Protein AF-A0A2J6TJ27-F1 (afdb_monomer)

Mean predicted aligned error: 15.17 Å

Sequence (518 aa):
METFTVDVAPPGPTRYTNITTEDLHTSPQLYFAGSDIVWMLISSALVLMMVPAMCLFYSGASNRRSSLTLFRLPLITAALIGFQWYLWGYSLAFTPAVKPPSPGVSWYGGDPRGVALHDSLARPVGADGAKIPELLYQFYEGMFASFTAALVCGGTIRDVRVGRFLVFITFWSLLVYNPVARWSWHWAGWSNQRDVMDFAGGTAVHITSGTAVLAFYIFYELDTKGFSTCWAGFWRIFMRHMKPFVILGLYRKNPGPPRRIVQPGEDHDDNSEEHELENRSSTSHQGPKKQVALHALADPEAALPPTDDQPAPLVRGLEDDDPPHNVNNMILGTALLWIGWFGFNGGSALGGNMRAVSACVSTHVAACAGGTTSLFFFWAWNAFARAVDRYLGEPGEQENKIPSVSVTQFCDGAVIGLVAITPAAGYVPVWSAGIFGVVSAIAVNLLKRYTKGLLKDDPLFVFSIHAGGGMVVLQLSDWTDIQQYQIVLLLEDFDIKCLTHLQGFFTLFSPLWQFCFA

Organism: NCBI:txid1095630

Radius of gyration: 31.6 Å; Cα contacts (8 Å, |Δi|>4): 705; chains: 1; bounding box: 108×72×102 Å

Secondary structure (DSSP, 8-state):
-------PPPSS--TT----HHHHHH-GGGTS-HHHHHHHHHHHHHHHHHHHHHHHHHHHHS-TTTHHHHHHHHHHHHHHHHHHIIIIIHHHHHSPPSS--TTS-------GGGGGGTT-SS-EE-SSSS-EEHHHHHHHHHHHHHHHHHHHHTT-TTT--HHHHHHHHHHHIIIIIHHHHHHHHSTTSTTGGGT---SS-IIIIIIHHHHHHHHHHHHHHHHHH-HHHHHHHHHHHHHHHHHHHHHHHHHTT--PPPPP---S---------------------------------------PPPPTTS---S-----S-PPPS-HHHHHHHHHHHHHHHHHHHHHTTSSSSHHHHHHHHHHHHHHHHHHHHHHHHHHHHHHHHHHHHHHHT---TTTTS-----HHHHHHHHHHHHHHHTTTTTTS-GGGHHHHHHHHHHHHHHHHHHHHHHS-STTHHHHIIIIIHHHHHHHHHHHHHHHHHHTTT-SS--SSHHHHHHHHHHHTHHHHHHHTT-

Structure (mmCIF, N/CA/C/O backbone):
data_AF-A0A2J6TJ27-F1
#
_entry.id   AF-A0A2J6TJ27-F1
#
loop_
_atom_site.group_PDB
_atom_site.id
_atom_site.type_symbol
_atom_site.label_atom_id
_atom_site.label_alt_id
_atom_site.label_comp_id
_atom_site.label_asym_id
_atom_site.label_entity_id
_atom_site.label_seq_id
_atom_site.pdbx_PDB_ins_code
_atom_site.Cartn_x
_atom_site.Cartn_y
_atom_site.Cartn_z
_atom_site.occupancy
_atom_site.B_iso_or_equiv
_atom_site.auth_seq_id
_atom_site.auth_comp_id
_atom_site.auth_asym_id
_atom_site.auth_atom_id
_atom_site.pdbx_PDB_model_num
ATOM 1 N N . MET A 1 1 ? 52.116 13.077 -18.870 1.00 51.00 1 MET A N 1
ATOM 2 C CA . MET A 1 1 ? 50.678 13.396 -18.792 1.00 51.00 1 MET A CA 1
ATOM 3 C C . MET A 1 1 ? 49.970 12.055 -18.768 1.00 51.00 1 MET A C 1
ATOM 5 O O . MET A 1 1 ? 50.126 11.304 -19.724 1.00 51.00 1 MET A O 1
ATOM 9 N N . GLU A 1 2 ? 49.362 11.685 -17.642 1.00 36.25 2 GLU A N 1
ATOM 10 C CA . GLU A 1 2 ? 48.630 10.416 -17.540 1.00 36.25 2 GLU A CA 1
ATOM 11 C C . GLU A 1 2 ? 47.363 10.502 -18.388 1.00 36.25 2 GLU A C 1
ATOM 13 O O . GLU A 1 2 ? 46.666 11.517 -18.380 1.00 36.25 2 GLU A O 1
ATOM 18 N N . THR A 1 3 ? 47.116 9.462 -19.174 1.00 42.00 3 THR A N 1
ATOM 19 C CA . THR A 1 3 ? 45.936 9.336 -20.028 1.00 42.00 3 THR A CA 1
ATOM 20 C C . THR A 1 3 ? 45.068 8.226 -19.464 1.00 42.00 3 THR A C 1
ATOM 22 O O . THR A 1 3 ? 45.552 7.131 -19.194 1.00 42.00 3 THR A O 1
ATOM 25 N N . PHE A 1 4 ? 43.786 8.525 -19.276 1.00 53.75 4 PHE A N 1
ATOM 26 C CA . PHE A 1 4 ? 42.789 7.573 -18.804 1.00 53.75 4 PHE A CA 1
ATOM 27 C C . PHE A 1 4 ? 41.801 7.308 -19.935 1.00 53.75 4 PHE A C 1
ATOM 29 O O . PHE A 1 4 ? 41.253 8.246 -20.516 1.00 53.75 4 PHE A O 1
ATOM 36 N N . THR A 1 5 ? 41.571 6.035 -20.244 1.00 65.62 5 THR A N 1
ATOM 37 C CA . THR A 1 5 ? 40.439 5.610 -21.068 1.00 65.62 5 THR A CA 1
ATOM 38 C C . THR A 1 5 ? 39.239 5.488 -20.143 1.00 65.62 5 THR A C 1
ATOM 40 O O . THR A 1 5 ? 39.237 4.662 -19.234 1.00 65.62 5 THR A O 1
ATOM 43 N N . VAL A 1 6 ? 38.251 6.354 -20.335 1.00 51.19 6 VAL A N 1
ATOM 44 C CA . VAL A 1 6 ? 36.991 6.335 -19.589 1.00 51.19 6 VAL A CA 1
ATOM 45 C C . VAL A 1 6 ? 35.878 6.023 -20.572 1.00 51.19 6 VAL A C 1
ATOM 47 O O . VAL A 1 6 ? 35.743 6.716 -21.581 1.00 51.19 6 VAL A O 1
ATOM 50 N N . ASP A 1 7 ? 35.071 5.013 -20.261 1.00 51.66 7 ASP A N 1
ATOM 51 C CA . ASP A 1 7 ? 33.789 4.818 -20.924 1.00 51.66 7 ASP A CA 1
ATOM 52 C C . ASP A 1 7 ? 32.884 5.974 -20.494 1.00 51.66 7 ASP A C 1
ATOM 54 O O . ASP A 1 7 ? 32.456 6.070 -19.342 1.00 51.66 7 ASP A O 1
ATOM 58 N N . VAL A 1 8 ? 32.672 6.930 -21.396 1.00 46.84 8 VAL A N 1
ATOM 59 C CA . VAL A 1 8 ? 31.796 8.067 -21.120 1.00 46.84 8 VAL A CA 1
ATOM 60 C C . VAL A 1 8 ? 30.386 7.513 -20.950 1.00 46.84 8 VAL A C 1
ATOM 62 O O . VAL A 1 8 ? 29.898 6.807 -21.834 1.00 46.84 8 VAL A O 1
ATOM 65 N N . ALA A 1 9 ? 29.732 7.818 -19.825 1.00 48.31 9 ALA A N 1
ATOM 66 C CA . ALA A 1 9 ? 28.318 7.503 -19.665 1.00 48.31 9 ALA A CA 1
ATOM 67 C C . ALA A 1 9 ? 27.572 8.063 -20.890 1.00 48.31 9 ALA A C 1
ATOM 69 O O . ALA A 1 9 ? 27.801 9.226 -21.247 1.00 48.31 9 ALA A O 1
ATOM 70 N N . PRO A 1 10 ? 26.747 7.255 -21.575 1.00 53.44 10 PRO A N 1
ATOM 71 C CA . PRO A 1 10 ? 26.050 7.715 -22.763 1.00 53.44 10 PRO A CA 1
ATOM 72 C C . PRO A 1 10 ? 25.253 8.983 -22.427 1.00 53.44 10 PRO A C 1
ATOM 74 O O . PRO A 1 10 ? 24.741 9.103 -21.305 1.00 53.44 10 PRO A O 1
ATOM 77 N N . PRO A 1 11 ? 25.143 9.945 -23.365 1.00 52.66 11 PRO A N 1
ATOM 78 C CA . PRO A 1 11 ? 24.209 11.050 -23.198 1.00 52.66 11 PRO A CA 1
ATOM 79 C C . PRO A 1 11 ? 22.844 10.438 -22.874 1.00 52.66 11 PRO A C 1
ATOM 81 O O . PRO A 1 11 ? 22.501 9.406 -23.450 1.00 52.66 11 PRO A O 1
ATOM 84 N N . GLY A 1 12 ? 22.139 11.019 -21.896 1.00 54.81 12 GLY A N 1
ATOM 85 C CA . GLY A 1 12 ? 20.925 10.446 -21.303 1.00 54.81 12 GLY A CA 1
ATOM 86 C C . GLY A 1 12 ? 19.952 9.855 -22.335 1.00 54.81 12 GLY A C 1
ATOM 87 O O . GLY A 1 12 ? 19.991 10.250 -23.499 1.00 54.81 12 GLY A O 1
ATOM 88 N N . PRO A 1 13 ? 19.081 8.920 -21.914 1.00 53.47 13 PRO A N 1
ATOM 89 C CA . PRO A 1 13 ? 18.373 7.984 -22.789 1.00 53.47 13 PRO A CA 1
ATOM 90 C C . PRO A 1 13 ? 17.911 8.651 -24.087 1.00 53.47 13 PRO A C 1
ATOM 92 O O . PRO A 1 13 ? 17.102 9.584 -24.068 1.00 53.47 13 PRO A O 1
ATOM 95 N N . THR A 1 14 ? 18.468 8.202 -25.215 1.00 51.78 14 THR A N 1
ATOM 96 C CA . THR A 1 14 ? 18.096 8.713 -26.534 1.00 51.78 14 THR A CA 1
ATOM 97 C C . THR A 1 14 ? 16.604 8.477 -26.732 1.00 51.78 14 THR A C 1
ATOM 99 O O . THR A 1 14 ? 16.111 7.349 -26.671 1.00 51.78 14 THR A O 1
ATOM 102 N N . ARG A 1 15 ? 15.84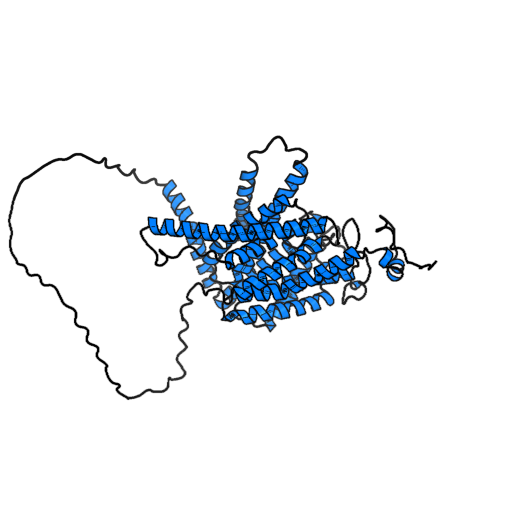2 9.563 -26.904 1.00 53.47 15 ARG A N 1
ATOM 103 C CA . ARG A 1 15 ? 14.408 9.461 -27.172 1.00 53.47 15 ARG A CA 1
ATOM 104 C C . ARG A 1 15 ? 14.209 8.723 -28.502 1.00 53.47 15 ARG A C 1
ATOM 106 O O . ARG A 1 15 ? 14.694 9.189 -29.526 1.00 53.47 15 ARG A O 1
ATOM 113 N N . TYR A 1 16 ? 13.432 7.638 -28.462 1.00 56.69 16 TYR A N 1
ATOM 114 C CA . TYR A 1 16 ? 12.905 6.908 -29.626 1.00 56.69 16 TYR A CA 1
ATOM 115 C C . TYR A 1 16 ? 13.929 6.125 -30.465 1.00 56.69 16 TYR A C 1
ATOM 117 O O . TYR A 1 16 ? 13.922 6.203 -31.692 1.00 56.69 16 TYR A O 1
ATOM 125 N N . THR A 1 17 ? 14.766 5.314 -29.818 1.00 65.06 17 THR A N 1
ATOM 126 C CA . THR A 1 17 ? 15.589 4.311 -30.515 1.00 65.06 17 THR A CA 1
ATOM 127 C C . THR A 1 17 ? 14.870 2.959 -30.516 1.00 65.06 17 THR A C 1
ATOM 129 O O . THR A 1 17 ? 14.497 2.455 -29.456 1.00 65.06 17 THR A O 1
ATOM 132 N N . ASN A 1 18 ? 14.673 2.358 -31.693 1.00 73.12 18 ASN A N 1
ATOM 133 C CA . ASN A 1 18 ? 14.230 0.965 -31.791 1.00 73.12 18 ASN A CA 1
ATOM 134 C C . ASN A 1 18 ? 15.403 0.056 -31.415 1.00 73.12 18 ASN A C 1
ATOM 136 O O . ASN A 1 18 ? 16.442 0.112 -32.067 1.00 73.12 18 ASN A O 1
ATOM 140 N N . ILE A 1 19 ? 15.230 -0.764 -30.380 1.00 75.25 19 ILE A N 1
ATOM 141 C CA . ILE A 1 19 ? 16.260 -1.672 -29.861 1.00 75.25 19 ILE A CA 1
ATOM 142 C C . ILE A 1 19 ? 15.768 -3.115 -29.920 1.00 75.25 19 ILE A C 1
ATOM 144 O O . ILE A 1 19 ? 14.576 -3.381 -29.740 1.00 75.25 19 ILE A O 1
ATOM 148 N N . THR A 1 20 ? 16.679 -4.049 -30.169 1.00 81.81 20 THR A N 1
ATOM 149 C CA . THR A 1 20 ? 16.396 -5.485 -30.119 1.00 81.81 20 THR A CA 1
ATOM 150 C C . THR A 1 20 ? 16.678 -6.054 -28.728 1.00 81.81 20 THR A C 1
ATOM 152 O O . THR A 1 20 ? 17.339 -5.440 -27.889 1.00 81.81 20 THR A O 1
ATOM 155 N N . THR A 1 21 ? 16.186 -7.265 -28.463 1.00 76.81 21 THR A N 1
ATOM 156 C CA . THR A 1 21 ? 16.517 -7.993 -27.230 1.00 76.81 21 THR A CA 1
ATOM 157 C C . THR A 1 21 ? 18.019 -8.282 -27.130 1.00 76.81 21 THR A C 1
ATOM 159 O O . THR A 1 21 ? 18.576 -8.233 -26.039 1.00 76.81 21 THR A O 1
ATOM 162 N N . GLU A 1 22 ? 18.698 -8.517 -28.254 1.00 79.06 22 GLU A N 1
ATOM 163 C CA . GLU A 1 22 ? 20.145 -8.758 -28.294 1.00 79.06 22 GLU A CA 1
ATOM 164 C C . GLU A 1 22 ? 20.954 -7.505 -27.918 1.00 79.06 22 GLU A C 1
ATOM 166 O O . GLU A 1 22 ? 21.914 -7.593 -27.148 1.00 79.06 22 GLU A O 1
ATOM 171 N N . ASP A 1 23 ? 20.506 -6.318 -28.339 1.00 79.31 23 ASP A N 1
ATOM 172 C CA . ASP A 1 23 ? 21.110 -5.041 -27.929 1.00 79.31 23 ASP A CA 1
ATOM 173 C C . ASP A 1 23 ? 21.026 -4.840 -26.405 1.00 79.31 23 ASP A C 1
ATOM 175 O O . ASP A 1 23 ? 21.983 -4.405 -25.761 1.00 79.31 23 ASP A O 1
ATOM 179 N N . LEU A 1 24 ? 19.888 -5.210 -25.807 1.00 80.25 24 LEU A N 1
ATOM 180 C CA . LEU A 1 24 ? 19.671 -5.144 -24.359 1.00 80.25 24 LEU A CA 1
ATOM 181 C C . LEU A 1 24 ? 20.549 -6.130 -23.580 1.00 80.25 24 LEU A C 1
ATOM 183 O O . LEU A 1 24 ? 20.942 -5.828 -22.456 1.00 80.25 24 LEU A O 1
ATOM 187 N N . HIS A 1 25 ? 20.865 -7.295 -24.150 1.00 77.12 25 HIS A N 1
ATOM 188 C CA . HIS A 1 25 ? 21.753 -8.273 -23.516 1.00 77.12 25 HIS A CA 1
ATOM 189 C C . HIS A 1 25 ? 23.229 -7.889 -23.612 1.00 77.12 25 HIS A C 1
ATOM 191 O O . HIS A 1 25 ? 23.996 -8.181 -22.696 1.00 77.12 25 HIS A O 1
ATOM 197 N N . THR A 1 26 ? 23.632 -7.246 -24.705 1.00 79.81 26 THR A N 1
ATOM 198 C CA . THR A 1 26 ? 25.033 -6.885 -24.947 1.00 79.81 26 THR A CA 1
ATOM 199 C C . THR A 1 26 ? 25.438 -5.598 -24.237 1.00 79.81 26 THR A C 1
ATOM 201 O O . THR A 1 26 ? 26.567 -5.503 -23.761 1.00 79.81 26 THR A O 1
ATOM 204 N N . SER A 1 27 ? 24.545 -4.605 -24.151 1.00 76.75 27 SER A N 1
ATOM 205 C CA . SER A 1 27 ? 24.855 -3.291 -23.565 1.00 76.75 27 SER A CA 1
ATOM 206 C C . SER A 1 27 ? 23.670 -2.660 -22.806 1.00 76.75 27 SER A C 1
ATOM 208 O O . SER A 1 27 ? 23.233 -1.559 -23.154 1.00 76.75 27 SER A O 1
ATOM 210 N N . PRO A 1 28 ? 23.141 -3.294 -21.740 1.00 75.06 28 PRO A N 1
ATOM 211 C CA . PRO A 1 28 ? 21.978 -2.784 -20.997 1.00 75.06 28 PRO A CA 1
ATOM 212 C C . PRO A 1 28 ? 22.188 -1.379 -20.406 1.00 75.06 28 PRO A C 1
ATOM 214 O O . PRO A 1 28 ? 21.259 -0.574 -20.348 1.00 75.06 28 PRO A O 1
ATOM 217 N N . GLN A 1 29 ? 23.419 -1.051 -20.011 1.00 75.50 29 GLN A N 1
ATOM 218 C CA . GLN A 1 29 ? 23.816 0.247 -19.460 1.00 75.50 29 GLN A CA 1
ATOM 219 C C . GLN A 1 29 ? 23.619 1.426 -20.424 1.00 75.50 29 GLN A C 1
ATOM 221 O O . GLN A 1 29 ? 23.629 2.574 -19.987 1.00 75.50 29 GLN A O 1
ATOM 226 N N . LEU A 1 30 ? 23.442 1.162 -21.725 1.00 75.44 30 LEU A N 1
ATOM 227 C CA . LEU A 1 30 ? 23.166 2.202 -22.716 1.00 75.44 30 LEU A CA 1
ATOM 228 C C . LEU A 1 30 ? 21.700 2.642 -22.736 1.00 75.44 30 LEU A C 1
ATOM 230 O O . LEU A 1 30 ? 21.396 3.735 -23.212 1.00 75.44 30 LEU A O 1
ATOM 234 N N . TYR A 1 31 ? 20.801 1.804 -22.218 1.00 77.81 31 TYR A N 1
ATOM 235 C CA . TYR A 1 31 ? 19.356 1.970 -22.380 1.00 77.81 31 TYR A CA 1
ATOM 236 C C . TYR A 1 31 ? 18.627 2.265 -21.069 1.00 77.81 31 TYR A C 1
ATOM 238 O O . TYR A 1 31 ? 17.524 2.812 -21.093 1.00 77.81 31 TYR A O 1
ATOM 246 N N . PHE A 1 32 ? 19.246 1.953 -19.929 1.00 84.06 32 PHE A N 1
ATOM 247 C CA . PHE A 1 32 ? 18.687 2.200 -18.604 1.00 84.06 32 PHE A CA 1
ATOM 248 C C . PHE A 1 32 ? 19.505 3.235 -17.841 1.00 84.06 32 PHE A C 1
ATOM 250 O O . PHE A 1 32 ? 20.725 3.125 -17.728 1.00 84.06 32 PHE A O 1
ATOM 257 N N . ALA A 1 33 ? 18.828 4.224 -17.259 1.00 83.44 33 ALA A N 1
ATOM 258 C CA . ALA A 1 33 ? 19.489 5.190 -16.398 1.00 83.44 33 ALA A CA 1
ATOM 259 C C . ALA A 1 33 ? 19.863 4.535 -15.059 1.00 83.44 33 ALA A C 1
ATOM 261 O O . ALA A 1 33 ? 19.008 4.012 -14.340 1.00 83.44 33 ALA A O 1
ATOM 262 N N . GLY A 1 34 ? 21.143 4.611 -14.684 1.00 85.00 34 GLY A N 1
ATOM 263 C CA . GLY A 1 34 ? 21.618 4.076 -13.404 1.00 85.00 34 GLY A CA 1
ATOM 264 C C . GLY A 1 34 ? 20.916 4.701 -12.192 1.00 85.00 34 GLY A C 1
ATOM 265 O O . GLY A 1 34 ? 20.665 4.010 -11.208 1.00 85.00 34 GLY A O 1
ATOM 266 N N . SER A 1 35 ? 20.529 5.979 -12.279 1.00 87.56 35 SER A N 1
ATOM 267 C CA . SER A 1 35 ? 19.746 6.671 -11.245 1.00 87.56 35 SER A CA 1
ATOM 268 C C . SER A 1 35 ? 18.381 6.029 -11.011 1.00 87.56 35 SER A C 1
ATOM 270 O O . SER A 1 35 ? 17.966 5.885 -9.863 1.00 87.56 35 SER A O 1
ATOM 272 N N . ASP A 1 36 ? 17.705 5.612 -12.083 1.00 90.19 36 ASP A N 1
ATOM 273 C CA . ASP A 1 36 ? 16.389 4.981 -12.002 1.00 90.19 36 ASP A CA 1
ATOM 274 C C . ASP A 1 36 ? 16.519 3.583 -11.403 1.00 90.19 36 ASP A C 1
ATOM 276 O O . ASP A 1 36 ? 15.756 3.224 -10.509 1.00 90.19 36 ASP A O 1
ATOM 280 N N . ILE A 1 37 ? 17.555 2.833 -11.800 1.00 91.88 37 ILE A N 1
ATOM 281 C CA . ILE A 1 37 ? 17.851 1.519 -11.219 1.00 91.88 37 ILE A CA 1
ATOM 282 C C . ILE A 1 37 ? 18.082 1.628 -9.708 1.00 91.88 37 ILE A C 1
ATOM 284 O O . ILE A 1 37 ? 17.452 0.913 -8.927 1.00 91.88 37 ILE A O 1
ATOM 288 N N . VAL A 1 38 ? 18.958 2.543 -9.284 1.00 94.56 38 VAL A N 1
ATOM 289 C CA . VAL A 1 38 ? 19.280 2.751 -7.865 1.00 94.56 38 VAL A CA 1
ATOM 290 C C . VAL A 1 38 ? 18.043 3.185 -7.080 1.00 94.56 38 VAL A C 1
ATOM 292 O O . VAL A 1 38 ? 17.770 2.622 -6.018 1.00 94.56 38 VAL A O 1
ATOM 295 N N . TRP A 1 39 ? 17.264 4.137 -7.602 1.00 95.31 39 TRP A N 1
ATOM 296 C CA . TRP A 1 39 ? 16.046 4.605 -6.942 1.00 95.31 39 TRP A CA 1
ATOM 297 C C . TRP A 1 39 ? 15.022 3.486 -6.750 1.00 95.31 39 TRP A C 1
ATOM 299 O O . TRP A 1 39 ? 14.462 3.346 -5.662 1.00 95.31 39 TRP A O 1
ATOM 309 N N . MET A 1 40 ? 14.804 2.654 -7.767 1.00 96.44 40 MET A N 1
ATOM 310 C CA . MET A 1 40 ? 13.843 1.554 -7.695 1.00 96.44 40 MET A CA 1
ATOM 311 C C . MET A 1 40 ? 14.310 0.418 -6.777 1.00 96.44 40 MET A C 1
ATOM 313 O O . MET A 1 40 ? 13.489 -0.158 -6.062 1.00 96.44 40 MET A O 1
ATOM 317 N N . LEU A 1 41 ? 15.614 0.117 -6.719 1.00 97.81 41 LEU A N 1
ATOM 318 C CA . LEU A 1 41 ? 16.162 -0.852 -5.759 1.00 97.81 41 LEU A CA 1
ATOM 319 C C . LEU A 1 41 ? 15.977 -0.376 -4.313 1.00 97.81 41 LEU A C 1
ATOM 321 O O . LEU A 1 41 ? 15.508 -1.138 -3.465 1.00 97.81 41 LEU A O 1
ATOM 325 N N . ILE A 1 42 ? 16.285 0.897 -4.042 1.00 98.19 42 ILE A N 1
ATOM 326 C CA . ILE A 1 42 ? 16.061 1.513 -2.728 1.00 98.19 42 ILE A CA 1
ATOM 327 C C . ILE A 1 42 ? 14.567 1.515 -2.396 1.00 98.19 42 ILE A C 1
ATOM 329 O O . ILE A 1 42 ? 14.181 1.106 -1.303 1.00 98.19 42 ILE A O 1
ATOM 333 N N . SER A 1 43 ? 13.720 1.909 -3.346 1.00 98.44 43 SER A N 1
ATOM 334 C CA . SER A 1 43 ? 12.267 1.929 -3.171 1.00 98.44 43 SER A CA 1
ATOM 335 C C . SER A 1 43 ? 11.714 0.538 -2.861 1.00 98.44 43 SER A C 1
ATOM 337 O O . SER A 1 43 ? 10.899 0.399 -1.956 1.00 98.44 43 SER A O 1
ATOM 339 N N . SER A 1 44 ? 12.217 -0.509 -3.521 1.00 98.44 44 SER A N 1
ATOM 340 C CA . SER A 1 44 ? 11.844 -1.902 -3.235 1.00 98.44 44 SER A CA 1
ATOM 341 C C . SER A 1 44 ? 12.200 -2.300 -1.798 1.00 98.44 44 SER A C 1
ATOM 343 O O . SER A 1 44 ? 11.373 -2.862 -1.082 1.00 98.44 44 SER A O 1
ATOM 345 N N . ALA A 1 45 ? 13.408 -1.961 -1.334 1.00 98.38 45 ALA A N 1
ATOM 346 C CA . ALA A 1 45 ? 13.835 -2.235 0.039 1.00 98.38 45 ALA A CA 1
ATOM 347 C C . ALA A 1 45 ? 12.998 -1.466 1.080 1.00 98.38 45 ALA A C 1
ATOM 349 O O . ALA A 1 45 ? 12.653 -2.012 2.130 1.00 98.38 45 ALA A O 1
ATOM 350 N N . LEU A 1 46 ? 12.637 -0.216 0.778 1.00 98.56 46 LEU A N 1
ATOM 351 C CA . LEU A 1 46 ? 11.758 0.608 1.608 1.00 98.56 46 LEU A CA 1
ATOM 352 C C . LEU A 1 46 ? 10.347 0.014 1.715 1.00 98.56 46 LEU A C 1
ATOM 354 O O . LEU A 1 46 ? 9.810 -0.054 2.818 1.00 98.56 46 LEU A O 1
ATOM 358 N N . VAL A 1 47 ? 9.770 -0.482 0.615 1.00 98.38 47 VAL A N 1
ATOM 359 C CA . VAL A 1 47 ? 8.457 -1.153 0.649 1.00 98.38 47 VAL A CA 1
ATOM 360 C C . VAL A 1 47 ? 8.534 -2.468 1.423 1.00 98.38 47 VAL A C 1
ATOM 362 O O . VAL A 1 47 ? 7.670 -2.741 2.254 1.00 98.38 47 VAL A O 1
ATOM 365 N N . LEU A 1 48 ? 9.596 -3.261 1.247 1.00 96.62 48 LEU A N 1
ATOM 366 C CA . LEU A 1 48 ? 9.791 -4.487 2.027 1.00 96.62 48 LEU A CA 1
ATOM 367 C C . LEU A 1 48 ? 9.852 -4.203 3.537 1.00 96.62 48 LEU A C 1
ATOM 369 O O . LEU A 1 48 ? 9.276 -4.948 4.330 1.00 96.62 48 LEU A O 1
ATOM 373 N N . MET A 1 49 ? 10.500 -3.105 3.940 1.00 97.25 49 MET A N 1
ATOM 374 C CA . MET A 1 49 ? 10.574 -2.655 5.336 1.00 97.25 49 MET A CA 1
ATOM 375 C C . MET A 1 49 ? 9.194 -2.350 5.938 1.00 97.25 49 MET A C 1
ATOM 377 O O . MET A 1 49 ? 9.012 -2.478 7.151 1.00 97.25 49 MET A O 1
ATOM 381 N N . MET A 1 50 ? 8.196 -2.009 5.119 1.00 97.56 50 MET A N 1
ATOM 382 C CA . MET A 1 50 ? 6.838 -1.753 5.603 1.00 97.56 50 MET A CA 1
ATOM 383 C C . MET A 1 50 ? 6.189 -3.006 6.210 1.00 97.56 50 MET A C 1
ATOM 385 O O . MET A 1 50 ? 5.341 -2.878 7.092 1.00 97.56 50 MET A O 1
ATOM 389 N N . VAL A 1 51 ? 6.618 -4.215 5.818 1.00 95.75 51 VAL A N 1
ATOM 390 C CA . VAL A 1 51 ? 6.106 -5.479 6.375 1.00 95.75 51 VAL A CA 1
ATOM 391 C C . VAL A 1 51 ? 6.458 -5.646 7.862 1.00 95.75 51 VAL A C 1
ATOM 393 O O . VAL A 1 51 ? 5.550 -5.801 8.674 1.00 95.75 51 VAL A O 1
ATOM 396 N N . PRO A 1 52 ? 7.724 -5.602 8.313 1.00 94.94 52 PRO A N 1
ATOM 397 C CA . PRO A 1 52 ? 8.006 -5.605 9.749 1.00 94.94 52 PRO A CA 1
ATOM 398 C C . PRO A 1 52 ? 7.497 -4.333 10.450 1.00 94.94 52 PRO A C 1
ATOM 400 O O . PRO A 1 52 ? 7.107 -4.397 11.617 1.00 94.94 52 PRO A O 1
ATOM 403 N N . ALA A 1 53 ? 7.428 -3.191 9.756 1.00 95.75 53 ALA A N 1
ATOM 404 C CA . ALA A 1 53 ? 6.890 -1.956 10.324 1.00 95.75 53 ALA A CA 1
ATOM 405 C C . ALA A 1 53 ? 5.404 -2.081 10.703 1.00 95.75 53 ALA A C 1
ATOM 407 O O . ALA A 1 53 ? 5.012 -1.695 11.805 1.00 95.75 53 ALA A O 1
ATOM 408 N N . MET A 1 54 ? 4.576 -2.686 9.845 1.00 92.19 54 MET A N 1
ATOM 409 C CA . MET A 1 54 ? 3.162 -2.918 10.152 1.00 92.19 54 MET A CA 1
ATOM 410 C C . MET A 1 54 ? 2.979 -3.941 11.281 1.00 92.19 54 MET A C 1
ATOM 412 O O . MET A 1 54 ? 2.047 -3.816 12.069 1.00 92.19 54 MET A O 1
ATOM 416 N N . CYS A 1 55 ? 3.886 -4.920 11.402 1.00 91.44 55 CYS A N 1
ATOM 417 C CA . CYS A 1 55 ? 3.888 -5.877 12.508 1.00 91.44 55 CYS A CA 1
ATOM 418 C C . CYS A 1 55 ? 4.069 -5.142 13.839 1.00 91.44 55 CYS A C 1
ATOM 420 O O . CYS A 1 55 ? 3.331 -5.383 14.793 1.00 91.44 55 CYS A O 1
ATOM 422 N N . LEU A 1 56 ? 5.017 -4.201 13.900 1.00 92.06 56 LEU A N 1
ATOM 423 C CA . LEU A 1 56 ? 5.231 -3.339 15.064 1.00 92.06 56 LEU A CA 1
ATOM 424 C C . LEU A 1 56 ? 4.024 -2.432 15.329 1.00 92.06 56 LEU A C 1
ATOM 426 O O . LEU A 1 56 ? 3.565 -2.348 16.468 1.00 92.06 56 LEU A O 1
ATOM 430 N N . PHE A 1 57 ? 3.471 -1.820 14.280 1.00 90.81 57 PHE A N 1
ATOM 431 C CA . PHE A 1 57 ? 2.313 -0.936 14.386 1.00 90.81 57 PHE A CA 1
ATOM 432 C C . PHE A 1 57 ? 1.088 -1.658 14.965 1.00 90.81 57 PHE A C 1
ATOM 434 O O . PHE A 1 57 ? 0.579 -1.270 16.017 1.00 90.81 57 PHE A O 1
ATOM 441 N N . TYR A 1 58 ? 0.658 -2.754 14.332 1.00 85.50 58 TYR A N 1
ATOM 442 C CA . TYR A 1 58 ? -0.538 -3.487 14.743 1.00 85.50 58 TYR A CA 1
ATOM 443 C C . TYR A 1 58 ? -0.354 -4.247 16.054 1.00 85.50 58 TYR A C 1
ATOM 445 O O . TYR A 1 58 ? -1.259 -4.228 16.883 1.00 85.50 58 TYR A O 1
ATOM 453 N N . SER A 1 59 ? 0.811 -4.857 16.303 1.00 85.25 59 SER A N 1
ATOM 454 C CA . SER A 1 59 ? 1.065 -5.520 17.593 1.00 85.25 59 SER A CA 1
ATOM 455 C C . SER A 1 59 ? 1.115 -4.541 18.770 1.00 85.25 59 SER A C 1
ATOM 457 O O . SER A 1 59 ? 0.785 -4.927 19.892 1.00 85.25 59 SER A O 1
ATOM 459 N N . GLY A 1 60 ? 1.523 -3.289 18.527 1.00 84.69 60 GLY A N 1
ATOM 460 C CA . GLY A 1 60 ? 1.519 -2.219 19.520 1.00 84.69 60 GLY A CA 1
ATOM 461 C C . GLY A 1 60 ? 0.127 -1.651 19.790 1.00 84.69 60 GLY A C 1
ATOM 462 O O . GLY A 1 60 ? -0.190 -1.378 20.947 1.00 84.69 60 GLY A O 1
ATOM 463 N N . ALA A 1 61 ? -0.690 -1.510 18.741 1.00 80.00 61 ALA A N 1
ATOM 464 C CA . ALA A 1 61 ? -2.059 -1.001 18.822 1.00 80.00 61 ALA A CA 1
ATOM 465 C C . ALA A 1 61 ? -3.059 -2.021 19.400 1.00 80.00 61 ALA A C 1
ATOM 467 O O . ALA A 1 61 ? -4.010 -1.620 20.058 1.00 80.00 61 ALA A O 1
ATOM 468 N N . SER A 1 62 ? -2.837 -3.319 19.170 1.00 75.62 62 SER A N 1
ATOM 469 C CA . SER A 1 62 ? -3.723 -4.406 19.615 1.00 75.62 62 SER A CA 1
ATOM 470 C C . SER A 1 62 ? -3.551 -4.799 21.086 1.00 75.62 62 SER A C 1
ATOM 472 O O . SER A 1 62 ? -2.556 -4.443 21.719 1.00 75.62 62 SER A O 1
ATOM 474 N N . ASN A 1 63 ? -4.449 -5.648 21.590 1.00 70.38 63 ASN A N 1
ATOM 475 C CA . ASN A 1 63 ? -4.361 -6.233 22.931 1.00 70.38 63 ASN A CA 1
ATOM 476 C C . ASN A 1 63 ? -3.206 -7.246 23.073 1.00 70.38 63 ASN A C 1
ATOM 478 O O . ASN A 1 63 ? -2.775 -7.917 22.130 1.00 70.38 63 ASN A O 1
ATOM 482 N N . ARG A 1 64 ? -2.755 -7.469 24.317 1.00 66.19 64 ARG A N 1
ATOM 483 C CA . ARG A 1 64 ? -1.624 -8.365 24.641 1.00 66.19 64 ARG A CA 1
ATOM 484 C C . ARG A 1 64 ? -1.760 -9.778 24.065 1.00 66.19 64 ARG A C 1
ATOM 486 O O . ARG A 1 64 ? -0.760 -10.355 23.639 1.00 66.19 64 ARG A O 1
ATOM 493 N N . ARG A 1 65 ? -2.978 -10.331 24.042 1.00 67.94 65 ARG A N 1
ATOM 494 C CA . ARG A 1 65 ? -3.248 -11.720 23.622 1.00 67.94 65 ARG A CA 1
ATOM 495 C C . ARG A 1 65 ? -2.989 -11.967 22.132 1.00 67.94 65 ARG A C 1
ATOM 497 O O . ARG A 1 65 ? -2.568 -13.061 21.776 1.00 67.94 65 ARG A O 1
ATOM 504 N N . SER A 1 66 ? -3.209 -10.972 21.275 1.00 69.62 66 SER A N 1
ATOM 505 C CA . SER A 1 66 ? -3.101 -11.104 19.814 1.00 69.62 66 SER A CA 1
ATOM 506 C C . SER A 1 66 ? -1.775 -10.588 19.244 1.00 69.62 66 SER A C 1
ATOM 508 O O . SER A 1 66 ? -1.417 -10.946 18.118 1.00 69.62 66 SER A O 1
ATOM 510 N N . SER A 1 67 ? -1.009 -9.828 20.033 1.00 71.06 67 SER A N 1
ATOM 511 C CA . SER A 1 67 ? 0.259 -9.199 19.636 1.00 71.06 67 SER A CA 1
ATOM 512 C C 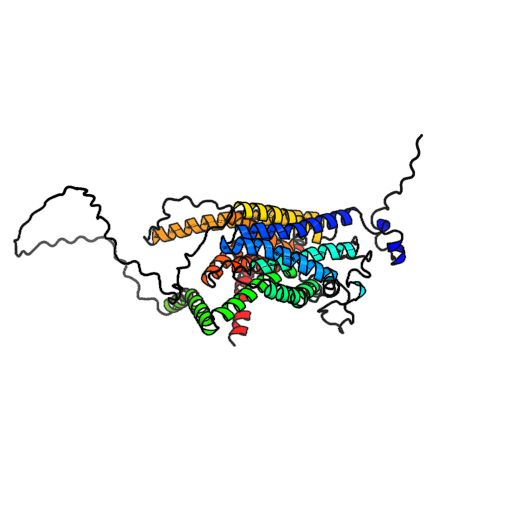. SER A 1 67 ? 1.260 -10.149 18.954 1.00 71.06 67 SER A C 1
ATOM 514 O O . SER A 1 67 ? 1.820 -9.807 17.914 1.00 71.06 67 SER A O 1
ATOM 516 N N . LEU A 1 68 ? 1.450 -11.371 19.473 1.00 77.06 68 LEU A N 1
ATOM 517 C CA . LEU A 1 68 ? 2.389 -12.345 18.898 1.00 77.06 68 LEU A CA 1
ATOM 518 C C . LEU A 1 68 ? 1.941 -12.843 17.517 1.00 77.06 68 LEU A C 1
ATOM 520 O O . LEU A 1 68 ? 2.764 -13.021 16.617 1.00 77.06 68 LEU A O 1
ATOM 524 N N . THR A 1 69 ? 0.638 -13.066 17.335 1.00 77.88 69 THR A N 1
ATOM 525 C CA . THR A 1 69 ? 0.076 -13.479 16.043 1.00 77.88 69 THR A CA 1
ATOM 526 C C . THR A 1 69 ? 0.181 -12.348 15.024 1.00 77.88 69 THR A C 1
ATOM 528 O O . THR A 1 69 ? 0.620 -12.600 13.903 1.00 77.88 69 THR A O 1
ATOM 531 N N . LEU A 1 70 ? -0.111 -11.111 15.437 1.00 79.56 70 LEU A N 1
ATOM 532 C CA . LEU A 1 70 ? 0.035 -9.901 14.620 1.00 79.56 70 LEU A CA 1
ATOM 533 C C . LEU A 1 70 ? 1.486 -9.568 14.260 1.00 79.56 70 LEU A C 1
ATOM 535 O O . LEU A 1 70 ? 1.721 -8.828 13.312 1.00 79.56 70 LEU A O 1
ATOM 539 N N . PHE A 1 71 ? 2.454 -10.130 14.982 1.00 82.44 71 PHE A N 1
ATOM 540 C CA . PHE A 1 71 ? 3.864 -9.991 14.647 1.00 82.44 71 PHE A CA 1
ATOM 541 C C . PHE A 1 71 ? 4.345 -11.071 13.664 1.00 82.44 71 PHE A C 1
ATOM 543 O O . PHE A 1 71 ? 5.020 -10.773 12.685 1.00 82.44 71 PHE A O 1
ATOM 550 N N . ARG A 1 72 ? 4.001 -12.346 13.900 1.00 85.19 72 ARG A N 1
ATOM 551 C CA . ARG A 1 72 ? 4.542 -13.473 13.112 1.00 85.19 72 ARG A CA 1
ATOM 552 C C . ARG A 1 72 ? 3.799 -13.741 11.802 1.00 85.19 72 ARG A C 1
ATOM 554 O O . ARG A 1 72 ? 4.424 -14.102 10.809 1.00 85.19 72 ARG A O 1
ATOM 561 N N . LEU A 1 73 ? 2.470 -13.620 11.796 1.00 88.88 73 LEU A N 1
ATOM 562 C CA . LEU A 1 73 ? 1.642 -14.037 10.661 1.00 88.88 73 LEU A CA 1
ATOM 563 C C . LEU A 1 73 ? 1.853 -13.165 9.412 1.00 88.88 73 LEU A C 1
ATOM 565 O O . LEU A 1 73 ? 1.966 -13.749 8.330 1.00 88.88 73 LEU A O 1
ATOM 569 N N . PRO A 1 74 ? 1.975 -11.825 9.517 1.00 91.75 74 PRO A N 1
ATOM 570 C CA . PRO A 1 74 ? 2.234 -10.995 8.345 1.00 91.75 74 PRO A CA 1
ATOM 571 C C . PRO A 1 74 ? 3.604 -11.279 7.714 1.00 91.75 74 PRO A C 1
ATOM 573 O O . PRO A 1 74 ? 3.700 -11.313 6.493 1.00 91.75 74 PRO A O 1
ATOM 576 N N . LEU A 1 75 ? 4.639 -11.578 8.513 1.00 92.81 75 LEU A N 1
ATOM 577 C CA . LEU A 1 75 ? 5.968 -11.954 8.004 1.00 92.81 75 LEU A CA 1
ATOM 578 C C . LEU A 1 75 ? 5.938 -13.272 7.217 1.00 92.81 75 LEU A C 1
ATOM 580 O O . LEU A 1 75 ? 6.466 -13.345 6.109 1.00 92.81 75 LEU A O 1
ATOM 584 N N . ILE A 1 76 ? 5.290 -14.305 7.768 1.00 93.56 76 ILE A N 1
ATOM 585 C CA . ILE A 1 76 ? 5.132 -15.604 7.090 1.00 93.56 76 ILE A CA 1
ATOM 586 C C . ILE A 1 76 ? 4.337 -15.428 5.792 1.00 93.56 76 ILE A C 1
ATOM 588 O O . ILE A 1 76 ? 4.687 -15.994 4.759 1.00 93.56 76 ILE A O 1
ATOM 592 N N . THR A 1 77 ? 3.278 -14.624 5.841 1.00 93.62 77 THR A N 1
ATOM 593 C CA . THR A 1 77 ? 2.404 -14.369 4.695 1.00 93.62 77 THR A CA 1
ATOM 594 C C . THR A 1 77 ? 3.115 -13.584 3.599 1.00 93.62 77 THR A C 1
ATOM 596 O O . THR A 1 77 ? 3.005 -13.951 2.433 1.00 93.62 77 THR A O 1
ATOM 599 N N . ALA A 1 78 ? 3.891 -12.560 3.955 1.00 95.62 78 ALA A N 1
ATOM 600 C CA . ALA A 1 78 ? 4.715 -11.821 3.006 1.00 95.62 78 ALA A CA 1
ATOM 601 C C . ALA A 1 78 ? 5.723 -12.742 2.307 1.00 95.62 78 ALA A C 1
ATOM 603 O O . ALA A 1 78 ? 5.852 -12.682 1.091 1.00 95.62 78 ALA A O 1
ATOM 604 N N . ALA A 1 79 ? 6.382 -13.646 3.041 1.00 96.19 79 ALA A N 1
ATOM 605 C CA . ALA A 1 79 ? 7.298 -14.619 2.444 1.00 96.19 79 ALA A CA 1
ATOM 606 C C . ALA A 1 79 ? 6.577 -15.604 1.503 1.00 96.19 79 ALA A C 1
ATOM 608 O O . ALA A 1 79 ? 7.055 -15.871 0.400 1.00 96.19 79 ALA A O 1
ATOM 609 N N . LEU A 1 80 ? 5.410 -16.115 1.912 1.00 97.06 80 LEU A N 1
ATOM 610 C CA . LEU A 1 80 ? 4.591 -17.017 1.098 1.00 97.06 80 LEU A CA 1
ATOM 611 C C . LEU A 1 80 ? 4.136 -16.349 -0.205 1.00 97.06 80 LEU A C 1
ATOM 613 O O . LEU A 1 80 ? 4.260 -16.942 -1.277 1.00 97.06 80 LEU A O 1
ATOM 617 N N . ILE A 1 81 ? 3.632 -15.116 -0.123 1.00 97.62 81 ILE A N 1
ATOM 618 C CA . ILE A 1 81 ? 3.174 -14.374 -1.298 1.00 97.62 81 ILE A CA 1
ATOM 619 C C . ILE A 1 81 ? 4.343 -13.885 -2.149 1.00 97.62 81 ILE A C 1
ATOM 621 O O . ILE A 1 81 ? 4.241 -13.945 -3.368 1.00 97.62 81 ILE A O 1
ATOM 625 N N . GLY A 1 82 ? 5.486 -13.533 -1.562 1.00 96.56 82 GLY A N 1
ATOM 626 C CA . GLY A 1 82 ? 6.712 -13.263 -2.315 1.00 96.56 82 GLY A CA 1
ATOM 627 C C . GLY A 1 82 ? 7.167 -14.472 -3.143 1.00 96.56 82 GLY A C 1
ATOM 628 O O . GLY A 1 82 ? 7.521 -14.332 -4.313 1.00 96.56 82 GLY A O 1
ATOM 629 N N . PHE A 1 83 ? 7.076 -15.684 -2.588 1.00 96.56 83 PHE A N 1
ATOM 630 C CA . PHE A 1 83 ? 7.361 -16.910 -3.340 1.00 96.56 83 PHE A CA 1
ATOM 631 C C . PHE A 1 83 ? 6.310 -17.193 -4.425 1.00 96.56 83 PHE A C 1
ATOM 633 O O . PHE A 1 83 ? 6.652 -17.521 -5.560 1.00 96.56 83 PHE A O 1
ATOM 640 N N . GLN A 1 84 ? 5.024 -17.014 -4.117 1.00 96.75 84 GLN A N 1
ATOM 641 C CA . GLN A 1 84 ? 3.939 -17.142 -5.094 1.00 96.75 84 GLN A CA 1
ATOM 642 C C . GLN A 1 84 ? 4.063 -16.115 -6.237 1.00 96.75 84 GLN A C 1
ATOM 644 O O . GLN A 1 84 ? 3.765 -16.435 -7.393 1.00 96.75 84 GLN A O 1
ATOM 649 N N . TRP A 1 85 ? 4.531 -14.902 -5.933 1.00 96.75 85 TRP A N 1
ATOM 650 C CA . TRP A 1 85 ? 4.820 -13.842 -6.895 1.00 96.75 85 TRP A CA 1
ATOM 651 C C . TRP A 1 85 ? 5.910 -14.251 -7.877 1.00 96.75 85 TRP A C 1
ATOM 653 O O . TRP A 1 85 ? 5.706 -14.142 -9.087 1.00 96.75 85 TRP A O 1
ATOM 663 N N . TYR A 1 86 ? 7.019 -14.776 -7.344 1.00 94.81 86 TYR A N 1
ATOM 664 C CA . TYR A 1 86 ? 8.115 -15.355 -8.117 1.00 94.81 86 TYR A CA 1
ATOM 665 C C . TYR A 1 86 ? 7.622 -16.459 -9.059 1.00 94.81 86 TYR A C 1
ATOM 667 O O . TYR A 1 86 ? 7.944 -16.432 -10.243 1.00 94.81 86 TYR A O 1
ATOM 675 N N . LEU A 1 87 ? 6.816 -17.402 -8.556 1.00 95.00 87 LEU A N 1
ATOM 676 C CA . LEU A 1 87 ? 6.330 -18.517 -9.365 1.00 95.00 87 LEU A CA 1
ATOM 677 C C . LEU A 1 87 ? 5.438 -18.037 -10.512 1.00 95.00 87 LEU A C 1
ATOM 679 O O . LEU A 1 87 ? 5.733 -18.327 -11.664 1.00 95.00 87 LEU A O 1
ATOM 683 N N . TRP A 1 88 ? 4.359 -17.308 -10.221 1.00 93.56 88 TRP A N 1
ATOM 684 C CA . TRP A 1 88 ? 3.376 -16.935 -11.250 1.00 93.56 88 TRP A CA 1
ATOM 685 C C . TRP A 1 88 ? 2.626 -15.625 -10.997 1.00 93.56 88 TRP A C 1
ATOM 687 O O . TRP A 1 88 ? 1.926 -15.166 -11.897 1.00 93.56 88 TRP A O 1
ATOM 697 N N . GLY A 1 89 ? 2.727 -15.004 -9.816 1.00 94.69 89 GLY A N 1
ATOM 698 C CA . GLY A 1 89 ? 1.965 -13.782 -9.515 1.00 94.69 89 GLY A CA 1
ATOM 699 C C . GLY A 1 89 ? 2.258 -12.641 -10.490 1.00 94.69 89 GLY A C 1
ATOM 700 O O . GLY A 1 89 ? 1.321 -12.059 -11.034 1.00 94.69 89 GLY A O 1
ATOM 701 N N . TYR A 1 90 ? 3.535 -12.416 -10.818 1.00 94.94 90 TYR A N 1
ATOM 702 C CA . TYR A 1 90 ? 3.916 -11.412 -11.816 1.00 94.94 90 TYR A CA 1
ATOM 703 C C . TYR A 1 90 ? 3.328 -11.706 -13.200 1.00 94.94 90 TYR A C 1
ATOM 705 O O . TYR A 1 90 ? 2.758 -10.818 -13.834 1.00 94.94 90 TYR A O 1
ATOM 713 N N . SER A 1 91 ? 3.412 -12.966 -13.650 1.00 93.12 91 SER A N 1
ATOM 714 C CA . SER A 1 91 ? 2.834 -13.390 -14.930 1.00 93.12 91 SER A CA 1
ATOM 715 C C . SER A 1 91 ? 1.334 -13.088 -14.983 1.00 93.12 91 SER A C 1
ATOM 717 O O . SER A 1 91 ? 0.855 -12.462 -15.928 1.00 93.12 91 SER A O 1
ATOM 719 N N . LEU A 1 92 ? 0.596 -13.428 -13.928 1.00 92.25 92 LEU A N 1
ATOM 720 C CA . LEU A 1 92 ? -0.847 -13.198 -13.860 1.00 92.25 92 LEU A CA 1
ATOM 721 C C . LEU A 1 92 ? -1.232 -11.714 -13.801 1.00 92.25 92 LEU A C 1
ATOM 723 O O . LEU A 1 92 ? -2.279 -11.351 -14.338 1.00 92.25 92 LEU A O 1
ATOM 727 N N . ALA A 1 93 ? -0.420 -10.865 -13.172 1.00 92.56 93 ALA A N 1
ATOM 728 C CA . ALA A 1 93 ? -0.717 -9.442 -13.029 1.00 92.56 93 ALA A CA 1
ATOM 729 C C . ALA A 1 93 ? -0.278 -8.624 -14.258 1.00 92.56 93 ALA A C 1
ATOM 731 O O . ALA A 1 93 ? -1.092 -7.940 -14.885 1.00 92.56 93 ALA A O 1
ATOM 732 N N . PHE A 1 94 ? 0.995 -8.725 -14.647 1.00 91.62 94 PHE A N 1
ATOM 733 C CA . PHE A 1 94 ? 1.659 -7.705 -15.465 1.00 91.62 94 PHE A CA 1
ATOM 734 C C . PHE A 1 94 ? 2.123 -8.160 -16.846 1.00 91.62 94 PHE A C 1
ATOM 736 O O . PHE A 1 94 ? 2.510 -7.319 -17.653 1.00 91.62 94 PHE A O 1
ATOM 743 N N . THR A 1 95 ? 2.048 -9.451 -17.167 1.00 89.12 95 THR A N 1
ATOM 744 C CA . THR A 1 95 ? 2.392 -9.899 -18.524 1.00 89.12 95 THR A CA 1
ATOM 745 C C . THR A 1 95 ? 1.220 -9.747 -19.502 1.00 89.12 95 THR A C 1
ATOM 747 O O . THR A 1 95 ? 0.056 -9.625 -19.084 1.00 89.12 95 THR A O 1
ATOM 750 N N . PRO A 1 96 ? 1.479 -9.758 -20.824 1.00 84.00 96 PRO A N 1
ATOM 751 C CA . PRO A 1 96 ? 0.421 -9.855 -21.821 1.00 84.00 96 PRO A CA 1
ATOM 752 C C . PRO A 1 96 ? -0.476 -11.082 -21.598 1.00 84.00 96 PRO A C 1
ATOM 754 O O . PRO A 1 96 ? -0.035 -12.129 -21.127 1.00 84.00 96 PRO A O 1
ATOM 757 N N . ALA A 1 97 ? -1.756 -10.963 -21.954 1.00 76.88 97 ALA A N 1
ATOM 758 C CA . ALA A 1 97 ? -2.667 -12.104 -21.931 1.00 76.88 97 ALA A CA 1
ATOM 759 C C . ALA A 1 97 ? -2.362 -13.051 -23.104 1.00 76.88 97 ALA A C 1
ATOM 761 O O . ALA A 1 97 ? -2.177 -12.598 -24.231 1.00 76.88 97 ALA A O 1
ATOM 762 N N . VAL A 1 98 ? -2.381 -14.367 -22.857 1.00 63.19 98 VAL A N 1
ATOM 763 C CA . VAL A 1 98 ? -2.089 -15.412 -23.868 1.00 63.19 98 VAL A CA 1
ATOM 764 C C . VAL A 1 98 ? -3.060 -15.369 -25.056 1.00 63.19 98 VAL A C 1
ATOM 766 O O . VAL A 1 98 ? -2.703 -15.717 -26.178 1.00 63.19 98 VAL A O 1
ATOM 769 N N . LYS A 1 99 ? -4.293 -14.908 -24.824 1.00 62.34 99 LYS A N 1
ATOM 770 C CA . LYS A 1 99 ? -5.242 -14.516 -25.868 1.00 62.34 99 LYS A CA 1
ATOM 771 C C . LYS A 1 99 ? -5.789 -13.144 -25.484 1.00 62.34 99 LYS A C 1
ATOM 773 O O . LYS A 1 99 ? -6.467 -13.071 -24.457 1.00 62.34 99 LYS A O 1
ATOM 778 N N . PRO A 1 100 ? -5.517 -12.066 -26.241 1.00 55.00 100 PRO A N 1
ATOM 779 C CA . PRO A 1 100 ? -6.249 -10.832 -26.022 1.00 55.00 100 PRO A CA 1
ATOM 780 C C . PRO A 1 100 ? -7.729 -11.165 -26.237 1.00 55.00 100 PRO A C 1
ATOM 782 O O . PRO A 1 100 ? -8.067 -11.752 -27.272 1.00 55.00 100 PRO A O 1
ATOM 785 N N . PRO A 1 101 ? -8.624 -10.874 -25.279 1.00 51.94 101 PRO A N 1
ATOM 786 C CA . PRO A 1 101 ? -10.036 -10.901 -25.598 1.00 51.94 101 PRO A CA 1
ATOM 787 C C . PRO A 1 101 ? -10.230 -9.974 -26.804 1.00 51.94 101 PRO A C 1
ATOM 789 O O . PRO A 1 101 ? -9.658 -8.882 -26.853 1.00 51.94 101 PRO A O 1
ATOM 792 N N . SER A 1 102 ? -11.030 -10.408 -27.779 1.00 52.22 102 SER A N 1
ATOM 793 C CA . SER A 1 102 ? -11.801 -9.505 -28.650 1.00 52.22 102 SER A CA 1
ATOM 794 C C . SER A 1 102 ? -12.160 -8.222 -27.888 1.00 52.22 102 SER A C 1
ATOM 796 O O . SER A 1 102 ? -12.498 -8.376 -26.715 1.00 52.22 102 SER A O 1
ATOM 798 N N . PRO A 1 103 ? -12.122 -7.021 -28.501 1.00 51.22 103 PRO A N 1
ATOM 799 C CA . PRO A 1 103 ? -11.998 -5.725 -27.811 1.00 51.22 103 PRO A CA 1
ATOM 800 C C . PRO A 1 103 ? -12.721 -5.728 -26.458 1.00 51.22 103 PRO A C 1
ATOM 802 O O . PRO A 1 103 ? -13.946 -5.649 -26.396 1.00 51.22 103 PRO A O 1
ATOM 805 N N . GLY A 1 104 ? -11.962 -5.974 -25.386 1.00 55.47 104 GLY A N 1
ATOM 806 C CA . GLY A 1 104 ? -12.546 -6.467 -24.145 1.00 55.47 104 GLY A CA 1
ATOM 807 C C . GLY A 1 104 ? -11.523 -6.684 -23.035 1.00 55.47 104 GLY A C 1
ATOM 808 O O . GLY A 1 104 ? -10.356 -6.992 -23.267 1.00 55.47 104 GLY A O 1
ATOM 809 N N . VAL A 1 105 ? -12.007 -6.477 -21.812 1.00 59.06 105 VAL A N 1
ATOM 810 C CA . VAL A 1 105 ? -11.265 -6.405 -20.548 1.00 59.06 105 VAL A CA 1
ATOM 811 C C . VAL A 1 105 ? -10.291 -7.568 -20.357 1.00 59.06 105 VAL A C 1
ATOM 813 O O . VAL A 1 105 ? -10.695 -8.730 -20.321 1.00 59.06 105 VAL A O 1
ATOM 816 N N . SER A 1 106 ? -9.012 -7.256 -20.139 1.00 74.19 106 SER A N 1
ATOM 817 C CA . SER A 1 106 ? -8.011 -8.257 -19.781 1.00 74.19 106 SER A CA 1
ATOM 818 C C . SER A 1 106 ? -7.990 -8.485 -18.268 1.00 74.19 106 SER A C 1
ATOM 820 O O . SER A 1 106 ? -7.338 -7.756 -17.524 1.00 74.19 106 SER A O 1
ATOM 822 N N . TRP A 1 107 ? -8.712 -9.513 -17.820 1.00 76.94 107 TRP A N 1
ATOM 823 C CA . TRP A 1 107 ? -8.833 -9.873 -16.401 1.00 76.94 107 TRP A CA 1
ATOM 824 C C . TRP A 1 107 ? -7.533 -10.408 -15.791 1.00 76.94 107 TRP A C 1
ATOM 826 O O . TRP A 1 107 ? -7.257 -10.133 -14.628 1.00 76.94 107 TRP A O 1
ATOM 836 N N . TYR A 1 108 ? -6.743 -11.128 -16.590 1.00 85.12 108 TYR A N 1
ATOM 837 C CA . TYR A 1 108 ? -5.461 -11.722 -16.215 1.00 85.12 108 TYR A CA 1
ATOM 838 C C . TYR A 1 108 ? -4.449 -11.587 -17.357 1.00 85.12 108 TYR A C 1
ATOM 840 O O . TYR A 1 108 ? -4.826 -11.528 -18.533 1.00 85.12 108 TYR A O 1
ATOM 848 N N . GLY A 1 109 ? -3.168 -11.554 -16.993 1.00 86.75 109 GLY A N 1
ATOM 849 C CA . GLY A 1 109 ? -2.055 -11.888 -17.875 1.00 86.75 109 GLY A CA 1
ATOM 850 C C . GLY A 1 109 ? -1.937 -13.404 -18.048 1.00 86.75 109 GLY A C 1
ATOM 851 O O . GLY A 1 109 ? -2.929 -14.131 -17.974 1.00 86.75 109 GLY A O 1
ATOM 852 N N . GLY A 1 110 ? -0.724 -13.895 -18.270 1.00 85.56 110 GLY A N 1
ATOM 853 C CA . GLY A 1 110 ? -0.464 -15.335 -18.313 1.00 85.56 110 GLY A CA 1
ATOM 854 C C . GLY A 1 110 ? 0.640 -15.749 -19.270 1.00 85.56 110 GLY A C 1
ATOM 855 O O . GLY A 1 110 ? 0.700 -16.919 -19.641 1.00 85.56 110 GLY A O 1
ATOM 856 N N . ASP A 1 111 ? 1.488 -14.817 -19.701 1.00 87.12 111 ASP A N 1
ATOM 857 C CA . ASP A 1 111 ? 2.658 -15.148 -20.496 1.00 87.12 111 ASP A CA 1
ATOM 858 C C . ASP A 1 111 ? 3.611 -16.041 -19.676 1.00 87.12 111 ASP A C 1
ATOM 860 O O . ASP A 1 111 ? 4.087 -15.613 -18.611 1.00 87.12 111 ASP A O 1
ATOM 864 N N . PRO A 1 112 ? 3.922 -17.264 -20.149 1.00 87.25 112 PRO A N 1
ATOM 865 C CA . PRO A 1 112 ? 4.837 -18.168 -19.460 1.00 87.25 112 PRO A CA 1
ATOM 866 C C . PRO A 1 112 ? 6.237 -17.583 -19.249 1.00 87.25 112 PRO A C 1
ATOM 868 O O . PRO A 1 112 ? 6.939 -18.013 -18.341 1.00 87.25 112 PRO A O 1
ATOM 871 N N . ARG A 1 113 ? 6.649 -16.578 -20.032 1.00 85.69 113 ARG A N 1
ATOM 872 C CA . ARG A 1 113 ? 7.962 -15.924 -19.890 1.00 85.69 113 ARG A CA 1
ATOM 873 C C . ARG A 1 113 ? 8.144 -15.215 -18.547 1.00 85.69 113 ARG A C 1
ATOM 875 O O . ARG A 1 113 ? 9.266 -15.119 -18.060 1.00 85.69 113 ARG A O 1
ATOM 882 N N . GLY A 1 114 ? 7.051 -14.757 -17.932 1.00 85.56 114 GLY A N 1
ATOM 883 C CA . GLY A 1 114 ? 7.071 -14.128 -16.607 1.00 85.56 114 GLY A CA 1
ATOM 884 C C . GLY A 1 114 ? 7.018 -15.112 -15.431 1.00 85.56 114 GLY A C 1
ATOM 885 O O . GLY A 1 114 ? 7.096 -14.680 -14.281 1.00 85.56 114 GLY A O 1
ATOM 886 N N . VAL A 1 115 ? 6.848 -16.415 -15.689 1.00 91.81 115 VAL A N 1
ATOM 887 C CA . VAL A 1 115 ? 6.803 -17.468 -14.660 1.00 91.81 115 VAL A CA 1
ATOM 888 C C . VAL A 1 115 ? 8.223 -17.764 -14.190 1.00 91.81 115 VAL A C 1
ATOM 890 O O . VAL A 1 115 ? 9.119 -17.950 -15.011 1.00 91.81 115 VAL A O 1
ATOM 893 N N . ALA A 1 116 ? 8.436 -17.817 -12.873 1.00 91.81 116 ALA A N 1
ATOM 894 C CA . ALA A 1 116 ? 9.716 -18.167 -12.249 1.00 91.81 116 ALA A CA 1
ATOM 895 C C . ALA A 1 116 ? 10.928 -17.353 -12.749 1.00 91.81 116 ALA A C 1
ATOM 897 O O . ALA A 1 116 ? 12.059 -17.836 -12.693 1.00 91.81 116 ALA A O 1
ATOM 898 N N . LEU A 1 117 ? 10.698 -16.121 -13.223 1.00 82.25 117 LEU A N 1
ATOM 899 C CA . LEU A 1 117 ? 11.717 -15.249 -13.829 1.00 82.25 117 LEU A CA 1
ATOM 900 C C . LEU A 1 117 ? 12.388 -15.841 -15.081 1.00 82.25 117 LEU A C 1
ATOM 902 O O . LEU A 1 117 ? 13.516 -15.471 -15.401 1.00 82.25 117 LEU A O 1
ATOM 906 N N . HIS A 1 118 ? 11.723 -16.774 -15.771 1.00 85.56 118 HIS A N 1
ATOM 907 C CA . HIS A 1 118 ? 12.326 -17.561 -16.848 1.00 85.56 118 HIS A CA 1
ATOM 908 C C . HIS A 1 118 ? 12.896 -16.693 -17.977 1.00 85.56 118 HIS A C 1
ATOM 910 O O . HIS A 1 118 ? 13.964 -16.978 -18.510 1.00 85.56 118 HIS A O 1
ATOM 916 N N . ASP A 1 119 ? 12.183 -15.634 -18.345 1.00 85.12 119 ASP A N 1
ATOM 917 C CA . ASP A 1 119 ? 12.618 -14.684 -19.356 1.00 85.12 119 ASP A CA 1
ATOM 918 C C . ASP A 1 119 ? 12.080 -13.307 -18.972 1.00 85.12 119 ASP A C 1
ATOM 920 O O . ASP A 1 119 ? 11.150 -12.833 -19.600 1.00 85.12 119 ASP A O 1
ATOM 924 N N . SER A 1 120 ? 12.567 -12.695 -17.887 1.00 82.62 120 SER A N 1
ATOM 925 C CA . SER A 1 120 ? 12.131 -11.356 -17.439 1.00 82.62 120 SER A CA 1
ATOM 926 C C . SER A 1 120 ? 13.293 -10.441 -17.044 1.00 82.62 120 SER A C 1
ATOM 928 O O . SER A 1 120 ? 13.193 -9.673 -16.097 1.00 82.62 120 SER A O 1
ATOM 930 N N . LEU A 1 121 ? 14.423 -10.519 -17.757 1.00 85.56 121 LEU A N 1
ATOM 931 C CA . LEU A 1 121 ? 15.652 -9.807 -17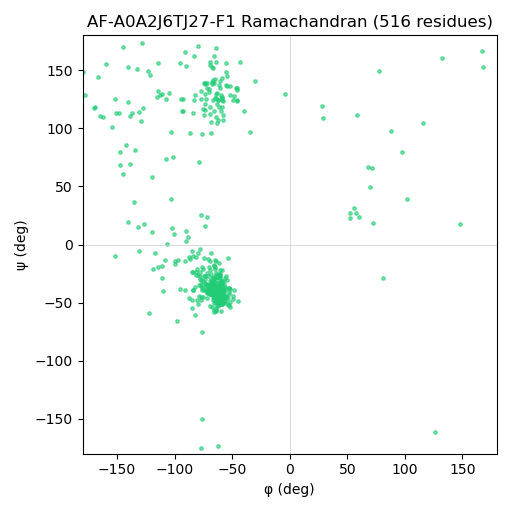.386 1.00 85.56 121 LEU A CA 1
ATOM 932 C C . LEU A 1 121 ? 15.600 -8.302 -17.719 1.00 85.56 121 LEU A C 1
ATOM 934 O O . LEU A 1 121 ? 15.477 -7.455 -16.836 1.00 85.56 121 LEU A O 1
ATOM 938 N N . ALA A 1 122 ? 15.734 -7.972 -19.004 1.00 85.00 122 ALA A N 1
ATOM 939 C CA . ALA A 1 122 ? 16.048 -6.621 -19.466 1.00 85.00 122 ALA A CA 1
ATOM 940 C C . ALA A 1 122 ? 14.975 -6.026 -20.383 1.00 85.00 122 ALA A C 1
ATOM 942 O O . ALA A 1 122 ? 15.222 -4.994 -20.999 1.00 85.00 122 ALA A O 1
ATOM 943 N N . ARG A 1 123 ? 13.788 -6.639 -20.513 1.00 86.00 123 ARG A N 1
ATOM 944 C CA . ARG A 1 123 ? 12.734 -6.009 -21.319 1.00 86.00 123 ARG A CA 1
ATOM 945 C C . ARG A 1 123 ? 12.359 -4.656 -20.702 1.00 86.00 123 ARG A C 1
ATOM 947 O O . ARG A 1 123 ? 12.262 -4.558 -19.481 1.00 86.00 123 ARG A O 1
ATOM 954 N N . PRO A 1 124 ? 12.172 -3.606 -21.509 1.00 85.56 124 PRO A N 1
ATOM 955 C CA . PRO A 1 124 ? 11.846 -2.290 -20.986 1.00 85.56 124 PRO A CA 1
ATOM 956 C C . PRO A 1 124 ? 10.392 -2.239 -20.501 1.00 85.56 124 PRO A C 1
ATOM 958 O O . PRO A 1 124 ? 9.472 -2.574 -21.246 1.00 85.56 124 PRO A O 1
ATOM 961 N N . VAL A 1 125 ? 10.185 -1.766 -19.271 1.00 86.38 125 VAL A N 1
ATOM 962 C CA . VAL A 1 125 ? 8.863 -1.543 -18.663 1.00 86.38 125 VAL A CA 1
ATOM 963 C C . VAL A 1 125 ? 8.723 -0.082 -18.221 1.00 86.38 125 VAL A C 1
ATOM 965 O O . VAL A 1 125 ? 9.709 0.575 -17.886 1.00 86.38 125 VAL A O 1
ATOM 968 N N . GLY A 1 126 ? 7.493 0.439 -18.254 1.00 75.31 126 GLY A N 1
ATOM 969 C CA . GLY A 1 126 ? 7.133 1.793 -17.820 1.00 75.31 126 GLY A CA 1
ATOM 970 C C . GLY A 1 126 ? 6.260 2.535 -18.836 1.00 75.31 126 GLY A C 1
ATOM 971 O O . GLY A 1 126 ? 6.231 2.178 -20.018 1.00 75.31 126 GLY A O 1
ATOM 972 N N . ALA A 1 127 ? 5.561 3.579 -18.386 1.00 63.06 127 ALA A N 1
ATOM 973 C CA . ALA A 1 127 ? 4.802 4.503 -19.240 1.00 63.06 127 ALA A CA 1
ATOM 974 C C . ALA A 1 127 ? 5.737 5.514 -19.947 1.00 63.06 127 ALA A C 1
ATOM 976 O O . ALA A 1 127 ? 6.958 5.353 -19.907 1.00 63.06 127 ALA A O 1
ATOM 977 N N . ASP A 1 128 ? 5.197 6.488 -20.679 1.00 55.38 128 ASP A N 1
ATOM 978 C CA . ASP A 1 128 ? 5.963 7.466 -21.471 1.00 55.38 128 ASP A CA 1
ATOM 979 C C . ASP A 1 128 ? 7.154 8.073 -20.704 1.00 55.38 128 ASP A C 1
ATOM 981 O O . ASP A 1 128 ? 6.994 8.627 -19.618 1.00 55.38 128 ASP A O 1
ATOM 985 N N . GLY A 1 129 ? 8.366 7.962 -21.266 1.00 62.62 129 GLY A N 1
ATOM 986 C CA . GLY A 1 129 ? 9.610 8.398 -20.619 1.00 62.62 129 GLY A CA 1
ATOM 987 C C . GLY A 1 129 ? 10.692 7.316 -20.545 1.00 62.62 129 GLY A C 1
ATOM 988 O O . GLY A 1 129 ? 10.669 6.346 -21.308 1.00 62.62 129 GLY A O 1
ATOM 989 N N . ALA A 1 130 ? 11.667 7.523 -19.650 1.00 68.12 130 ALA A N 1
ATOM 990 C CA . ALA A 1 130 ? 12.742 6.568 -19.386 1.00 68.12 130 ALA A CA 1
ATOM 991 C C . ALA A 1 130 ? 12.158 5.241 -18.880 1.00 68.12 130 ALA A C 1
ATOM 993 O O . ALA A 1 130 ? 11.240 5.226 -18.060 1.00 68.12 130 ALA A O 1
ATOM 994 N N . LYS A 1 131 ? 12.660 4.129 -19.419 1.00 84.62 131 LYS A N 1
ATOM 995 C CA . LYS A 1 131 ? 12.200 2.780 -19.078 1.00 84.62 131 LYS A CA 1
ATOM 996 C C . LYS A 1 131 ? 13.100 2.182 -18.006 1.00 84.62 131 LYS A C 1
ATOM 998 O O . LYS A 1 131 ? 14.268 2.551 -17.904 1.00 84.62 131 LYS A O 1
ATOM 1003 N N . ILE A 1 132 ? 12.570 1.219 -17.261 1.00 90.25 132 ILE A N 1
ATOM 1004 C CA . ILE A 1 132 ? 13.333 0.402 -16.311 1.00 90.25 132 ILE A CA 1
ATOM 1005 C C . ILE A 1 132 ? 13.359 -1.067 -16.761 1.00 90.25 132 ILE A C 1
ATOM 1007 O O . ILE A 1 132 ? 12.463 -1.485 -17.502 1.00 90.25 132 ILE A O 1
ATOM 1011 N N . PRO A 1 133 ? 14.359 -1.863 -16.337 1.00 91.06 133 PRO A N 1
ATOM 1012 C CA . PRO A 1 133 ? 14.382 -3.297 -16.614 1.00 91.06 133 PRO A CA 1
ATOM 1013 C C . PRO A 1 133 ? 13.175 -4.022 -16.005 1.00 91.06 133 PRO A C 1
ATOM 1015 O O . PRO A 1 133 ? 12.792 -3.759 -14.864 1.00 91.06 133 PRO A O 1
ATOM 1018 N N . GLU A 1 134 ? 12.613 -4.985 -16.729 1.00 91.00 134 GLU A N 1
ATOM 1019 C CA . GLU A 1 134 ? 11.471 -5.784 -16.274 1.00 91.00 134 GLU A CA 1
ATOM 1020 C C . GLU A 1 134 ? 11.744 -6.516 -14.962 1.00 91.00 134 GLU A C 1
ATOM 1022 O O . GLU A 1 134 ? 10.878 -6.511 -14.091 1.00 91.00 134 GLU A O 1
ATOM 1027 N N . LEU A 1 135 ? 12.948 -7.069 -14.768 1.00 92.94 135 LEU A N 1
ATOM 1028 C CA . LEU A 1 135 ? 13.295 -7.765 -13.526 1.00 92.94 135 LEU A CA 1
ATOM 1029 C C . LEU A 1 135 ? 13.182 -6.836 -12.315 1.00 92.94 135 LEU A C 1
ATOM 1031 O O . LEU A 1 135 ? 12.729 -7.235 -11.244 1.00 92.94 135 LEU A O 1
ATOM 1035 N N . LEU A 1 136 ? 13.587 -5.580 -12.499 1.00 94.56 136 LEU A N 1
ATOM 1036 C CA . LEU A 1 136 ? 13.527 -4.554 -11.470 1.00 94.56 136 LEU A CA 1
ATOM 1037 C C . LEU A 1 136 ? 12.082 -4.136 -11.186 1.00 94.56 136 LEU A C 1
ATOM 1039 O O . LEU A 1 136 ? 11.705 -4.008 -10.023 1.00 94.56 136 LEU A O 1
ATOM 1043 N N . TYR A 1 137 ? 11.268 -3.977 -12.230 1.00 94.81 137 TYR A N 1
ATOM 1044 C CA . TYR A 1 137 ? 9.837 -3.718 -12.083 1.00 94.81 137 TYR A CA 1
ATOM 1045 C C . TYR A 1 137 ? 9.129 -4.871 -11.354 1.00 94.81 137 TYR A C 1
ATOM 1047 O O . TYR A 1 137 ? 8.403 -4.652 -10.388 1.00 94.81 137 TYR A O 1
ATOM 1055 N N . GLN A 1 138 ? 9.413 -6.113 -11.748 1.00 94.31 138 GLN A N 1
ATOM 1056 C CA . GLN A 1 138 ? 8.887 -7.318 -11.113 1.00 94.31 138 GLN A CA 1
ATOM 1057 C C . GLN A 1 138 ? 9.292 -7.427 -9.639 1.00 94.31 138 GLN A C 1
ATOM 1059 O O . GLN A 1 138 ? 8.474 -7.836 -8.810 1.00 94.31 138 GLN A O 1
ATOM 1064 N N . PHE A 1 139 ? 10.536 -7.072 -9.309 1.00 96.06 139 PHE A N 1
ATOM 1065 C CA . PHE A 1 139 ? 11.023 -7.046 -7.934 1.00 96.06 139 PHE A CA 1
ATOM 1066 C C . PHE A 1 139 ? 10.285 -5.998 -7.094 1.00 96.06 139 PHE A C 1
ATOM 1068 O O . PHE A 1 139 ? 9.820 -6.324 -6.003 1.00 96.06 139 PHE A O 1
ATOM 1075 N N . TYR A 1 140 ? 10.118 -4.782 -7.621 1.00 97.62 140 TYR A N 1
ATOM 1076 C CA . TYR A 1 140 ? 9.414 -3.690 -6.948 1.00 97.62 140 TYR A CA 1
ATOM 1077 C C . TYR A 1 140 ? 7.940 -4.023 -6.678 1.00 97.62 140 TYR A C 1
ATOM 1079 O O . TYR A 1 140 ? 7.501 -3.991 -5.529 1.00 97.62 140 TYR A O 1
ATOM 1087 N N . GLU A 1 141 ? 7.197 -4.440 -7.704 1.00 96.75 141 GLU A N 1
ATOM 1088 C CA . GLU A 1 141 ? 5.775 -4.797 -7.592 1.00 96.75 141 GLU A CA 1
ATOM 1089 C C . GLU A 1 141 ? 5.540 -6.014 -6.677 1.00 96.75 141 GLU A C 1
ATOM 1091 O O . GLU A 1 141 ? 4.542 -6.100 -5.958 1.00 96.75 141 GLU A O 1
ATOM 1096 N N . GLY A 1 142 ? 6.505 -6.937 -6.608 1.00 96.94 142 GLY A N 1
ATOM 1097 C CA . GLY A 1 142 ? 6.462 -8.059 -5.666 1.00 96.94 142 GLY A CA 1
ATOM 1098 C C . GLY A 1 142 ? 6.435 -7.626 -4.197 1.0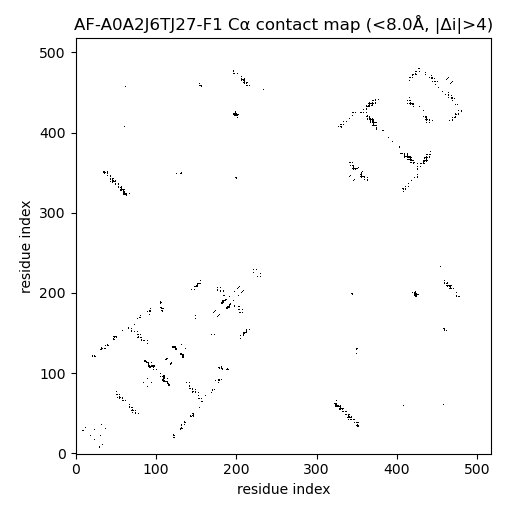0 96.94 142 GLY A C 1
ATOM 1099 O O . GLY A 1 142 ? 5.874 -8.331 -3.349 1.00 96.94 142 GLY A O 1
ATOM 1100 N N . MET A 1 143 ? 6.979 -6.446 -3.884 1.00 97.94 143 MET A N 1
ATOM 1101 C CA . MET A 1 143 ? 6.914 -5.876 -2.537 1.00 97.94 143 MET A CA 1
ATOM 1102 C C . MET A 1 143 ? 5.505 -5.377 -2.209 1.00 97.94 143 MET A C 1
ATOM 1104 O O . MET A 1 143 ? 5.052 -5.570 -1.081 1.00 97.94 143 MET A O 1
ATOM 1108 N N . PHE A 1 144 ? 4.769 -4.836 -3.188 1.00 97.94 144 PHE A N 1
ATOM 1109 C CA . PHE A 1 144 ? 3.361 -4.452 -3.026 1.00 97.94 144 PHE A CA 1
ATOM 1110 C C . PHE A 1 144 ? 2.496 -5.684 -2.788 1.00 97.94 144 PHE A C 1
ATOM 1112 O O . PHE A 1 144 ? 1.669 -5.676 -1.875 1.00 97.94 144 PHE A O 1
ATOM 1119 N N . ALA A 1 145 ? 2.724 -6.766 -3.536 1.00 97.56 145 ALA A N 1
ATOM 1120 C CA . ALA A 1 145 ? 2.019 -8.033 -3.344 1.00 97.56 145 ALA A CA 1
ATOM 1121 C C . ALA A 1 145 ? 2.224 -8.579 -1.925 1.00 97.56 145 ALA A C 1
ATOM 1123 O O . ALA A 1 145 ? 1.266 -8.878 -1.204 1.00 97.56 145 ALA A O 1
ATOM 1124 N N . SER A 1 146 ? 3.485 -8.630 -1.494 1.00 97.06 146 SER A N 1
ATOM 1125 C CA . SER A 1 146 ? 3.878 -9.115 -0.169 1.00 97.06 146 SER A CA 1
ATOM 1126 C C . SER A 1 146 ? 3.296 -8.250 0.955 1.00 97.06 146 SER A C 1
ATOM 1128 O O . SER A 1 146 ? 2.733 -8.779 1.915 1.00 97.06 146 SER A O 1
ATOM 1130 N N . PHE A 1 147 ? 3.376 -6.922 0.821 1.00 96.81 147 PHE A N 1
ATOM 1131 C CA . PHE A 1 147 ? 2.829 -5.973 1.790 1.00 96.81 147 PHE A CA 1
ATOM 1132 C C . PHE A 1 147 ? 1.299 -6.035 1.867 1.00 96.81 147 PHE A C 1
ATOM 1134 O O . PHE A 1 147 ? 0.737 -6.073 2.961 1.00 96.81 147 PHE A O 1
ATOM 1141 N N . THR A 1 148 ? 0.611 -6.116 0.727 1.00 96.06 148 THR A N 1
ATOM 1142 C CA . THR A 1 148 ? -0.857 -6.198 0.688 1.00 96.06 148 THR A CA 1
ATOM 1143 C C . THR A 1 148 ? -1.357 -7.462 1.378 1.00 96.06 148 THR A C 1
ATOM 1145 O O . THR A 1 148 ? -2.287 -7.410 2.182 1.00 96.06 148 THR A O 1
ATOM 1148 N N . ALA A 1 149 ? -0.717 -8.604 1.125 1.00 94.44 149 ALA A N 1
ATOM 1149 C CA . ALA A 1 149 ? -1.077 -9.856 1.777 1.00 94.44 149 ALA A CA 1
ATOM 1150 C C . ALA A 1 149 ? -0.811 -9.828 3.291 1.00 94.44 149 ALA A C 1
ATOM 1152 O O . ALA A 1 149 ? -1.637 -10.285 4.087 1.00 94.44 149 ALA A O 1
ATOM 1153 N N . ALA A 1 150 ? 0.313 -9.236 3.704 1.00 93.31 150 ALA A N 1
ATOM 1154 C CA . ALA A 1 150 ? 0.611 -8.979 5.108 1.00 93.31 150 ALA A CA 1
ATOM 1155 C C . ALA A 1 150 ? -0.447 -8.067 5.761 1.00 93.31 150 ALA A C 1
ATOM 1157 O O . ALA A 1 150 ? -0.805 -8.269 6.921 1.00 93.31 150 ALA A O 1
ATOM 1158 N N . LEU A 1 151 ? -1.017 -7.119 5.010 1.00 91.62 151 LEU A N 1
ATOM 1159 C CA . LEU A 1 151 ? -2.052 -6.207 5.496 1.00 91.62 151 LEU A CA 1
ATOM 1160 C C . LEU A 1 151 ? -3.378 -6.905 5.786 1.00 91.62 151 LEU A C 1
ATOM 1162 O O . LEU A 1 151 ? -3.998 -6.635 6.814 1.00 91.62 151 LEU A O 1
ATOM 1166 N N . VAL A 1 152 ? -3.764 -7.874 4.953 1.00 89.31 152 VAL A N 1
ATOM 1167 C CA . VAL A 1 152 ? -4.951 -8.711 5.194 1.00 89.31 152 VAL A CA 1
ATOM 1168 C C . VAL A 1 152 ? -4.841 -9.475 6.524 1.00 89.31 152 VAL A C 1
ATOM 1170 O O . VAL A 1 152 ? -5.845 -9.662 7.212 1.00 89.31 152 VAL A O 1
ATOM 1173 N N . CYS A 1 153 ? -3.627 -9.846 6.953 1.00 83.62 153 CYS A N 1
ATOM 1174 C CA . CYS A 1 153 ? -3.396 -10.505 8.248 1.00 83.62 153 CYS A CA 1
ATOM 1175 C C . CYS A 1 153 ? -3.747 -9.610 9.445 1.00 83.62 153 CYS A C 1
ATOM 1177 O O . CYS A 1 153 ? -4.110 -10.113 10.508 1.00 83.62 153 CYS A O 1
ATOM 1179 N N . GLY A 1 154 ? -3.647 -8.285 9.291 1.00 68.88 154 GLY A N 1
ATOM 1180 C CA . GLY A 1 154 ? -3.992 -7.329 10.346 1.00 68.88 154 GLY A CA 1
ATOM 1181 C C . GLY A 1 154 ? -5.460 -7.423 10.776 1.00 68.88 154 GLY A C 1
ATOM 1182 O O . GLY A 1 154 ? -5.792 -7.051 11.894 1.00 68.88 154 GLY A O 1
ATOM 1183 N N . GLY A 1 155 ? -6.334 -7.970 9.925 1.00 63.12 155 GLY A N 1
ATOM 1184 C CA . GLY A 1 155 ? -7.744 -8.213 10.228 1.00 63.12 155 GLY A CA 1
ATOM 1185 C C . GLY A 1 155 ? -8.043 -9.516 10.966 1.00 63.12 155 GLY A C 1
ATOM 1186 O O . GLY A 1 155 ? -9.167 -9.732 11.411 1.00 63.12 155 GLY A O 1
ATOM 1187 N N . THR A 1 156 ? -7.069 -10.413 11.107 1.00 61.75 156 THR A N 1
ATOM 1188 C CA . THR A 1 156 ? -7.325 -11.786 11.563 1.00 61.75 156 THR A CA 1
ATOM 1189 C C . THR A 1 156 ? -6.936 -12.006 13.024 1.00 61.75 156 THR A C 1
ATOM 1191 O O . THR A 1 156 ? -6.381 -13.038 13.397 1.00 61.75 156 THR A O 1
ATOM 1194 N N . ILE A 1 157 ? -7.205 -11.002 13.860 1.00 58.09 157 ILE A N 1
ATOM 1195 C CA . ILE A 1 157 ? -6.675 -10.835 15.226 1.00 58.09 157 ILE A CA 1
ATOM 1196 C C . ILE A 1 157 ? -7.139 -11.930 16.204 1.00 58.09 157 ILE A C 1
ATOM 1198 O O . ILE A 1 157 ? -6.550 -12.080 17.275 1.00 58.09 157 ILE A O 1
ATOM 1202 N N . ARG A 1 158 ? -8.144 -12.741 15.851 1.00 59.50 158 ARG A N 1
ATOM 1203 C CA . ARG A 1 158 ? -8.720 -13.749 16.750 1.00 59.50 158 ARG A CA 1
ATOM 1204 C C . ARG A 1 158 ? -8.745 -15.138 16.113 1.00 59.50 158 ARG A C 1
ATOM 1206 O O . ARG A 1 158 ? -9.362 -15.349 15.077 1.00 59.50 158 ARG A O 1
ATOM 1213 N N . ASP A 1 159 ? -8.009 -16.052 16.743 1.00 60.19 159 ASP A N 1
ATOM 1214 C CA . ASP A 1 159 ? -8.143 -17.515 16.690 1.00 60.19 159 ASP A CA 1
ATOM 1215 C C . ASP A 1 159 ? -8.186 -18.215 15.322 1.00 60.19 159 ASP A C 1
ATOM 1217 O O . ASP A 1 159 ? -8.604 -19.374 15.217 1.00 60.19 159 ASP A O 1
ATOM 1221 N N . VAL A 1 160 ? -7.661 -17.596 14.261 1.00 69.06 160 VAL A N 1
ATOM 1222 C CA . VAL A 1 160 ? -7.447 -18.342 13.019 1.00 69.06 160 VAL A CA 1
ATOM 1223 C C . VAL A 1 160 ? -6.322 -19.351 13.153 1.00 69.06 160 VAL A C 1
ATOM 1225 O O . VAL A 1 160 ? -5.186 -19.046 13.522 1.00 69.06 160 VAL A O 1
ATOM 1228 N N . ARG A 1 161 ? -6.618 -20.573 12.714 1.00 78.44 161 ARG A N 1
ATOM 1229 C CA . ARG A 1 161 ? -5.596 -21.589 12.473 1.00 78.44 161 ARG A CA 1
ATOM 1230 C C . ARG A 1 161 ? -4.709 -21.122 11.322 1.00 78.44 161 ARG A C 1
ATOM 1232 O O . ARG A 1 161 ? -5.176 -21.060 10.186 1.00 78.44 161 ARG A O 1
ATOM 1239 N N . VAL A 1 162 ? -3.432 -20.867 11.614 1.00 82.56 162 VAL A N 1
ATOM 1240 C CA . VAL A 1 162 ? -2.427 -20.355 10.661 1.00 82.56 162 VAL A CA 1
ATOM 1241 C C . VAL A 1 162 ? -2.483 -21.091 9.321 1.00 82.56 162 VAL A C 1
ATOM 1243 O O . VAL A 1 162 ? -2.599 -20.449 8.287 1.00 82.56 162 VAL A O 1
ATOM 1246 N N . GLY A 1 163 ? -2.513 -22.428 9.323 1.00 83.25 163 GLY A N 1
ATOM 1247 C CA . GLY A 1 163 ? -2.572 -23.211 8.082 1.00 83.25 163 GLY A CA 1
ATOM 1248 C C . GLY A 1 163 ? -3.787 -22.900 7.196 1.00 83.25 163 GLY A C 1
ATOM 1249 O O . GLY A 1 163 ? -3.639 -22.780 5.985 1.00 83.25 163 GLY A O 1
ATOM 1250 N N . ARG A 1 164 ? -4.978 -22.696 7.780 1.00 84.31 164 ARG A N 1
ATOM 1251 C CA . ARG A 1 164 ? -6.189 -22.335 7.016 1.00 84.31 164 ARG A CA 1
ATOM 1252 C C . ARG A 1 164 ? -6.066 -20.939 6.414 1.00 84.31 164 ARG A C 1
ATOM 1254 O O . ARG A 1 164 ? -6.454 -20.730 5.269 1.00 84.31 164 ARG A O 1
ATOM 1261 N N . PHE A 1 165 ? -5.494 -20.009 7.174 1.00 85.44 165 PHE A N 1
ATOM 1262 C CA . PHE A 1 165 ? -5.256 -18.655 6.697 1.00 85.44 165 PHE A CA 1
ATOM 1263 C C . PHE A 1 165 ? -4.229 -18.619 5.556 1.00 85.44 165 PHE A C 1
ATOM 1265 O O . PHE A 1 165 ? -4.457 -17.937 4.565 1.00 85.44 165 PHE A O 1
ATOM 1272 N N . LEU A 1 166 ? -3.143 -19.398 5.639 1.00 89.62 166 LEU A N 1
ATOM 1273 C CA . LEU A 1 166 ? -2.138 -19.470 4.570 1.00 89.62 166 LEU A CA 1
ATOM 1274 C C . LEU A 1 166 ? -2.716 -20.029 3.261 1.00 89.62 166 LEU A C 1
ATOM 1276 O O . LEU A 1 166 ? -2.365 -19.563 2.180 1.00 89.62 166 LEU A O 1
ATOM 1280 N N . VAL A 1 167 ? -3.646 -20.983 3.340 1.00 88.69 167 VAL A N 1
ATOM 1281 C CA . VAL A 1 167 ? -4.386 -21.452 2.159 1.00 88.69 167 VAL A CA 1
ATOM 1282 C C . VAL A 1 167 ? -5.265 -20.332 1.606 1.00 88.69 167 VAL A C 1
ATOM 1284 O O . VAL A 1 167 ? -5.183 -20.021 0.419 1.00 88.69 167 VAL A O 1
ATOM 1287 N N . PHE A 1 168 ? -6.059 -19.688 2.466 1.00 89.81 168 PHE A N 1
ATOM 1288 C CA . PHE A 1 168 ? -6.912 -18.565 2.076 1.00 89.81 168 PHE A CA 1
ATOM 1289 C C . PHE A 1 168 ? -6.118 -17.460 1.374 1.00 89.81 168 PHE A C 1
ATOM 1291 O O . PHE A 1 168 ? -6.474 -17.081 0.263 1.00 89.81 168 PHE A O 1
ATOM 1298 N N . ILE A 1 169 ? -5.028 -16.977 1.976 1.00 92.06 169 ILE A N 1
ATOM 1299 C CA . ILE A 1 169 ? -4.285 -15.837 1.436 1.00 92.06 169 ILE A CA 1
ATOM 1300 C C . ILE A 1 169 ? -3.584 -16.179 0.117 1.00 92.06 169 ILE A C 1
ATOM 1302 O O . ILE A 1 169 ? -3.463 -15.321 -0.753 1.00 92.06 169 ILE A O 1
ATOM 1306 N N . THR A 1 170 ? -3.202 -17.446 -0.077 1.00 92.75 170 THR A N 1
ATOM 1307 C CA . THR A 1 170 ? -2.655 -17.941 -1.350 1.00 92.75 170 THR A CA 1
ATOM 1308 C C . THR A 1 170 ? -3.680 -17.805 -2.477 1.00 92.75 170 THR A C 1
ATOM 1310 O O . THR A 1 170 ? -3.379 -17.240 -3.529 1.00 92.75 170 THR A O 1
ATOM 1313 N N . PHE A 1 171 ? -4.911 -18.274 -2.251 1.00 93.38 171 PHE A N 1
ATOM 1314 C CA . PHE A 1 171 ? -5.997 -18.141 -3.226 1.00 93.38 171 PHE A CA 1
ATOM 1315 C C . PHE A 1 171 ? -6.468 -16.698 -3.377 1.00 93.38 171 PHE A C 1
ATOM 1317 O O . PHE A 1 171 ? -6.774 -16.266 -4.482 1.00 93.38 171 PHE A O 1
ATOM 1324 N N . TRP A 1 172 ? -6.493 -15.936 -2.290 1.00 93.88 172 TRP A N 1
ATOM 1325 C CA . TRP A 1 172 ? -6.844 -14.525 -2.319 1.00 93.88 172 TRP A CA 1
ATOM 1326 C C . TRP A 1 172 ? -5.850 -13.716 -3.161 1.00 93.88 172 TRP A C 1
ATOM 1328 O O . TRP A 1 172 ? -6.267 -12.922 -3.998 1.00 93.88 172 TRP A O 1
ATOM 1338 N N . SER A 1 173 ? -4.544 -13.971 -3.029 1.00 94.94 173 SER A N 1
ATOM 1339 C CA . SER A 1 173 ? -3.529 -13.332 -3.876 1.00 94.94 173 SER A CA 1
ATOM 1340 C C . SER A 1 173 ? -3.779 -13.625 -5.363 1.00 94.94 173 SER A C 1
ATOM 1342 O O . SER A 1 173 ? -3.777 -12.731 -6.208 1.00 94.94 173 SER A O 1
ATOM 1344 N N . LEU A 1 174 ? -4.087 -14.885 -5.680 1.00 91.56 174 LEU A N 1
ATOM 1345 C CA . LEU A 1 174 ? -4.374 -15.349 -7.038 1.00 91.56 174 LEU A CA 1
ATOM 1346 C C . LEU A 1 174 ? -5.650 -14.757 -7.646 1.00 91.56 174 LEU A C 1
ATOM 1348 O O . LEU A 1 174 ? -5.660 -14.377 -8.816 1.00 91.56 174 LEU A O 1
ATOM 1352 N N . LEU A 1 175 ? -6.734 -14.739 -6.875 1.00 91.06 175 LEU A N 1
ATOM 1353 C CA . LEU A 1 175 ? -8.084 -14.469 -7.369 1.00 91.06 175 LEU A CA 1
ATOM 1354 C C . LEU A 1 175 ? -8.545 -13.033 -7.130 1.00 91.06 175 LEU A C 1
ATOM 1356 O O . LEU A 1 175 ? -9.512 -12.602 -7.747 1.00 91.06 175 LEU A O 1
ATOM 1360 N N . VAL A 1 176 ? -7.871 -12.302 -6.243 1.00 93.19 176 VAL A N 1
ATOM 1361 C CA . VAL A 1 176 ? -8.254 -10.942 -5.854 1.00 93.19 176 VAL A CA 1
ATOM 1362 C C . VAL A 1 176 ? -7.114 -9.970 -6.117 1.00 93.19 176 VAL A C 1
ATOM 1364 O O . VAL A 1 176 ? -7.284 -9.059 -6.920 1.00 93.19 176 VAL A O 1
ATOM 1367 N N . TYR A 1 177 ? -5.941 -10.175 -5.512 1.00 95.75 177 TYR A N 1
ATOM 1368 C CA . TYR A 1 177 ? -4.843 -9.215 -5.651 1.00 95.75 177 TYR A CA 1
ATOM 1369 C C . TYR A 1 177 ? -4.334 -9.102 -7.096 1.00 95.75 177 TYR A C 1
ATOM 1371 O O . TYR A 1 177 ? -4.365 -8.010 -7.655 1.00 95.75 177 TYR A O 1
ATOM 1379 N N . ASN A 1 178 ? -3.920 -10.210 -7.728 1.00 94.56 178 ASN A N 1
ATOM 1380 C CA . ASN A 1 178 ? -3.341 -10.159 -9.081 1.00 94.56 178 ASN A CA 1
ATOM 1381 C C . ASN A 1 178 ? -4.306 -9.556 -10.126 1.00 94.56 178 ASN A C 1
ATOM 1383 O O . ASN A 1 178 ? -3.857 -8.724 -10.918 1.00 94.56 178 ASN A O 1
ATOM 1387 N N . PRO A 1 179 ? -5.613 -9.900 -10.142 1.00 92.31 179 PRO A N 1
ATOM 1388 C CA . PRO A 1 179 ? -6.580 -9.237 -11.016 1.00 92.31 179 PRO A CA 1
ATOM 1389 C C . PRO A 1 179 ? -6.706 -7.749 -10.747 1.00 92.31 179 PRO A C 1
ATOM 1391 O O . PRO A 1 179 ? -6.615 -6.967 -11.684 1.00 92.31 179 PRO A O 1
ATOM 1394 N N . VAL A 1 180 ? -6.886 -7.338 -9.488 1.00 92.06 180 VAL A N 1
ATOM 1395 C CA . VAL A 1 180 ? -7.079 -5.918 -9.172 1.00 92.06 180 VAL A CA 1
ATOM 1396 C C . VAL A 1 180 ? -5.826 -5.113 -9.522 1.00 92.06 180 VAL A C 1
ATOM 1398 O O . VAL A 1 180 ? -5.942 -4.071 -10.162 1.00 92.06 180 VAL A O 1
ATOM 1401 N N . ALA A 1 181 ? -4.634 -5.628 -9.205 1.00 93.88 181 ALA A N 1
ATOM 1402 C CA . ALA A 1 181 ? -3.362 -5.033 -9.611 1.00 93.88 181 ALA A CA 1
ATOM 1403 C C . ALA A 1 181 ? -3.286 -4.855 -11.136 1.00 93.88 181 ALA A C 1
ATOM 1405 O O . ALA A 1 181 ? -2.938 -3.780 -11.624 1.00 93.88 181 ALA A O 1
ATOM 1406 N N . ARG A 1 182 ? -3.698 -5.870 -11.909 1.00 91.38 182 ARG A N 1
ATOM 1407 C CA . ARG A 1 182 ? -3.781 -5.760 -13.369 1.00 91.38 182 ARG A CA 1
ATOM 1408 C C . ARG A 1 182 ? -4.765 -4.684 -13.806 1.00 91.38 182 ARG A C 1
ATOM 1410 O O . ARG A 1 182 ? -4.441 -3.897 -14.689 1.00 91.38 182 ARG A O 1
ATOM 1417 N N . TRP A 1 183 ? -5.971 -4.676 -13.248 1.00 89.06 183 TRP A N 1
ATOM 1418 C CA . TRP A 1 183 ? -7.020 -3.747 -13.658 1.00 89.06 183 TRP A CA 1
ATOM 1419 C C . TRP A 1 183 ? -6.600 -2.296 -13.441 1.00 89.06 183 TRP A C 1
ATOM 1421 O O . TRP A 1 183 ? -6.885 -1.474 -14.314 1.00 89.06 183 TRP A O 1
ATOM 1431 N N . SER A 1 184 ? -5.922 -2.023 -12.322 1.00 88.69 184 SER A N 1
ATOM 1432 C CA . SER A 1 184 ? -5.437 -0.698 -11.934 1.00 88.69 184 SER A CA 1
ATOM 1433 C C . SER A 1 184 ? -4.185 -0.264 -12.693 1.00 88.69 184 SER A C 1
ATOM 1435 O O . SER A 1 184 ? -4.140 0.857 -13.184 1.00 88.69 184 SER A O 1
ATOM 1437 N N . TRP A 1 185 ? -3.166 -1.120 -12.797 1.00 89.88 185 TRP A N 1
ATOM 1438 C CA . TRP A 1 185 ? -1.823 -0.669 -13.186 1.00 89.88 185 TRP A CA 1
ATOM 1439 C C . TRP A 1 185 ? -1.364 -1.139 -14.558 1.00 89.88 185 TRP A C 1
ATOM 1441 O O . TRP A 1 185 ? -0.594 -0.448 -15.224 1.00 89.88 185 TRP A O 1
ATOM 1451 N N . HIS A 1 186 ? -1.839 -2.287 -15.035 1.00 88.25 186 HIS A N 1
ATOM 1452 C CA . HIS A 1 186 ? -1.475 -2.733 -16.374 1.00 88.25 186 HIS A CA 1
ATOM 1453 C C . HIS A 1 186 ? -2.208 -1.879 -17.419 1.00 88.25 186 HIS A C 1
ATOM 1455 O O . HIS A 1 186 ? -3.397 -1.605 -17.279 1.00 88.25 186 HIS A O 1
ATOM 1461 N N . TRP A 1 187 ? -1.533 -1.493 -18.504 1.00 83.38 187 TRP A N 1
ATOM 1462 C CA . TRP A 1 187 ? -2.107 -0.641 -19.564 1.00 83.38 187 TRP A CA 1
ATOM 1463 C C . TRP A 1 187 ? -3.336 -1.266 -20.254 1.00 83.38 187 TRP A C 1
ATOM 1465 O O . TRP A 1 187 ? -4.205 -0.567 -20.764 1.00 83.38 187 TRP A O 1
ATOM 1475 N N . ALA A 1 188 ? -3.424 -2.601 -20.269 1.00 83.44 188 ALA A N 1
ATOM 1476 C CA . ALA A 1 188 ? -4.591 -3.346 -20.763 1.00 83.44 188 ALA A CA 1
ATOM 1477 C C . ALA A 1 188 ? -5.652 -3.639 -19.678 1.00 83.44 188 ALA A C 1
ATOM 1479 O O . ALA A 1 188 ? -6.611 -4.374 -19.928 1.00 83.44 188 ALA A O 1
ATOM 1480 N N . GLY A 1 189 ? -5.447 -3.146 -18.456 1.00 85.50 189 GLY A N 1
ATOM 1481 C CA . GLY A 1 189 ? -6.397 -3.244 -17.356 1.00 85.50 189 GLY A CA 1
ATOM 1482 C C . GLY A 1 189 ? -7.594 -2.329 -17.590 1.00 85.50 189 GLY A C 1
ATOM 1483 O O . GLY A 1 189 ? -7.445 -1.202 -18.049 1.00 85.50 189 GLY A O 1
ATOM 1484 N N . TRP A 1 190 ? -8.802 -2.799 -17.282 1.00 84.25 190 TRP A N 1
ATOM 1485 C CA . TRP A 1 190 ? -10.022 -2.055 -17.614 1.00 84.25 190 TRP A CA 1
ATOM 1486 C C . TRP A 1 190 ? -10.181 -0.737 -16.856 1.00 84.25 190 TRP A C 1
ATOM 1488 O O . TRP A 1 190 ? -10.889 0.141 -17.350 1.00 84.25 190 TRP A O 1
ATOM 1498 N N . SER A 1 191 ? -9.612 -0.645 -15.650 1.00 85.19 191 SER A N 1
ATOM 1499 C CA . SER A 1 191 ? -9.687 0.546 -14.803 1.00 85.19 191 SER A CA 1
ATOM 1500 C C . SER A 1 191 ? -8.714 1.594 -15.330 1.00 85.19 191 SER A C 1
ATOM 1502 O O . SER A 1 191 ? -9.107 2.735 -15.542 1.00 85.19 191 SER A O 1
ATOM 1504 N N . ASN A 1 192 ? -7.492 1.168 -15.664 1.00 81.81 192 ASN A N 1
ATOM 1505 C CA . ASN A 1 192 ? -6.487 2.003 -16.318 1.00 81.81 192 ASN A CA 1
ATOM 1506 C C . ASN A 1 192 ? -6.970 2.524 -17.686 1.00 81.81 192 ASN A C 1
ATOM 1508 O O . ASN A 1 192 ? -6.891 3.709 -17.966 1.00 81.81 192 ASN A O 1
ATOM 1512 N N . GLN A 1 193 ? -7.595 1.669 -18.505 1.00 83.44 193 GLN A N 1
ATOM 1513 C CA . GLN A 1 193 ? -8.198 2.066 -19.790 1.00 83.44 193 GLN A CA 1
ATOM 1514 C C . GLN A 1 193 ? -9.376 3.047 -19.667 1.00 83.44 193 GLN A C 1
ATOM 1516 O O . GLN A 1 193 ? -9.821 3.589 -20.675 1.00 83.44 193 GLN A O 1
ATOM 1521 N N . ARG A 1 194 ? -9.931 3.214 -18.462 1.00 82.69 194 ARG A N 1
ATOM 1522 C CA . ARG A 1 194 ? -10.970 4.203 -18.146 1.00 82.69 194 ARG A CA 1
ATOM 1523 C C . ARG A 1 194 ? -10.401 5.420 -17.413 1.00 82.69 194 ARG A C 1
ATOM 1525 O O . ARG A 1 194 ? -11.175 6.157 -16.811 1.00 82.69 194 ARG A O 1
ATOM 1532 N N . ASP A 1 195 ? -9.079 5.581 -17.423 1.00 82.81 195 ASP A N 1
ATOM 1533 C CA . ASP A 1 195 ? -8.356 6.682 -16.787 1.00 82.81 195 ASP A CA 1
ATOM 1534 C C . ASP A 1 195 ? -8.620 6.805 -15.274 1.00 82.81 195 ASP A C 1
ATOM 1536 O O . ASP A 1 195 ? -8.500 7.878 -14.687 1.00 82.81 195 ASP A O 1
ATOM 1540 N N . VAL A 1 196 ? -8.964 5.694 -14.605 1.00 82.62 196 VAL A N 1
ATOM 1541 C CA . VAL A 1 196 ? -9.097 5.683 -13.143 1.00 82.62 196 VAL A CA 1
ATOM 1542 C C . VAL A 1 196 ? -7.712 5.844 -12.528 1.00 82.62 196 VAL A C 1
ATOM 1544 O O . VAL A 1 196 ? -6.836 4.992 -12.696 1.00 82.62 196 VAL A O 1
ATOM 1547 N N . MET A 1 197 ? -7.526 6.928 -11.783 1.00 82.81 197 MET A N 1
ATOM 1548 C CA . MET A 1 197 ? -6.240 7.268 -11.189 1.00 82.81 197 MET A CA 1
ATOM 1549 C C . MET A 1 197 ? -5.922 6.394 -9.975 1.00 82.81 197 MET A C 1
ATOM 1551 O O . MET A 1 197 ? -6.568 6.476 -8.931 1.00 82.81 197 MET A O 1
ATOM 1555 N N . ASP A 1 198 ? -4.858 5.602 -10.085 1.00 88.44 198 ASP A N 1
ATOM 1556 C CA . ASP A 1 198 ? -4.295 4.864 -8.958 1.00 88.44 198 ASP A CA 1
ATOM 1557 C C . ASP A 1 198 ? -2.763 4.844 -9.029 1.00 88.44 198 ASP A C 1
ATOM 1559 O O . ASP A 1 198 ? -2.157 3.939 -9.599 1.00 88.44 198 ASP A O 1
ATOM 1563 N N . PHE A 1 199 ? -2.130 5.890 -8.490 1.00 91.50 199 PHE A N 1
ATOM 1564 C CA . PHE A 1 199 ? -0.693 6.115 -8.649 1.00 91.50 199 PHE A CA 1
ATOM 1565 C C . PHE A 1 199 ? 0.160 5.024 -8.000 1.00 91.50 199 PHE A C 1
ATOM 1567 O O . PHE A 1 199 ? 1.070 4.516 -8.640 1.00 91.50 199 PHE A O 1
ATOM 1574 N N . ALA A 1 200 ? -0.136 4.681 -6.744 1.00 92.94 200 ALA A N 1
ATOM 1575 C CA . ALA A 1 200 ? 0.666 3.757 -5.946 1.00 92.94 200 ALA A CA 1
ATOM 1576 C C . ALA A 1 200 ? -0.174 2.674 -5.241 1.00 92.94 200 ALA A C 1
ATOM 1578 O O . ALA A 1 200 ? 0.307 2.012 -4.336 1.00 92.94 200 ALA A O 1
ATOM 1579 N N . GLY A 1 201 ? -1.439 2.450 -5.609 1.00 88.94 201 GLY A N 1
ATOM 1580 C CA . GLY A 1 201 ? -2.216 1.312 -5.095 1.00 88.94 201 GLY A CA 1
ATOM 1581 C C . GLY A 1 201 ? -3.214 1.644 -3.997 1.00 88.94 201 GLY A C 1
ATOM 1582 O O . GLY A 1 201 ? -3.428 0.838 -3.090 1.00 88.94 201 GLY A O 1
ATOM 1583 N N . GLY A 1 202 ? -3.896 2.783 -4.098 1.00 87.38 202 GLY A N 1
ATOM 1584 C CA . GLY A 1 202 ? -5.102 3.036 -3.314 1.00 87.38 202 GLY A CA 1
ATOM 1585 C C . GLY A 1 202 ? -6.123 1.907 -3.480 1.00 87.38 202 GLY A C 1
ATOM 1586 O O . GLY A 1 202 ? -6.662 1.417 -2.487 1.00 87.38 202 GLY A O 1
ATOM 1587 N N . THR A 1 203 ? -6.313 1.416 -4.708 1.00 88.31 203 THR A N 1
ATOM 1588 C CA . THR A 1 203 ? -7.242 0.319 -5.003 1.00 88.31 203 THR A CA 1
ATOM 1589 C C . THR A 1 203 ? -6.605 -1.034 -4.717 1.00 88.31 203 THR A C 1
ATOM 1591 O O . THR A 1 203 ? -7.090 -1.775 -3.856 1.00 88.31 203 THR A O 1
ATOM 1594 N N . ALA A 1 204 ? -5.508 -1.352 -5.411 1.00 89.81 204 ALA A N 1
ATOM 1595 C CA . ALA A 1 204 ? -4.891 -2.680 -5.385 1.00 89.81 204 ALA A CA 1
ATOM 1596 C C . ALA A 1 204 ? -4.358 -3.077 -4.001 1.00 89.81 204 ALA A C 1
ATOM 1598 O O . ALA A 1 204 ? -4.446 -4.247 -3.626 1.00 89.81 204 ALA A O 1
ATOM 1599 N N . VAL A 1 205 ? -3.871 -2.111 -3.215 1.00 94.25 205 VAL A N 1
ATOM 1600 C CA . VAL A 1 205 ? -3.354 -2.363 -1.866 1.00 94.25 205 VAL A CA 1
ATOM 1601 C C . VAL A 1 205 ? -4.412 -2.057 -0.816 1.00 94.25 205 VAL A C 1
ATOM 1603 O O . VAL A 1 205 ? -4.864 -2.965 -0.119 1.00 94.25 205 VAL A O 1
ATOM 1606 N N . HIS A 1 206 ? -4.828 -0.800 -0.666 1.00 92.81 206 HIS A N 1
ATOM 1607 C CA . HIS A 1 206 ? -5.558 -0.377 0.536 1.00 92.81 206 HIS A CA 1
ATOM 1608 C C . HIS A 1 206 ? -7.042 -0.747 0.531 1.00 92.81 206 HIS A C 1
ATOM 1610 O O . HIS A 1 206 ? -7.513 -1.373 1.483 1.00 92.81 206 HIS A O 1
ATOM 1616 N N . ILE A 1 207 ? -7.780 -0.425 -0.533 1.00 88.56 207 ILE A N 1
ATOM 1617 C CA . ILE A 1 207 ? -9.204 -0.779 -0.631 1.00 88.56 207 ILE A CA 1
ATOM 1618 C C . ILE A 1 207 ? -9.362 -2.298 -0.651 1.00 88.56 207 ILE A C 1
ATOM 1620 O O . ILE A 1 207 ? -10.170 -2.847 0.100 1.00 88.56 207 ILE A O 1
ATOM 1624 N N . THR A 1 208 ? -8.557 -2.988 -1.457 1.00 90.44 208 THR A N 1
ATOM 1625 C CA . THR A 1 208 ? -8.652 -4.442 -1.630 1.00 90.44 208 THR A CA 1
ATOM 1626 C C . THR A 1 208 ? -8.322 -5.200 -0.344 1.00 90.44 208 THR A C 1
ATOM 1628 O O . THR A 1 208 ? -9.090 -6.067 0.071 1.00 90.44 208 THR A O 1
ATOM 1631 N N . SER A 1 209 ? -7.239 -4.849 0.358 1.00 90.44 209 SER A N 1
ATOM 1632 C CA . SER A 1 209 ? -6.926 -5.484 1.648 1.00 90.44 209 SER A CA 1
ATOM 1633 C C . SER A 1 209 ? -7.910 -5.096 2.754 1.00 90.44 209 SER A C 1
ATOM 1635 O O . SER A 1 209 ? -8.359 -5.963 3.502 1.00 90.44 209 SER A O 1
ATOM 1637 N N . GLY A 1 210 ? -8.303 -3.821 2.850 1.00 86.62 210 GLY A N 1
ATOM 1638 C CA . GLY A 1 210 ? -9.228 -3.354 3.879 1.00 86.62 210 GLY A CA 1
ATOM 1639 C C . GLY A 1 210 ? -10.611 -3.997 3.748 1.00 86.62 210 GLY A C 1
ATOM 1640 O O . GLY A 1 210 ? -11.189 -4.435 4.743 1.00 86.62 210 GLY A O 1
ATOM 1641 N N . THR A 1 211 ? -11.130 -4.125 2.525 1.00 85.69 211 THR A N 1
ATOM 1642 C CA . THR A 1 211 ? -12.397 -4.829 2.264 1.00 85.69 211 THR A CA 1
ATOM 1643 C C . THR A 1 211 ? -12.277 -6.337 2.479 1.00 85.69 211 THR A C 1
ATOM 1645 O O . THR A 1 211 ? -13.207 -6.937 3.016 1.00 85.69 211 THR A O 1
ATOM 1648 N N . ALA A 1 212 ? -11.130 -6.950 2.164 1.00 87.75 212 ALA A N 1
ATOM 1649 C CA . ALA A 1 212 ? -10.870 -8.351 2.492 1.00 87.75 212 ALA A CA 1
ATOM 1650 C C . ALA A 1 212 ? -10.892 -8.601 4.008 1.00 87.75 212 ALA A C 1
ATOM 1652 O O . ALA A 1 212 ? -11.467 -9.593 4.450 1.00 87.75 212 ALA A O 1
ATOM 1653 N N . VAL A 1 213 ? -10.339 -7.681 4.807 1.00 84.38 213 VAL A N 1
ATOM 1654 C CA . VAL A 1 213 ? -10.422 -7.731 6.275 1.00 84.38 213 VAL A CA 1
ATOM 1655 C C . VAL A 1 213 ? -11.871 -7.661 6.756 1.00 84.38 213 VAL A C 1
ATOM 1657 O O . VAL A 1 213 ? -12.271 -8.463 7.600 1.00 84.38 213 VAL A O 1
ATOM 1660 N N . LEU A 1 214 ? -12.676 -6.747 6.206 1.00 80.62 214 LEU A N 1
ATOM 1661 C CA . LEU A 1 214 ? -14.096 -6.651 6.554 1.00 80.62 214 LEU A CA 1
ATOM 1662 C C . LEU A 1 214 ? -14.852 -7.938 6.200 1.00 80.62 214 LEU A C 1
ATOM 1664 O O . LEU A 1 214 ? -15.594 -8.460 7.030 1.00 80.62 214 LEU A O 1
ATOM 1668 N N . ALA A 1 215 ? -14.650 -8.464 4.990 1.00 81.31 215 ALA A N 1
ATOM 1669 C CA . ALA A 1 215 ? -15.281 -9.702 4.549 1.00 81.31 215 ALA A CA 1
ATOM 1670 C C . ALA A 1 215 ? -14.890 -10.867 5.465 1.00 81.31 215 ALA A C 1
ATOM 1672 O O . ALA A 1 215 ? -15.757 -11.578 5.968 1.00 81.31 215 ALA A O 1
ATOM 1673 N N . PHE A 1 216 ? -13.594 -11.014 5.741 1.00 77.75 216 PHE A N 1
ATOM 1674 C CA . PHE A 1 216 ? -13.074 -12.033 6.641 1.00 77.75 216 PHE A CA 1
ATOM 1675 C C . PHE A 1 216 ? -13.728 -11.956 8.028 1.00 77.75 216 PHE A C 1
ATOM 1677 O O . PHE A 1 216 ? -14.172 -12.975 8.555 1.00 77.75 216 PHE A O 1
ATOM 1684 N N . TYR A 1 217 ? -13.849 -10.751 8.590 1.00 76.44 217 TYR A N 1
ATOM 1685 C CA . TYR A 1 217 ? -14.500 -10.531 9.879 1.00 76.44 217 TYR A CA 1
ATOM 1686 C C . TYR A 1 217 ? -15.984 -10.932 9.865 1.00 76.44 217 TYR A C 1
ATOM 1688 O O . TYR A 1 217 ? -16.432 -11.652 10.755 1.00 76.44 217 TYR A O 1
ATOM 1696 N N . ILE A 1 218 ? -16.737 -10.532 8.834 1.00 75.44 218 ILE A N 1
ATOM 1697 C CA . ILE A 1 218 ? -18.159 -10.885 8.694 1.00 75.44 218 ILE A CA 1
ATOM 1698 C C . ILE A 1 218 ? -18.341 -12.405 8.608 1.00 75.44 218 ILE A C 1
ATOM 1700 O O . ILE A 1 218 ? -19.187 -12.960 9.308 1.00 75.44 218 ILE A O 1
ATOM 1704 N N . PHE A 1 219 ? -17.550 -13.093 7.781 1.00 75.56 219 PHE A N 1
ATOM 1705 C CA . PHE A 1 219 ? -17.651 -14.548 7.645 1.00 75.56 219 PHE A CA 1
ATOM 1706 C C . PHE A 1 219 ? -17.264 -15.281 8.931 1.00 75.56 219 PHE A C 1
ATOM 1708 O O . PHE A 1 219 ? -17.928 -16.247 9.299 1.00 75.56 219 PHE A O 1
ATOM 1715 N N . TYR A 1 220 ? -16.240 -14.804 9.640 1.00 74.56 220 TYR A N 1
ATOM 1716 C CA . TYR A 1 220 ? -15.856 -15.352 10.939 1.00 74.56 220 TYR A CA 1
ATOM 1717 C C . TYR A 1 220 ? -16.981 -15.216 11.980 1.00 74.56 220 TYR A C 1
ATOM 1719 O O . TYR A 1 220 ? -17.293 -16.161 12.706 1.00 74.56 220 TYR A O 1
ATOM 1727 N N . GLU A 1 221 ? -17.632 -14.056 12.038 1.00 72.44 221 GLU A N 1
ATOM 1728 C CA . GLU A 1 221 ? -18.769 -13.804 12.929 1.00 72.44 221 GLU A CA 1
ATOM 1729 C C . GLU A 1 221 ? -19.981 -14.686 12.593 1.00 72.44 221 GLU A C 1
ATOM 1731 O O . GLU A 1 221 ? -20.606 -15.251 13.492 1.00 72.44 221 GLU A O 1
ATOM 1736 N N . LEU A 1 222 ? -20.281 -14.863 11.302 1.00 71.50 222 LEU A N 1
ATOM 1737 C CA . LEU A 1 222 ? -21.357 -15.745 10.846 1.00 71.50 222 LEU A CA 1
ATOM 1738 C C . LEU A 1 222 ? -21.112 -17.212 11.226 1.00 71.50 222 LEU A C 1
ATOM 1740 O O . LEU A 1 222 ? -22.052 -17.877 11.660 1.00 71.50 222 LEU A O 1
ATOM 1744 N N . ASP A 1 223 ? -19.875 -17.697 11.090 1.00 70.38 223 ASP A N 1
ATOM 1745 C CA . ASP A 1 223 ? -19.489 -19.073 11.436 1.00 70.38 223 ASP A CA 1
ATOM 1746 C C . ASP A 1 223 ? -19.549 -19.321 12.952 1.00 70.38 223 ASP A C 1
ATOM 1748 O O . ASP A 1 223 ? -20.007 -20.365 13.410 1.00 70.38 223 ASP A O 1
ATOM 1752 N N . THR A 1 224 ? -19.144 -18.332 13.753 1.00 71.81 224 THR A N 1
ATOM 1753 C CA . THR A 1 224 ? -19.062 -18.474 15.216 1.00 71.81 224 THR A CA 1
ATOM 1754 C C . THR A 1 224 ? -20.386 -18.237 15.944 1.00 71.81 224 THR A C 1
ATOM 1756 O O . THR A 1 224 ? -20.673 -18.935 16.916 1.00 71.81 224 THR A O 1
ATOM 1759 N N . LYS A 1 225 ? -21.199 -17.260 15.516 1.00 72.44 225 LYS A N 1
ATOM 1760 C CA . LYS A 1 225 ? -22.433 -16.844 16.223 1.00 72.44 225 LYS A CA 1
ATOM 1761 C C . LYS A 1 225 ? -23.725 -17.253 15.512 1.00 72.44 225 LYS A C 1
ATOM 1763 O O . LYS A 1 225 ? -24.799 -17.185 16.119 1.00 72.44 225 LYS A O 1
ATOM 1768 N N . GLY A 1 226 ? -23.637 -17.672 14.250 1.00 73.31 226 GLY A N 1
ATOM 1769 C CA . GLY A 1 226 ? -24.778 -18.018 13.407 1.00 73.31 226 GLY A CA 1
ATOM 1770 C C . GLY A 1 226 ? -25.521 -16.799 12.845 1.00 73.31 226 GLY A C 1
ATOM 1771 O O . GLY A 1 226 ? -25.632 -15.745 13.477 1.00 73.31 226 GLY A O 1
ATOM 1772 N N . PHE A 1 227 ? -26.095 -16.963 11.647 1.00 73.00 227 PHE A N 1
ATOM 1773 C CA . PHE A 1 227 ? -26.729 -15.882 10.880 1.00 73.00 227 PHE A CA 1
ATOM 1774 C C . PHE A 1 227 ? -27.804 -15.111 11.659 1.00 73.00 227 PHE A C 1
ATOM 1776 O O . PHE A 1 227 ? -27.792 -13.883 11.668 1.00 73.00 227 PHE A O 1
ATOM 1783 N N . SER A 1 228 ? -28.712 -15.808 12.352 1.00 71.94 228 SER A N 1
ATOM 1784 C CA . SER A 1 228 ? -29.821 -15.166 13.077 1.00 71.94 228 SER A CA 1
ATOM 1785 C C . SER A 1 228 ? -29.333 -14.224 14.183 1.00 71.94 228 SER A C 1
ATOM 1787 O O . SER A 1 228 ? -29.930 -13.169 14.406 1.00 71.94 228 SER A O 1
ATOM 1789 N N . THR A 1 229 ? -28.248 -14.586 14.871 1.00 73.56 229 THR A N 1
ATOM 1790 C CA . THR A 1 229 ? -27.660 -13.781 15.949 1.00 73.56 229 THR A CA 1
ATOM 1791 C C . THR A 1 229 ? -26.984 -12.540 15.380 1.00 73.56 229 THR A C 1
ATOM 1793 O O . THR A 1 229 ? -27.227 -11.430 15.860 1.00 73.56 229 THR A O 1
ATOM 1796 N N . CYS A 1 230 ? -26.190 -12.712 14.317 1.00 66.75 230 CYS A N 1
ATOM 1797 C CA . CYS A 1 230 ? -25.537 -11.612 13.610 1.00 66.75 230 CYS A CA 1
ATOM 1798 C C . CYS A 1 230 ? -26.565 -10.638 13.020 1.00 66.75 230 CYS A C 1
ATOM 1800 O O . CYS A 1 230 ? -26.452 -9.431 13.226 1.00 66.75 230 CYS A O 1
ATOM 1802 N N . TRP A 1 231 ? -27.613 -11.151 12.366 1.00 70.31 231 TRP A N 1
ATOM 1803 C CA . TRP A 1 231 ? -28.696 -10.350 11.792 1.00 70.31 231 TRP A CA 1
ATOM 1804 C C . TRP A 1 231 ? -29.458 -9.558 12.858 1.00 70.31 231 TRP A C 1
ATOM 1806 O O . TRP A 1 231 ? -29.677 -8.359 12.704 1.00 70.31 231 TRP A O 1
ATOM 1816 N N . ALA A 1 232 ? -29.805 -10.184 13.986 1.00 70.69 232 ALA A N 1
ATOM 1817 C CA . ALA A 1 232 ? -30.471 -9.498 15.092 1.00 70.69 232 ALA A CA 1
ATOM 1818 C C . ALA A 1 232 ? -29.580 -8.434 15.760 1.00 70.69 232 ALA A C 1
ATOM 1820 O O . ALA A 1 232 ? -30.096 -7.437 16.273 1.00 70.69 232 ALA A O 1
ATOM 1821 N N . GLY A 1 233 ? -28.259 -8.646 15.785 1.00 69.12 233 GLY A N 1
ATOM 1822 C CA . GLY A 1 233 ? -27.271 -7.666 16.240 1.00 69.12 233 GLY A CA 1
ATOM 1823 C C . GLY A 1 233 ? -27.188 -6.469 15.296 1.00 69.12 233 GLY A C 1
ATOM 1824 O O . GLY A 1 233 ? -27.417 -5.337 15.724 1.00 69.12 233 GLY A O 1
ATOM 1825 N N . PHE A 1 234 ? -26.971 -6.731 14.005 1.00 69.88 234 PHE A N 1
ATOM 1826 C CA . PHE A 1 234 ? -26.984 -5.720 12.949 1.00 69.88 234 PHE A CA 1
ATOM 1827 C C . PHE A 1 234 ? -28.273 -4.892 12.983 1.00 69.88 234 PHE A C 1
ATOM 1829 O O . PHE A 1 234 ? -28.214 -3.669 13.084 1.00 69.88 234 PHE A O 1
ATOM 1836 N N . TRP A 1 235 ? -29.438 -5.548 12.995 1.00 67.19 235 TRP A N 1
ATOM 1837 C CA . TRP A 1 235 ? -30.741 -4.885 13.000 1.00 67.19 235 TRP A CA 1
ATOM 1838 C C . TRP A 1 235 ? -30.951 -4.014 14.241 1.00 67.19 235 TRP A C 1
ATOM 1840 O O . TRP A 1 235 ? -31.425 -2.884 14.136 1.00 67.19 235 TRP A O 1
ATOM 1850 N N . ARG A 1 236 ? -30.548 -4.489 15.429 1.00 69.81 236 ARG A N 1
ATOM 1851 C CA . ARG A 1 236 ? -30.603 -3.687 16.664 1.00 69.81 236 ARG A CA 1
ATOM 1852 C C . ARG A 1 236 ? -29.796 -2.400 16.544 1.00 69.81 236 ARG A C 1
ATOM 1854 O O . ARG A 1 236 ? -30.262 -1.346 16.978 1.00 69.81 236 ARG A O 1
ATOM 1861 N N . ILE A 1 237 ? -28.601 -2.483 15.971 1.00 64.25 237 ILE A N 1
ATOM 1862 C CA . ILE A 1 237 ? -27.694 -1.340 15.861 1.00 64.25 237 ILE A CA 1
ATOM 1863 C C . ILE A 1 237 ? -28.167 -0.384 14.769 1.00 64.25 237 ILE A C 1
ATOM 1865 O O . ILE A 1 237 ? -28.267 0.820 15.008 1.00 64.25 237 ILE A O 1
ATOM 1869 N N . PHE A 1 238 ? -28.545 -0.919 13.612 1.00 70.00 238 PHE A N 1
ATOM 1870 C CA . PHE A 1 238 ? -29.170 -0.174 12.529 1.00 70.00 238 PHE A CA 1
ATOM 1871 C C . PHE A 1 238 ? -30.380 0.631 13.038 1.00 70.00 238 PHE A C 1
ATOM 1873 O O . PHE A 1 238 ? -30.436 1.853 12.882 1.00 70.00 238 PHE A O 1
ATOM 1880 N N . MET A 1 239 ? -31.287 -0.013 13.780 1.00 69.50 239 MET A N 1
ATOM 1881 C CA . MET A 1 239 ? -32.436 0.660 14.387 1.00 69.50 239 MET A CA 1
ATOM 1882 C C . MET A 1 239 ? -32.020 1.699 15.438 1.00 69.50 239 MET A C 1
ATOM 1884 O O . MET A 1 239 ? -32.650 2.751 15.532 1.00 69.50 239 MET A O 1
ATOM 1888 N N . ARG A 1 240 ? -30.944 1.469 16.206 1.00 66.12 240 ARG A N 1
ATOM 1889 C CA . ARG A 1 240 ? -30.407 2.456 17.162 1.00 66.12 240 ARG A CA 1
ATOM 1890 C C . ARG A 1 240 ? -29.963 3.747 16.470 1.00 66.12 240 ARG A C 1
ATOM 1892 O O . ARG A 1 240 ? -30.215 4.821 17.008 1.00 66.12 240 ARG A O 1
ATOM 1899 N N . HIS A 1 241 ? -29.361 3.650 15.287 1.00 57.88 241 HIS A N 1
ATOM 1900 C CA . HIS A 1 241 ? -28.929 4.809 14.500 1.00 57.88 241 HIS A CA 1
ATOM 1901 C C . HIS A 1 241 ? -30.062 5.487 13.723 1.00 57.88 241 HIS A C 1
ATOM 1903 O O . HIS A 1 241 ? -29.994 6.690 13.491 1.00 57.88 241 HIS A O 1
ATOM 1909 N N . MET A 1 242 ? -31.124 4.757 13.377 1.00 61.88 242 MET A N 1
ATOM 1910 C CA . MET A 1 242 ? -32.311 5.327 12.728 1.00 61.88 242 MET A CA 1
ATOM 1911 C C . MET A 1 242 ? -33.249 6.056 13.705 1.00 61.88 242 MET A C 1
ATOM 1913 O O . MET A 1 242 ? -33.984 6.954 13.291 1.00 61.88 242 MET A O 1
ATOM 1917 N N . LYS A 1 243 ? -33.217 5.724 15.006 1.00 53.88 243 LYS A N 1
ATOM 1918 C CA . LYS A 1 243 ? -34.083 6.326 16.044 1.00 53.88 243 LYS A CA 1
ATOM 1919 C C . LYS A 1 243 ? -34.130 7.866 16.035 1.00 53.88 243 LYS A C 1
ATOM 1921 O O . LYS A 1 243 ? -35.243 8.386 16.068 1.00 53.88 243 LYS A O 1
ATOM 1926 N N . PRO A 1 244 ? -33.013 8.617 15.950 1.00 53.75 244 PRO A N 1
ATOM 1927 C CA . PRO A 1 244 ? -33.049 10.082 15.919 1.00 53.75 244 PRO A CA 1
ATOM 1928 C C . PRO A 1 244 ? -33.809 10.637 14.707 1.00 53.75 244 PRO A C 1
ATOM 1930 O O . PRO A 1 244 ? -34.574 11.587 14.846 1.00 53.75 244 PRO A O 1
ATOM 1933 N N . PHE A 1 245 ? -33.665 10.011 13.535 1.00 50.50 245 PHE A N 1
ATOM 1934 C CA . PHE A 1 245 ? -34.330 10.428 12.296 1.00 50.50 245 PHE A CA 1
ATOM 1935 C C . PHE A 1 245 ? -35.828 10.099 12.298 1.00 50.50 245 PHE A C 1
ATOM 1937 O O . PHE A 1 245 ? -36.641 10.895 11.827 1.00 50.50 245 PHE A O 1
ATOM 1944 N N . VAL A 1 246 ? -36.209 8.962 12.890 1.00 54.44 246 VAL A N 1
ATOM 1945 C CA . VAL A 1 246 ? -37.615 8.576 13.086 1.00 54.44 246 VAL A CA 1
ATOM 1946 C C . VAL A 1 246 ? -38.298 9.497 14.103 1.00 54.44 246 VAL A C 1
ATOM 1948 O O . VAL A 1 246 ? -39.413 9.954 13.860 1.00 54.44 246 VAL A O 1
ATOM 1951 N N . ILE A 1 247 ? -37.621 9.836 15.206 1.00 54.34 247 ILE A N 1
ATOM 1952 C CA . ILE A 1 247 ? -38.136 10.768 16.220 1.00 54.34 247 ILE A CA 1
ATOM 1953 C C . ILE A 1 247 ? -38.292 12.179 15.634 1.00 54.34 247 ILE A C 1
ATOM 1955 O O . ILE A 1 247 ? -39.348 12.780 15.818 1.00 54.34 247 ILE A O 1
ATOM 1959 N N . LEU A 1 248 ? -37.320 12.686 14.862 1.00 46.31 248 LEU A N 1
ATOM 1960 C CA . LEU A 1 248 ? -37.448 13.979 14.168 1.00 46.31 248 LEU A CA 1
ATOM 1961 C C . LEU A 1 248 ? -38.608 13.986 13.158 1.00 46.31 248 LEU A C 1
ATOM 1963 O O . LEU A 1 248 ? -39.338 14.972 13.057 1.00 46.31 248 LEU A O 1
ATOM 1967 N N . GLY A 1 249 ? -38.802 12.887 12.423 1.00 45.59 249 GLY A N 1
ATOM 1968 C CA . GLY A 1 249 ? -39.904 12.732 11.470 1.00 45.59 249 GLY A CA 1
ATOM 1969 C C . GLY A 1 249 ? -41.286 12.695 12.135 1.00 45.59 249 GLY A C 1
ATOM 1970 O O . GLY A 1 249 ? -42.245 13.238 11.585 1.00 45.59 249 GLY A O 1
ATOM 1971 N N . LEU A 1 250 ? -41.387 12.110 13.333 1.00 50.94 250 LEU A N 1
ATOM 1972 C CA . LEU A 1 250 ? -42.609 12.103 14.143 1.00 50.94 250 LEU A CA 1
ATOM 1973 C C . LEU A 1 250 ? -42.872 13.467 14.799 1.00 50.94 250 LEU A C 1
ATOM 1975 O O . LEU A 1 250 ? -44.010 13.933 14.784 1.00 50.94 250 LEU A O 1
ATOM 1979 N N . TYR A 1 251 ? -41.830 14.152 15.283 1.00 45.31 251 TYR A N 1
ATOM 1980 C CA . TYR A 1 251 ? -41.937 15.500 15.857 1.00 45.31 251 TYR A CA 1
ATOM 1981 C C . TYR A 1 251 ? -42.393 16.532 14.814 1.00 45.31 251 TYR A C 1
ATOM 1983 O O . TYR A 1 251 ? -43.196 17.413 15.105 1.00 45.31 251 TYR A O 1
ATOM 1991 N N . ARG A 1 252 ? -41.953 16.379 13.556 1.00 51.44 252 ARG A N 1
ATOM 1992 C CA . ARG A 1 252 ? -42.374 17.232 12.433 1.00 51.44 252 ARG A CA 1
ATOM 1993 C C . ARG A 1 252 ? -43.837 17.018 12.019 1.00 51.44 252 ARG A C 1
ATOM 1995 O O . ARG A 1 252 ? -44.420 17.907 11.409 1.00 51.44 252 ARG A O 1
ATOM 2002 N N . LYS A 1 253 ? -44.430 15.860 12.341 1.00 52.03 253 LYS A N 1
ATOM 2003 C CA . LYS A 1 253 ? -45.843 15.543 12.065 1.00 52.03 253 LYS A CA 1
ATOM 2004 C C . LYS A 1 253 ? -46.797 15.909 13.203 1.00 52.03 253 LYS A C 1
ATOM 2006 O O . LYS A 1 253 ? -47.998 15.935 12.964 1.00 52.03 253 LYS A O 1
ATOM 2011 N N . ASN A 1 254 ? -46.294 16.189 14.405 1.00 47.72 254 ASN A N 1
ATOM 2012 C CA . ASN A 1 254 ? -47.128 16.560 15.545 1.00 47.72 254 ASN A CA 1
ATOM 2013 C C . ASN A 1 254 ? -46.381 17.557 16.450 1.00 47.72 254 ASN A C 1
ATOM 2015 O O . ASN A 1 254 ? -45.810 17.157 17.468 1.00 47.72 254 ASN A O 1
ATOM 2019 N N . PRO A 1 255 ? -46.331 18.854 16.087 1.00 46.28 255 PRO A N 1
ATOM 2020 C CA . PRO A 1 255 ? -45.839 19.865 17.007 1.00 46.28 255 PRO A CA 1
ATOM 2021 C C . PRO A 1 255 ? -46.808 19.906 18.192 1.00 46.28 255 PRO A C 1
ATOM 2023 O O . PRO A 1 255 ? -47.967 20.292 18.047 1.00 46.28 255 PRO A O 1
ATOM 2026 N N . GLY A 1 256 ? -46.363 19.436 19.359 1.00 58.09 256 GLY A N 1
ATOM 2027 C CA . GLY A 1 256 ? -47.145 19.551 20.590 1.00 58.09 256 GLY A CA 1
ATOM 2028 C C . GLY A 1 256 ? -47.531 21.014 20.860 1.00 58.09 256 GLY A C 1
ATOM 2029 O O . GLY A 1 256 ? -46.858 21.925 20.367 1.00 58.09 256 GLY A O 1
ATOM 2030 N N . PRO A 1 257 ? -48.609 21.269 21.622 1.00 48.78 257 PRO A N 1
ATOM 2031 C CA . PRO A 1 257 ? -49.079 22.627 21.864 1.00 48.78 257 PRO A CA 1
ATOM 2032 C C . PRO A 1 257 ? -47.978 23.476 22.525 1.00 48.78 257 PRO A C 1
ATOM 2034 O O . PRO A 1 257 ? -47.211 22.956 23.345 1.00 48.78 257 PRO A O 1
ATOM 2037 N N . PRO A 1 258 ? -47.871 24.771 22.178 1.00 45.22 258 PRO A N 1
ATOM 2038 C CA . PRO A 1 258 ? -46.795 25.625 22.665 1.00 45.22 258 PRO A CA 1
ATOM 2039 C C . PRO A 1 258 ? -46.816 25.700 24.195 1.00 45.22 258 PRO A C 1
ATOM 2041 O O . PRO A 1 258 ? -47.850 25.982 24.805 1.00 45.22 258 PRO A O 1
ATOM 2044 N N . ARG A 1 259 ? -45.662 25.447 24.828 1.00 48.44 259 ARG A N 1
ATOM 2045 C CA . ARG A 1 259 ? -45.500 25.635 26.276 1.00 48.44 259 ARG A CA 1
ATOM 2046 C C . ARG A 1 259 ? -45.718 27.109 26.612 1.00 48.44 259 ARG A C 1
ATOM 2048 O O . ARG A 1 259 ? -45.039 27.980 26.072 1.00 48.44 259 ARG A O 1
ATOM 2055 N N . ARG A 1 260 ? -46.661 27.369 27.520 1.00 38.53 260 ARG A N 1
ATOM 2056 C CA . ARG A 1 260 ? -46.952 28.698 28.063 1.00 38.53 260 ARG A CA 1
ATOM 2057 C C . ARG A 1 260 ? -45.701 29.213 28.780 1.00 38.53 260 ARG A C 1
ATOM 2059 O O . ARG A 1 260 ? -45.233 28.587 29.727 1.00 38.53 260 ARG A O 1
ATOM 2066 N N . ILE A 1 261 ? -45.151 30.322 28.298 1.00 41.50 261 ILE A N 1
ATOM 2067 C CA . ILE A 1 261 ? -44.069 31.042 28.970 1.00 41.50 261 ILE A CA 1
ATOM 2068 C C . ILE A 1 261 ? -44.686 31.656 30.228 1.00 41.50 261 ILE A C 1
ATOM 2070 O O . ILE A 1 261 ? -45.559 32.516 30.126 1.00 41.50 261 ILE A O 1
ATOM 2074 N N . VAL A 1 262 ? -44.286 31.173 31.403 1.00 41.75 262 VAL A N 1
ATOM 2075 C CA . VAL A 1 262 ? -44.620 31.822 32.675 1.00 41.75 262 VAL A CA 1
ATOM 2076 C C . VAL A 1 262 ? -43.753 33.074 32.760 1.00 41.75 262 VAL A C 1
ATOM 2078 O O . VAL A 1 262 ? -42.526 32.971 32.754 1.00 41.75 262 VAL A O 1
ATOM 2081 N N . GLN A 1 263 ? -44.380 34.251 32.760 1.00 34.84 263 GLN A N 1
ATOM 2082 C CA . GLN A 1 263 ? -43.675 35.498 33.042 1.00 34.84 263 GLN A CA 1
ATOM 2083 C C . GLN A 1 263 ? -43.386 35.586 34.548 1.00 34.84 263 GLN A C 1
ATOM 2085 O O . GLN A 1 263 ? -44.239 35.190 35.344 1.00 34.84 263 GLN A O 1
ATOM 2090 N N . PRO A 1 264 ? -42.196 36.056 34.954 1.00 38.94 264 PRO A N 1
ATOM 2091 C CA . PRO A 1 264 ? -41.859 36.190 36.359 1.00 38.94 264 PRO A CA 1
ATOM 2092 C C . PRO A 1 264 ? -42.416 37.502 36.921 1.00 38.94 264 PRO A C 1
ATOM 2094 O O . PRO A 1 264 ? -42.068 38.576 36.434 1.00 38.94 264 PRO A O 1
ATOM 2097 N N . GLY A 1 265 ? -43.211 37.388 37.984 1.00 37.97 265 GLY A N 1
ATOM 2098 C CA . GLY A 1 265 ? -43.560 38.491 38.877 1.00 37.97 265 GLY A CA 1
ATOM 2099 C C . GLY A 1 265 ? -45.040 38.845 38.863 1.00 37.97 265 GLY A C 1
ATOM 2100 O O . GLY A 1 265 ? -45.498 39.499 37.939 1.00 37.97 265 GLY A O 1
ATOM 2101 N N . GLU A 1 266 ? -45.743 38.442 39.918 1.00 32.47 266 GLU A N 1
ATOM 2102 C CA . GLU A 1 266 ? -46.784 39.246 40.564 1.00 32.47 266 GLU A CA 1
ATOM 2103 C C . GLU A 1 266 ? -47.026 38.650 41.958 1.00 32.47 266 GLU A C 1
ATOM 2105 O O . GLU A 1 266 ? -47.485 37.517 42.106 1.00 32.47 266 GLU A O 1
ATOM 2110 N N . ASP A 1 267 ? -46.591 39.406 42.967 1.00 38.34 267 ASP A N 1
ATOM 2111 C CA . ASP A 1 267 ? -46.848 39.170 44.381 1.00 38.34 267 ASP A CA 1
ATOM 2112 C C . ASP A 1 267 ? -48.351 39.276 44.647 1.00 38.34 267 ASP A C 1
ATOM 2114 O O . ASP A 1 267 ? -48.974 40.275 44.289 1.00 38.34 267 ASP A O 1
ATOM 2118 N N . HIS A 1 268 ? -48.919 38.290 45.337 1.00 35.19 268 HIS A N 1
ATOM 2119 C CA . HIS A 1 268 ? -50.155 38.493 46.079 1.00 35.19 268 HIS A CA 1
ATOM 2120 C C . HIS A 1 268 ? -50.079 37.779 47.427 1.00 35.19 268 HIS A C 1
ATOM 2122 O O . HIS A 1 268 ? -50.067 36.551 47.508 1.00 35.19 268 HIS A O 1
ATOM 2128 N N . ASP A 1 269 ? -50.004 38.614 48.464 1.00 35.00 269 ASP A N 1
ATOM 2129 C CA . ASP A 1 269 ? -50.395 38.325 49.836 1.00 35.00 269 ASP A CA 1
ATOM 2130 C C . ASP A 1 269 ? -51.764 37.636 49.874 1.00 35.00 269 ASP A C 1
ATOM 2132 O O . ASP A 1 269 ? -52.723 38.151 49.297 1.00 35.00 269 ASP A O 1
ATOM 2136 N N . ASP A 1 270 ? -51.876 36.551 50.640 1.00 30.80 270 ASP A N 1
ATOM 2137 C CA . ASP A 1 270 ? -53.060 36.375 51.478 1.00 30.80 270 ASP A CA 1
ATOM 2138 C C . ASP A 1 270 ? -52.726 35.555 52.733 1.00 30.80 270 ASP A C 1
ATOM 2140 O O . ASP A 1 270 ? -52.374 34.374 52.685 1.00 30.80 270 ASP A O 1
ATOM 2144 N N . ASN A 1 271 ? -52.810 36.238 53.873 1.00 30.06 271 ASN A N 1
ATOM 2145 C CA . ASN A 1 271 ? -52.908 35.650 55.200 1.00 30.06 271 ASN A CA 1
ATOM 2146 C C . ASN A 1 271 ? -54.376 35.291 55.437 1.00 30.06 271 ASN A C 1
ATOM 2148 O O . ASN A 1 271 ? -55.207 36.192 55.373 1.00 30.06 271 ASN A O 1
ATOM 2152 N N . SER A 1 272 ? -54.688 34.058 55.839 1.00 28.20 272 SER A N 1
ATOM 2153 C CA . SER A 1 272 ? -55.529 33.759 57.018 1.00 28.20 272 SER A CA 1
ATOM 2154 C C . SER A 1 272 ? -55.971 32.290 57.081 1.00 28.20 272 SER A C 1
ATOM 2156 O O . SER A 1 272 ? -56.127 31.620 56.067 1.00 28.20 272 SER A O 1
ATOM 2158 N N . GLU A 1 273 ? -56.194 31.862 58.327 1.00 32.84 273 GLU A N 1
ATOM 2159 C CA . GLU A 1 273 ? -56.880 30.648 58.805 1.00 32.84 273 GLU A CA 1
ATOM 2160 C C . GLU A 1 273 ? -56.016 29.428 59.190 1.00 32.84 273 GLU A C 1
ATOM 2162 O O . GLU A 1 273 ? -55.836 28.443 58.479 1.00 32.84 273 GLU A O 1
ATOM 2167 N N . GLU A 1 274 ? -55.479 29.561 60.409 1.00 30.92 274 GLU A N 1
ATOM 2168 C CA . GLU A 1 274 ? -55.533 28.612 61.535 1.00 30.92 274 GLU A CA 1
ATOM 2169 C C . GLU A 1 274 ? -56.371 27.326 61.352 1.00 30.92 274 GLU A C 1
ATOM 2171 O O . GLU A 1 274 ? -57.572 27.379 61.113 1.00 30.92 274 GLU A O 1
ATOM 2176 N N . HIS A 1 275 ? -55.771 26.165 61.644 1.00 30.56 275 HIS A N 1
ATOM 2177 C CA . HIS A 1 275 ? -56.119 25.384 62.844 1.00 30.56 275 HIS A CA 1
ATOM 2178 C C . HIS A 1 275 ? -55.126 24.226 63.067 1.00 30.56 275 HIS A C 1
ATOM 2180 O O . HIS A 1 275 ? -54.979 23.322 62.249 1.00 30.56 275 HIS A O 1
ATOM 2186 N N . GLU A 1 276 ? -54.435 24.318 64.203 1.00 29.75 276 GLU A N 1
ATOM 2187 C CA . GLU A 1 276 ? -54.130 23.258 65.173 1.00 29.75 276 GLU A CA 1
ATOM 2188 C C . GLU A 1 276 ? -54.038 21.795 64.693 1.00 29.75 276 GLU A C 1
ATOM 2190 O O . GLU A 1 276 ? -55.034 21.149 64.380 1.00 29.75 276 GLU A O 1
ATOM 2195 N N . LEU A 1 277 ? -52.854 21.200 64.869 1.00 32.59 277 LEU A N 1
ATOM 2196 C CA . LEU A 1 277 ? -52.663 20.193 65.920 1.00 32.59 277 LEU A CA 1
ATOM 2197 C C . LEU A 1 277 ? -51.168 19.957 66.162 1.00 32.59 277 LEU A C 1
ATOM 2199 O O . LEU A 1 277 ? -50.430 19.420 65.337 1.00 32.59 277 LEU A O 1
ATOM 2203 N N . GLU A 1 278 ? -50.752 20.410 67.339 1.00 29.64 278 GLU A N 1
ATOM 2204 C CA . GLU A 1 278 ? -49.463 20.175 67.967 1.00 29.64 278 GLU A CA 1
ATOM 2205 C C . GLU A 1 278 ? -49.214 18.695 68.308 1.00 29.64 278 GLU A C 1
ATOM 2207 O O . GLU A 1 278 ? -50.124 17.876 68.427 1.00 29.64 278 GLU A O 1
ATOM 2212 N N . ASN A 1 279 ? -47.947 18.455 68.659 1.00 27.20 279 ASN A N 1
ATOM 2213 C CA . ASN A 1 279 ? -47.432 17.413 69.546 1.00 27.20 279 ASN A CA 1
ATOM 2214 C C . ASN A 1 279 ? -47.089 16.044 68.936 1.00 27.20 279 ASN A C 1
ATOM 2216 O O . ASN A 1 279 ? -47.873 15.100 68.968 1.00 27.20 279 ASN A O 1
ATOM 2220 N N . ARG A 1 280 ? -45.788 15.859 68.653 1.00 28.50 280 ARG A N 1
ATOM 2221 C CA . ARG A 1 280 ? -44.879 15.257 69.657 1.00 28.50 280 ARG A CA 1
ATOM 2222 C C . ARG A 1 280 ? -43.387 15.366 69.283 1.00 28.50 280 ARG A C 1
ATOM 2224 O O . ARG A 1 280 ? -42.949 14.820 68.279 1.00 28.50 280 ARG A O 1
ATOM 2231 N N . SER A 1 281 ? -42.653 16.074 70.153 1.00 28.77 281 SER A N 1
ATOM 2232 C CA . SER A 1 281 ? -41.289 15.819 70.678 1.00 28.77 281 SER A CA 1
ATOM 2233 C C . SER A 1 281 ? -40.297 15.045 69.791 1.00 28.77 281 SER A C 1
ATOM 2235 O O . SER A 1 281 ? -40.463 13.852 69.560 1.00 28.77 281 SER A O 1
ATOM 2237 N N . SER A 1 282 ? -39.259 15.680 69.242 1.00 26.09 282 SER A N 1
ATOM 2238 C CA . SER A 1 282 ? -37.978 16.017 69.901 1.00 26.09 282 SER A CA 1
ATOM 2239 C C . SER A 1 282 ? -37.199 14.810 70.456 1.00 26.09 282 SER A C 1
ATOM 2241 O O . SER A 1 282 ? -37.577 14.188 71.442 1.00 26.09 282 SER A O 1
ATOM 2243 N N . THR A 1 283 ? -36.048 14.503 69.849 1.00 28.42 283 THR A N 1
ATOM 2244 C CA . THR A 1 283 ? -34.727 14.685 70.486 1.00 28.42 283 THR A CA 1
ATOM 2245 C C . THR A 1 283 ? -33.589 14.301 69.535 1.00 28.42 283 THR A C 1
ATOM 2247 O O . THR A 1 283 ? -33.552 13.240 68.922 1.00 28.42 283 THR A O 1
ATOM 2250 N N . SER A 1 284 ? -32.651 15.234 69.426 1.00 26.34 284 SER A N 1
ATOM 2251 C CA . SER A 1 284 ? -31.314 15.120 68.854 1.00 26.34 284 SER A CA 1
ATOM 2252 C C . SER A 1 284 ? -30.406 14.202 69.678 1.00 26.34 284 SER A C 1
ATOM 2254 O O . SER A 1 284 ? -30.493 14.247 70.902 1.00 26.34 284 SER A O 1
ATOM 2256 N N . HIS A 1 285 ? -29.421 13.544 69.052 1.00 29.70 285 HIS A N 1
ATOM 2257 C CA . HIS A 1 285 ? -28.019 13.715 69.466 1.00 29.70 285 HIS A CA 1
ATOM 2258 C C . HIS A 1 285 ? -26.991 13.160 68.465 1.00 29.70 285 HIS A C 1
ATOM 2260 O O . HIS A 1 285 ? -27.194 12.157 67.789 1.00 29.70 285 HIS A O 1
ATOM 2266 N N . GLN A 1 286 ? -25.886 13.904 68.396 1.00 27.97 286 GLN A N 1
ATOM 2267 C CA . GLN A 1 286 ? -24.655 13.717 67.629 1.00 27.97 286 GLN A CA 1
ATOM 2268 C C . GLN A 1 286 ? -23.850 12.473 68.069 1.00 27.97 286 GLN A C 1
ATOM 2270 O O . GLN A 1 286 ? -24.038 11.968 69.171 1.00 27.97 286 GLN A O 1
ATOM 2275 N N . GLY A 1 287 ? -22.932 12.015 67.199 1.00 23.62 287 GLY A N 1
ATOM 2276 C CA . GLY A 1 287 ? -22.046 10.845 67.388 1.00 23.62 287 GLY A CA 1
ATOM 2277 C C . GLY A 1 287 ? -21.056 10.922 68.571 1.00 23.62 287 GLY A C 1
ATOM 2278 O O . GLY A 1 287 ? -21.093 11.879 69.340 1.00 23.62 287 GLY A O 1
ATOM 2279 N N . PRO A 1 288 ? -20.128 9.945 68.718 1.00 33.38 288 PRO A N 1
ATOM 2280 C CA . PRO A 1 288 ? -18.978 9.869 67.808 1.00 33.38 288 PRO A CA 1
ATOM 2281 C C . PRO A 1 288 ? -18.472 8.449 67.449 1.00 33.38 288 PRO A C 1
ATOM 2283 O O . PRO A 1 288 ? -18.840 7.434 68.032 1.00 33.38 288 PRO A O 1
ATOM 2286 N N . LYS A 1 289 ? -17.564 8.428 66.464 1.00 29.08 289 LYS A N 1
ATOM 2287 C CA . LYS A 1 289 ? -16.789 7.295 65.928 1.00 29.08 289 LYS A CA 1
ATOM 2288 C C . LYS A 1 289 ? -16.158 6.401 67.012 1.00 29.08 289 LYS A C 1
ATOM 2290 O O . LYS A 1 289 ? -15.429 6.906 67.863 1.00 29.08 289 LYS A O 1
ATOM 2295 N N . LYS A 1 290 ? -16.271 5.075 66.854 1.00 28.58 290 LYS A N 1
ATOM 2296 C CA . LYS A 1 290 ? -15.263 4.106 67.320 1.00 28.58 290 LYS A CA 1
ATOM 2297 C C . LYS A 1 290 ? -15.065 2.981 66.305 1.00 28.58 290 LYS A C 1
ATOM 2299 O O . LYS A 1 290 ? -15.989 2.283 65.912 1.00 28.58 290 LYS A O 1
ATOM 2304 N N . GLN A 1 291 ? -13.811 2.872 65.900 1.00 28.02 291 GLN A N 1
ATOM 2305 C CA . GLN A 1 291 ? -13.183 1.859 65.072 1.00 28.02 291 GLN A CA 1
ATOM 2306 C C . GLN A 1 291 ? -12.953 0.617 65.946 1.00 28.02 291 GLN A C 1
ATOM 2308 O O . GLN A 1 291 ? -12.334 0.739 67.002 1.00 28.02 291 GLN A O 1
ATOM 2313 N N . VAL A 1 292 ? -13.443 -0.556 65.542 1.00 29.94 292 VAL A N 1
ATOM 2314 C CA . VAL A 1 292 ? -13.046 -1.837 66.146 1.00 29.94 292 VAL A CA 1
ATOM 2315 C C . VAL A 1 292 ? -12.830 -2.846 65.027 1.00 29.94 292 VAL A C 1
ATOM 2317 O O . VAL A 1 292 ? -13.753 -3.212 64.307 1.00 29.94 292 VAL A O 1
ATOM 2320 N N . ALA A 1 293 ? -11.570 -3.245 64.881 1.00 29.05 293 ALA A N 1
ATOM 2321 C CA . ALA A 1 293 ? -11.148 -4.398 64.113 1.00 29.05 293 ALA A CA 1
ATOM 2322 C C . ALA A 1 293 ? -11.560 -5.672 64.860 1.00 29.05 293 ALA A C 1
ATOM 2324 O O . ALA A 1 293 ? -11.305 -5.778 66.060 1.00 29.05 293 ALA A O 1
ATOM 2325 N N . LEU A 1 294 ? -12.134 -6.648 64.156 1.00 28.11 294 LEU A N 1
ATOM 2326 C CA . LEU A 1 294 ? -12.214 -8.020 64.646 1.00 28.11 294 LEU A CA 1
ATOM 2327 C C . LEU A 1 294 ? -11.682 -8.967 63.568 1.00 28.11 294 LEU A C 1
ATOM 2329 O O . LEU A 1 294 ? -12.314 -9.202 62.542 1.00 28.11 294 LEU A O 1
ATOM 2333 N N . HIS A 1 295 ? -10.482 -9.481 63.833 1.00 29.06 295 HIS A N 1
ATOM 2334 C CA . HIS A 1 295 ? -9.987 -10.737 63.290 1.00 29.06 295 HIS A CA 1
ATOM 2335 C C . HIS A 1 295 ? -10.947 -11.858 63.713 1.00 29.06 295 HIS A C 1
ATOM 2337 O O . HIS A 1 295 ? -11.162 -12.048 64.909 1.00 29.06 295 HIS A O 1
ATOM 2343 N N . ALA A 1 296 ? -11.476 -12.614 62.752 1.00 31.36 296 ALA A N 1
ATOM 2344 C CA . ALA A 1 296 ? -12.081 -13.916 63.006 1.00 31.36 296 ALA A CA 1
ATOM 2345 C C . ALA A 1 296 ? -11.143 -15.000 62.466 1.00 31.36 296 ALA A C 1
ATOM 2347 O O . ALA A 1 296 ? -10.684 -14.947 61.324 1.00 31.36 296 ALA A O 1
ATOM 2348 N N . LEU A 1 297 ? -10.806 -15.907 63.376 1.00 30.69 297 LEU A N 1
ATOM 2349 C CA . LEU A 1 297 ? -9.916 -17.048 63.241 1.00 30.69 297 LEU A CA 1
ATOM 2350 C C . LEU A 1 297 ? -10.521 -18.127 62.336 1.00 30.69 297 LEU A C 1
ATOM 2352 O O . LEU A 1 297 ? -11.735 -18.233 62.193 1.00 30.69 297 LEU A O 1
ATOM 2356 N N . ALA A 1 298 ? -9.623 -18.902 61.737 1.00 30.41 298 ALA A N 1
ATOM 2357 C CA . ALA A 1 298 ? -9.893 -20.029 60.863 1.00 30.41 298 ALA A CA 1
ATOM 2358 C C . ALA A 1 298 ? -10.586 -21.195 61.590 1.00 30.41 298 ALA A C 1
ATOM 2360 O O . ALA A 1 298 ? -10.148 -21.573 62.674 1.00 30.41 298 ALA A O 1
ATOM 2361 N N . ASP A 1 299 ? -11.560 -21.812 60.918 1.00 28.48 299 ASP A N 1
ATOM 2362 C CA . ASP A 1 299 ? -11.960 -23.207 61.135 1.00 28.48 299 ASP A CA 1
ATOM 2363 C C . ASP A 1 299 ? -11.429 -24.062 59.966 1.00 28.48 299 ASP A C 1
ATOM 2365 O O . ASP A 1 299 ? -11.611 -23.676 58.804 1.00 28.48 299 ASP A O 1
ATOM 2369 N N . PRO A 1 300 ? -10.753 -25.200 60.222 1.00 39.41 300 PRO A N 1
ATOM 2370 C CA . PRO A 1 300 ? -10.252 -26.088 59.187 1.00 39.41 300 PRO A CA 1
ATOM 2371 C C . PRO A 1 300 ? -11.160 -27.316 59.060 1.00 39.41 300 PRO A C 1
ATOM 2373 O O . PRO A 1 300 ? -10.970 -28.293 59.777 1.00 39.41 300 PRO A O 1
ATOM 2376 N N . GLU A 1 301 ? -12.108 -27.325 58.121 1.00 31.03 301 GLU A N 1
ATOM 2377 C CA . GLU A 1 301 ? -12.749 -28.588 57.737 1.00 31.03 301 GLU A CA 1
ATOM 2378 C C . GLU A 1 301 ? -13.257 -28.597 56.283 1.00 31.03 301 GLU A C 1
ATOM 2380 O O . GLU A 1 301 ? -14.030 -27.747 55.853 1.00 31.03 301 GLU A O 1
ATOM 2385 N N . ALA A 1 302 ? -12.786 -29.611 55.545 1.00 32.56 302 ALA A N 1
ATOM 2386 C CA . ALA A 1 302 ? -13.312 -30.151 54.288 1.00 32.56 302 ALA A CA 1
ATOM 2387 C C . ALA A 1 302 ? -13.246 -29.291 53.003 1.00 32.56 302 ALA A C 1
ATOM 2389 O O . ALA A 1 302 ? -14.257 -29.002 52.365 1.00 32.56 302 ALA A O 1
ATOM 2390 N N . ALA A 1 303 ? -12.031 -29.021 52.511 1.00 33.47 303 ALA A N 1
ATOM 2391 C CA . ALA A 1 303 ? -11.818 -28.772 51.081 1.00 33.47 303 ALA A CA 1
ATOM 2392 C C . ALA A 1 303 ? -11.857 -30.107 50.309 1.00 33.47 303 ALA A C 1
ATOM 2394 O O . ALA A 1 303 ? -10.859 -30.825 50.230 1.00 33.47 303 ALA A O 1
ATOM 2395 N N . LEU A 1 304 ? -13.020 -30.457 49.757 1.00 36.59 304 LEU A N 1
ATOM 2396 C CA . LEU A 1 304 ? -13.124 -31.484 48.716 1.00 36.59 304 LEU A CA 1
ATOM 2397 C C . LEU A 1 304 ? -12.432 -30.982 47.431 1.00 36.59 304 LEU A C 1
ATOM 2399 O O . LEU A 1 304 ? -12.552 -29.796 47.110 1.00 36.59 304 LEU A O 1
ATOM 2403 N N . PRO A 1 305 ? -11.720 -31.842 46.678 1.00 37.75 305 PRO A N 1
ATOM 2404 C CA . PRO A 1 305 ? -11.172 -31.453 45.385 1.00 37.75 305 PRO A CA 1
ATOM 2405 C C . PRO A 1 305 ? -12.322 -31.144 44.409 1.00 37.75 305 PRO A C 1
ATOM 2407 O O . PRO A 1 305 ? -13.353 -31.822 44.452 1.00 37.75 305 PRO A O 1
ATOM 2410 N N . PRO A 1 306 ? -12.180 -30.135 43.533 1.00 38.03 306 PRO A N 1
ATOM 2411 C CA . PRO A 1 306 ? -13.223 -29.802 42.576 1.00 38.03 306 PRO A CA 1
ATOM 2412 C C . PRO A 1 306 ? -13.423 -30.976 41.612 1.00 38.03 306 PRO A C 1
ATOM 2414 O O . PRO A 1 306 ? -12.476 -31.461 40.997 1.00 38.03 306 PRO A O 1
ATOM 2417 N N . THR A 1 307 ? -14.663 -31.446 41.506 1.00 36.19 307 THR A N 1
ATOM 2418 C CA . THR A 1 307 ? -15.095 -32.421 40.500 1.00 36.19 307 THR A CA 1
ATOM 2419 C C . THR A 1 307 ? -14.964 -31.810 39.106 1.00 36.19 307 THR A C 1
ATOM 2421 O O . THR A 1 307 ? -15.472 -30.713 38.867 1.00 36.19 307 THR A O 1
ATOM 2424 N N . ASP A 1 308 ? -14.321 -32.542 38.200 1.00 44.00 308 ASP A N 1
ATOM 2425 C CA . ASP A 1 308 ? -13.851 -32.136 36.864 1.00 44.00 308 ASP A CA 1
ATOM 2426 C C . ASP A 1 308 ? -14.968 -31.918 35.807 1.00 44.00 308 ASP A C 1
ATOM 2428 O O . ASP A 1 308 ? -14.716 -31.994 34.612 1.00 44.00 308 ASP A O 1
ATOM 2432 N N . ASP A 1 309 ? -16.211 -31.638 36.224 1.00 40.66 309 ASP A N 1
ATOM 2433 C CA . ASP A 1 309 ? -17.404 -31.620 35.348 1.00 40.66 309 ASP A CA 1
ATOM 2434 C C . ASP A 1 309 ? -18.226 -30.313 35.401 1.00 40.66 309 ASP A C 1
ATOM 2436 O O . ASP A 1 309 ? -19.379 -30.255 34.970 1.00 40.66 309 ASP A O 1
ATOM 2440 N N . GLN A 1 310 ? -17.654 -29.215 35.901 1.00 30.66 310 GLN A N 1
ATOM 2441 C CA . GLN A 1 310 ? -18.280 -27.891 35.784 1.00 30.66 310 GLN A CA 1
ATOM 2442 C C . GLN A 1 310 ? -17.728 -27.184 34.535 1.00 30.66 310 GLN A C 1
ATOM 2444 O O . GLN A 1 310 ? -16.535 -26.865 34.513 1.00 30.66 310 GLN A O 1
ATOM 2449 N N . PRO A 1 311 ? -18.538 -26.897 33.492 1.00 33.09 311 PRO A N 1
ATOM 2450 C CA . PRO A 1 311 ? -18.072 -26.065 32.393 1.00 33.09 311 PRO A CA 1
ATOM 2451 C C . PRO A 1 311 ? -17.644 -24.715 32.970 1.00 33.09 311 PRO A C 1
ATOM 2453 O O . PRO A 1 311 ? -18.421 -24.048 33.655 1.00 33.09 311 PRO A O 1
ATOM 2456 N N . ALA A 1 312 ? -16.387 -24.337 32.724 1.00 32.75 312 ALA A N 1
ATOM 2457 C CA . ALA A 1 312 ? -15.849 -23.050 33.140 1.00 32.75 312 ALA A CA 1
ATOM 2458 C C . ALA A 1 312 ? -16.850 -21.935 32.778 1.00 32.75 312 ALA A C 1
ATOM 2460 O O . ALA A 1 312 ? -17.378 -21.947 31.661 1.00 32.75 312 ALA A O 1
ATOM 2461 N N . PRO A 1 313 ? -17.142 -20.982 33.682 1.00 28.44 313 PRO A N 1
ATOM 2462 C CA . PRO A 1 313 ? -18.145 -19.960 33.421 1.00 28.44 313 PRO A CA 1
ATOM 2463 C C . PRO A 1 313 ? -17.769 -19.181 32.153 1.00 28.44 313 PRO A C 1
ATOM 2465 O O . PRO A 1 313 ? -16.791 -18.435 32.121 1.00 28.44 313 PRO A O 1
ATOM 2468 N N . LEU A 1 314 ? -18.565 -19.371 31.097 1.00 39.53 314 LEU A N 1
ATOM 2469 C CA . LEU A 1 314 ? -18.361 -18.857 29.735 1.00 39.53 314 LEU A CA 1
ATOM 2470 C C . LEU A 1 314 ? -18.628 -17.350 29.582 1.00 39.53 314 LEU A C 1
ATOM 2472 O O . LEU A 1 314 ? -18.764 -16.848 28.471 1.00 39.53 314 LEU A O 1
ATOM 2476 N N . VAL A 1 315 ? -18.696 -16.603 30.683 1.00 37.03 315 VAL A N 1
ATOM 2477 C CA . VAL A 1 315 ? -18.922 -15.155 30.661 1.00 37.03 315 VAL A CA 1
ATOM 2478 C C . VAL A 1 315 ? -18.024 -14.495 31.703 1.00 37.03 315 VAL A C 1
ATOM 2480 O O . VAL A 1 315 ? -18.475 -13.973 32.718 1.00 37.03 315 VAL A O 1
ATOM 2483 N N . ARG A 1 316 ? -16.711 -14.506 31.449 1.00 31.88 316 ARG A N 1
ATOM 2484 C CA . ARG A 1 316 ? -15.863 -13.425 31.959 1.00 31.88 316 ARG A CA 1
ATOM 2485 C C . ARG A 1 316 ? -16.173 -12.217 31.084 1.00 31.88 316 ARG A C 1
ATOM 2487 O O . ARG A 1 316 ? -15.899 -12.262 29.887 1.00 31.88 316 ARG A O 1
ATOM 2494 N N . GLY A 1 317 ? -16.814 -11.207 31.669 1.00 29.42 317 GLY A N 1
ATOM 2495 C CA . GLY A 1 317 ? -17.134 -9.955 30.992 1.00 29.42 317 GLY A CA 1
ATOM 2496 C C . GLY A 1 317 ? -15.921 -9.446 30.220 1.00 29.42 317 GLY A C 1
ATOM 2497 O O . GLY A 1 317 ? -14.831 -9.321 30.773 1.00 29.42 317 GLY A O 1
ATOM 2498 N N . LEU A 1 318 ? -16.110 -9.234 28.921 1.00 34.88 318 LEU A N 1
ATOM 2499 C CA . LEU A 1 318 ? -15.188 -8.473 28.096 1.00 34.88 318 LEU A CA 1
ATOM 2500 C C . LEU A 1 318 ? -15.303 -7.026 28.579 1.00 34.88 318 LEU A C 1
ATOM 2502 O O . LEU A 1 318 ? -16.250 -6.334 28.209 1.00 34.88 318 LEU A O 1
ATOM 2506 N N . GLU A 1 319 ? -14.411 -6.610 29.475 1.00 34.66 319 GLU A N 1
ATOM 2507 C CA . GLU A 1 319 ? -14.185 -5.188 29.723 1.00 34.66 319 GLU A CA 1
ATOM 2508 C C . GLU A 1 319 ? -13.733 -4.566 28.393 1.00 34.66 319 GLU A C 1
ATOM 2510 O O . GLU A 1 319 ? -12.740 -4.980 27.791 1.00 34.66 319 GLU A O 1
ATOM 2515 N N . ASP A 1 320 ? -14.578 -3.668 27.883 1.00 43.62 320 ASP A N 1
ATOM 2516 C CA . ASP A 1 320 ? -14.397 -2.915 26.647 1.00 43.62 320 ASP A CA 1
ATOM 2517 C C . ASP A 1 320 ? -13.214 -1.921 26.822 1.00 43.62 320 ASP A C 1
ATOM 2519 O O . ASP A 1 320 ? -13.109 -1.264 27.855 1.00 43.62 320 ASP A O 1
ATOM 2523 N N . ASP A 1 321 ? -12.366 -1.798 25.789 1.00 48.47 321 ASP A N 1
ATOM 2524 C CA . ASP A 1 321 ? -11.148 -0.959 25.683 1.00 48.47 321 ASP A CA 1
ATOM 2525 C C . ASP A 1 321 ? -9.915 -1.407 26.510 1.00 48.47 321 ASP A C 1
ATOM 2527 O O . ASP A 1 321 ? -9.406 -0.685 27.371 1.00 48.47 321 ASP A O 1
ATOM 2531 N N . ASP A 1 322 ? -9.337 -2.564 26.166 1.00 53.59 322 ASP A N 1
ATOM 2532 C CA . ASP A 1 322 ? -7.941 -2.850 26.532 1.00 53.59 322 ASP A CA 1
ATOM 2533 C C . ASP A 1 322 ? -7.027 -1.756 25.924 1.00 53.59 322 ASP A C 1
ATOM 2535 O O . ASP A 1 322 ? -7.086 -1.492 24.718 1.00 53.59 322 ASP A O 1
ATOM 2539 N N . PRO A 1 323 ? -6.167 -1.098 26.720 1.00 60.31 323 PRO A N 1
ATOM 2540 C CA . PRO A 1 323 ? -5.241 -0.101 26.202 1.00 60.31 323 PRO A CA 1
ATOM 2541 C C . PRO A 1 323 ? -4.222 -0.741 25.239 1.00 60.31 323 PRO A C 1
ATOM 2543 O O . PRO A 1 323 ? -3.926 -1.935 25.366 1.00 60.31 323 PRO A O 1
ATOM 2546 N N . PRO A 1 324 ? -3.623 0.050 24.323 1.00 67.25 324 PRO A N 1
ATOM 2547 C CA . PRO A 1 324 ? -2.605 -0.435 23.395 1.00 67.25 324 PRO A CA 1
ATOM 2548 C C . PRO A 1 324 ? -1.534 -1.239 24.129 1.00 67.25 324 PRO A C 1
ATOM 2550 O O . PRO A 1 324 ? -0.954 -0.751 25.105 1.00 67.25 324 PRO A O 1
ATOM 2553 N N . HIS A 1 325 ? -1.252 -2.457 23.663 1.00 74.44 325 HIS A N 1
ATOM 2554 C CA . HIS A 1 325 ? -0.315 -3.347 24.343 1.00 74.44 325 HIS A CA 1
ATOM 2555 C C . HIS A 1 325 ? 1.079 -2.728 24.488 1.00 74.44 325 HIS A C 1
ATOM 2557 O O . HIS A 1 325 ? 1.734 -2.924 25.514 1.00 74.44 325 HIS A O 1
ATOM 2563 N N . ASN A 1 326 ? 1.547 -1.998 23.468 1.00 85.75 326 ASN A N 1
ATOM 2564 C CA . ASN A 1 326 ? 2.842 -1.329 23.509 1.00 85.75 326 ASN A CA 1
ATOM 2565 C C . ASN A 1 326 ? 2.891 -0.106 22.580 1.00 85.75 326 ASN A C 1
ATOM 2567 O O . ASN A 1 326 ? 3.129 -0.216 21.375 1.00 85.75 326 ASN A O 1
ATOM 2571 N N . VAL A 1 327 ? 2.749 1.080 23.172 1.00 88.25 327 VAL A N 1
ATOM 2572 C CA . VAL A 1 327 ? 2.797 2.366 22.460 1.00 88.25 327 VAL A CA 1
ATOM 2573 C C . VAL A 1 327 ? 4.147 2.599 21.766 1.00 88.25 327 VAL A C 1
ATOM 2575 O O . VAL A 1 327 ? 4.174 3.157 20.672 1.00 88.25 327 VAL A O 1
ATOM 2578 N N . ASN A 1 328 ? 5.265 2.121 22.324 1.00 92.19 328 ASN A N 1
ATOM 2579 C CA . ASN A 1 328 ? 6.582 2.284 21.695 1.00 92.19 328 ASN A CA 1
ATOM 2580 C C . ASN A 1 328 ? 6.683 1.500 20.382 1.00 92.19 328 ASN A C 1
ATOM 2582 O O . ASN A 1 328 ? 7.226 2.012 19.404 1.00 92.19 328 ASN A O 1
ATOM 2586 N N . ASN A 1 329 ? 6.112 0.291 20.331 1.00 91.75 329 ASN A N 1
ATOM 2587 C CA . ASN A 1 329 ? 6.042 -0.489 19.092 1.00 91.75 329 ASN A CA 1
ATOM 2588 C C . ASN A 1 329 ? 5.176 0.214 18.046 1.00 91.75 329 ASN A C 1
ATOM 2590 O O . ASN A 1 329 ? 5.547 0.253 16.876 1.00 91.75 329 ASN A O 1
ATOM 2594 N N . MET A 1 330 ? 4.062 0.816 18.466 1.00 91.12 330 MET A N 1
ATOM 2595 C CA . MET A 1 330 ? 3.197 1.576 17.568 1.00 91.12 330 MET A CA 1
ATOM 2596 C C . MET A 1 330 ? 3.920 2.790 16.967 1.00 91.12 330 MET A C 1
ATOM 2598 O O . MET A 1 330 ? 3.856 3.005 15.756 1.00 91.12 330 MET A O 1
ATOM 2602 N N . ILE A 1 331 ? 4.657 3.550 17.785 1.00 94.81 331 ILE A N 1
ATOM 2603 C CA . ILE A 1 331 ? 5.462 4.696 17.332 1.00 94.81 331 ILE A CA 1
ATOM 2604 C C . ILE A 1 331 ? 6.546 4.237 16.354 1.00 94.81 331 ILE A C 1
ATOM 2606 O O . ILE A 1 331 ? 6.658 4.792 15.262 1.00 94.81 331 ILE A O 1
ATOM 2610 N N . LEU A 1 332 ? 7.316 3.207 16.718 1.00 96.31 332 LEU A N 1
ATOM 2611 C CA . LEU A 1 332 ? 8.384 2.680 15.870 1.00 96.31 332 LEU A CA 1
ATOM 2612 C C . LEU A 1 332 ? 7.833 2.140 14.544 1.00 96.31 332 LEU A C 1
ATOM 2614 O O . LEU A 1 332 ? 8.368 2.449 13.483 1.00 96.31 332 LEU A O 1
ATOM 2618 N N . GLY A 1 333 ? 6.733 1.388 14.596 1.00 96.06 333 GLY A N 1
ATOM 2619 C CA . GLY A 1 333 ? 6.034 0.896 13.414 1.00 96.06 333 GLY A CA 1
ATOM 2620 C C . GLY A 1 333 ? 5.548 2.032 12.518 1.00 96.06 333 GLY A C 1
ATOM 2621 O O . GLY A 1 333 ? 5.766 1.987 11.313 1.00 96.06 333 GLY A O 1
ATOM 2622 N N . THR A 1 334 ? 4.980 3.095 13.095 1.00 97.06 334 THR A N 1
ATOM 2623 C CA . THR A 1 334 ? 4.550 4.287 12.341 1.00 97.06 334 THR A CA 1
ATOM 2624 C C . THR A 1 334 ? 5.729 4.975 11.656 1.00 97.06 334 THR A C 1
ATOM 2626 O O . THR A 1 334 ? 5.639 5.307 10.478 1.00 97.06 334 THR A O 1
ATOM 2629 N N . ALA A 1 335 ? 6.841 5.178 12.367 1.00 98.00 335 ALA A N 1
ATOM 2630 C CA . ALA A 1 335 ? 8.025 5.830 11.814 1.00 98.00 335 ALA A CA 1
ATOM 2631 C C . ALA A 1 335 ? 8.611 5.037 10.635 1.00 98.00 335 ALA A C 1
ATOM 2633 O O . ALA A 1 335 ? 8.912 5.610 9.589 1.00 98.00 335 ALA A O 1
ATOM 2634 N N . LEU A 1 336 ? 8.717 3.713 10.777 1.00 98.31 336 LEU A N 1
ATOM 2635 C CA . LEU A 1 336 ? 9.207 2.834 9.715 1.00 98.31 336 LEU A CA 1
ATOM 2636 C C . LEU A 1 336 ? 8.223 2.739 8.540 1.00 98.31 336 LEU A C 1
ATOM 2638 O O . LEU A 1 336 ? 8.663 2.735 7.394 1.00 98.31 336 LEU A O 1
ATOM 2642 N N . LEU A 1 337 ? 6.908 2.722 8.796 1.00 98.06 337 LEU A N 1
ATOM 2643 C CA . LEU A 1 337 ? 5.888 2.791 7.744 1.00 98.06 337 LEU A CA 1
ATOM 2644 C C . LEU A 1 337 ? 6.001 4.094 6.956 1.00 98.06 337 LEU A C 1
ATOM 2646 O O . LEU A 1 337 ? 5.966 4.057 5.733 1.00 98.06 337 LEU A O 1
ATOM 2650 N N . TRP A 1 338 ? 6.178 5.227 7.637 1.00 98.50 338 TRP A N 1
ATOM 2651 C CA . TRP A 1 338 ? 6.339 6.531 6.996 1.00 98.50 338 TRP A CA 1
ATOM 2652 C C . TRP A 1 338 ? 7.585 6.563 6.107 1.00 98.50 338 TRP A C 1
ATOM 2654 O O . TRP A 1 338 ? 7.497 6.942 4.941 1.00 98.50 338 TRP A O 1
ATOM 2664 N N . ILE A 1 339 ? 8.732 6.104 6.620 1.00 98.38 339 ILE A N 1
ATOM 2665 C CA . ILE A 1 339 ? 9.975 6.016 5.840 1.00 98.38 339 ILE A CA 1
ATOM 2666 C C . ILE A 1 339 ? 9.794 5.089 4.631 1.00 98.38 339 ILE A C 1
ATOM 2668 O O . ILE A 1 339 ? 10.146 5.458 3.511 1.00 98.38 339 ILE A O 1
ATOM 2672 N N . GLY A 1 340 ? 9.204 3.910 4.840 1.00 98.56 340 GLY A N 1
ATOM 2673 C CA . GLY A 1 340 ? 8.911 2.957 3.773 1.00 98.56 340 GLY A CA 1
ATOM 2674 C C . GLY A 1 340 ? 7.997 3.538 2.690 1.00 98.56 340 GLY A C 1
ATOM 2675 O O . GLY A 1 340 ? 8.200 3.291 1.500 1.00 98.56 340 GLY A O 1
ATOM 2676 N N . TRP A 1 341 ? 7.056 4.403 3.081 1.00 98.56 341 TRP A N 1
ATOM 2677 C CA . TRP A 1 341 ? 6.104 5.030 2.168 1.00 98.56 341 TRP A CA 1
ATOM 2678 C C . TRP A 1 341 ? 6.741 5.976 1.145 1.00 98.56 341 TRP A C 1
ATOM 2680 O O . TRP A 1 341 ? 6.157 6.207 0.086 1.00 98.56 341 TRP A O 1
ATOM 2690 N N . PHE A 1 342 ? 7.949 6.494 1.404 1.00 98.31 342 PHE A N 1
ATOM 2691 C CA . PHE A 1 342 ? 8.707 7.222 0.382 1.00 98.31 342 PHE A CA 1
ATOM 2692 C C . PHE A 1 342 ? 9.089 6.312 -0.791 1.00 98.31 342 PHE A C 1
ATOM 2694 O O . PHE A 1 342 ? 8.996 6.738 -1.937 1.00 98.31 342 PHE A O 1
ATOM 2701 N N . GLY A 1 343 ? 9.452 5.054 -0.527 1.00 97.94 343 GLY A N 1
ATOM 2702 C CA . GLY A 1 343 ? 9.677 4.057 -1.577 1.00 97.94 343 GLY A CA 1
ATOM 2703 C C . GLY A 1 343 ? 8.377 3.565 -2.210 1.00 97.94 343 GLY A C 1
ATOM 2704 O O . GLY A 1 343 ? 8.335 3.303 -3.408 1.00 97.94 343 GLY A O 1
ATOM 2705 N N . PHE A 1 344 ? 7.298 3.494 -1.430 1.00 98.38 344 PHE A N 1
ATOM 2706 C CA . PHE A 1 344 ? 5.972 3.095 -1.907 1.00 98.38 344 PHE A CA 1
ATOM 2707 C C . PHE A 1 344 ? 5.398 4.108 -2.910 1.00 98.38 344 PHE A C 1
ATOM 2709 O O . PHE A 1 344 ? 5.165 3.785 -4.069 1.00 98.38 344 PHE A O 1
ATOM 2716 N N . ASN A 1 345 ? 5.259 5.374 -2.516 1.00 98.12 345 ASN A N 1
ATOM 2717 C CA . ASN A 1 345 ? 4.722 6.401 -3.408 1.00 98.12 345 ASN A CA 1
ATOM 2718 C C . ASN A 1 345 ? 5.794 6.916 -4.376 1.00 98.12 345 ASN A C 1
ATOM 2720 O O . ASN A 1 345 ? 5.564 6.988 -5.576 1.00 98.12 345 ASN A O 1
ATOM 2724 N N . GLY A 1 346 ? 6.987 7.261 -3.894 1.00 97.12 346 GLY A N 1
ATOM 2725 C CA . GLY A 1 346 ? 8.036 7.822 -4.747 1.00 97.12 346 GLY A CA 1
ATOM 2726 C C . GLY A 1 346 ? 8.581 6.833 -5.784 1.00 97.12 346 GLY A C 1
ATOM 2727 O O . GLY A 1 346 ? 8.886 7.232 -6.908 1.00 97.12 346 GLY A O 1
ATOM 2728 N N . GLY A 1 347 ? 8.659 5.541 -5.452 1.00 96.25 347 GLY A N 1
ATOM 2729 C CA . GLY A 1 347 ? 9.032 4.487 -6.402 1.00 96.25 347 GLY A CA 1
ATOM 2730 C C . GLY A 1 347 ? 7.976 4.242 -7.485 1.00 96.25 347 GLY A C 1
ATOM 2731 O O . GLY A 1 347 ? 8.329 3.875 -8.602 1.00 96.25 347 GLY A O 1
ATOM 2732 N N . SER A 1 348 ? 6.703 4.556 -7.221 1.00 95.88 348 SER A N 1
ATOM 2733 C CA . SER A 1 348 ? 5.615 4.413 -8.201 1.00 95.88 348 SER A CA 1
ATOM 2734 C C . SER A 1 348 ? 5.726 5.403 -9.373 1.00 95.88 348 SER A C 1
ATOM 2736 O O . SER A 1 348 ? 5.025 5.287 -10.374 1.00 95.88 348 SER A O 1
ATOM 2738 N N . ALA A 1 349 ? 6.667 6.354 -9.306 1.00 92.88 349 ALA A N 1
ATOM 2739 C CA . ALA A 1 349 ? 7.075 7.177 -10.445 1.00 92.88 349 ALA A CA 1
ATOM 2740 C C . ALA A 1 349 ? 8.021 6.457 -11.432 1.00 92.88 349 ALA A C 1
ATOM 2742 O O . ALA A 1 349 ? 8.391 7.054 -12.445 1.00 92.88 349 ALA A O 1
ATOM 2743 N N . LEU A 1 350 ? 8.431 5.218 -11.127 1.00 92.00 350 LEU A N 1
ATOM 2744 C CA . LEU A 1 350 ? 9.274 4.338 -11.946 1.00 92.00 350 LEU A CA 1
ATOM 2745 C C . LEU A 1 350 ? 10.629 4.938 -12.362 1.00 92.00 350 LEU A C 1
ATOM 2747 O O . LEU A 1 350 ? 11.151 4.628 -13.429 1.00 92.00 350 LEU A O 1
ATOM 2751 N N . GLY A 1 351 ? 11.212 5.798 -11.524 1.00 89.88 351 GLY A N 1
ATOM 2752 C CA . GLY A 1 351 ? 12.530 6.386 -11.764 1.00 89.88 351 GLY A CA 1
ATOM 2753 C C . GLY A 1 351 ? 12.851 7.556 -10.837 1.00 89.88 351 GLY A C 1
ATOM 2754 O O . GLY A 1 351 ? 11.975 8.094 -10.159 1.00 89.88 351 GLY A O 1
ATOM 2755 N N . GLY A 1 352 ? 14.121 7.957 -10.808 1.00 89.62 352 GLY A N 1
ATOM 2756 C CA . GLY A 1 352 ? 14.629 9.091 -10.039 1.00 89.62 352 GLY A CA 1
ATOM 2757 C C . GLY A 1 352 ? 14.328 10.411 -10.746 1.00 89.62 352 GLY A C 1
ATOM 2758 O O . GLY A 1 352 ? 15.222 11.046 -11.299 1.00 89.62 352 GLY A O 1
ATOM 2759 N N . ASN A 1 353 ? 13.056 10.809 -10.761 1.00 87.00 353 ASN A N 1
ATOM 2760 C CA . ASN A 1 353 ? 12.558 11.934 -11.553 1.00 87.00 353 ASN A CA 1
ATOM 2761 C C . ASN A 1 353 ? 11.744 12.942 -10.713 1.00 87.00 353 ASN A C 1
ATOM 2763 O O . ASN A 1 353 ? 11.444 12.721 -9.540 1.00 87.00 353 ASN A O 1
ATOM 2767 N N . MET A 1 354 ? 11.359 14.073 -11.317 1.00 88.19 354 MET A N 1
ATOM 2768 C CA . MET A 1 354 ? 10.596 15.123 -10.617 1.00 88.19 354 MET A CA 1
ATOM 2769 C C . MET A 1 354 ? 9.228 14.650 -10.111 1.00 88.19 354 MET A C 1
ATOM 2771 O O . MET A 1 354 ? 8.716 15.188 -9.129 1.00 88.19 354 MET A O 1
ATOM 2775 N N . ARG A 1 355 ? 8.648 13.622 -10.739 1.00 89.19 355 ARG A N 1
ATOM 2776 C CA . ARG A 1 355 ? 7.396 13.019 -10.282 1.00 89.19 355 ARG A CA 1
ATOM 2777 C C . ARG A 1 355 ? 7.605 12.219 -8.997 1.00 89.19 355 ARG A C 1
ATOM 2779 O O . ARG A 1 355 ? 6.785 12.343 -8.092 1.00 89.19 355 ARG A O 1
ATOM 2786 N N . ALA A 1 356 ? 8.725 11.501 -8.869 1.00 94.00 356 ALA A N 1
ATOM 2787 C CA . ALA A 1 356 ? 9.127 10.853 -7.618 1.00 94.00 356 ALA A CA 1
ATOM 2788 C C . ALA A 1 356 ? 9.306 11.879 -6.490 1.00 94.00 356 ALA A C 1
ATOM 2790 O O . ALA A 1 356 ? 8.799 11.681 -5.388 1.00 94.00 356 ALA A O 1
ATOM 2791 N N . VAL A 1 357 ? 9.954 13.016 -6.781 1.00 94.94 357 VAL A N 1
ATOM 2792 C CA . VAL A 1 357 ? 10.113 14.119 -5.816 1.00 94.94 357 VAL A CA 1
ATOM 2793 C C . VAL A 1 357 ? 8.749 14.640 -5.361 1.00 94.94 357 VAL A C 1
ATOM 2795 O O . VAL A 1 357 ? 8.488 14.698 -4.160 1.00 94.94 357 VAL A O 1
ATOM 2798 N N . SER A 1 358 ? 7.855 14.960 -6.302 1.00 93.69 358 SER A N 1
ATOM 2799 C CA . SER A 1 358 ? 6.496 15.426 -5.990 1.00 93.69 358 SER A CA 1
ATOM 2800 C C . SER A 1 358 ? 5.721 14.415 -5.139 1.00 93.69 358 SER A C 1
ATOM 2802 O O . SER A 1 358 ? 5.102 14.790 -4.141 1.00 93.69 358 SER A O 1
ATOM 2804 N N . ALA A 1 359 ? 5.805 13.127 -5.480 1.00 96.81 359 ALA A N 1
ATOM 2805 C CA . ALA A 1 359 ? 5.153 12.057 -4.736 1.00 96.81 359 ALA A CA 1
ATOM 2806 C C . ALA A 1 359 ? 5.690 11.924 -3.309 1.00 96.81 359 ALA A C 1
ATOM 2808 O O . ALA A 1 359 ? 4.902 11.829 -2.368 1.00 96.81 359 ALA A O 1
ATOM 2809 N N . CYS A 1 360 ? 7.008 11.988 -3.116 1.00 98.38 360 CYS A N 1
ATOM 2810 C CA . CYS A 1 360 ? 7.624 11.961 -1.791 1.00 98.38 360 CYS A CA 1
ATOM 2811 C C . CYS A 1 360 ? 7.179 13.150 -0.929 1.00 98.38 360 CYS A C 1
ATOM 2813 O O . CYS A 1 360 ? 6.794 12.964 0.227 1.00 98.38 360 CYS A O 1
ATOM 2815 N N . VAL A 1 361 ? 7.177 14.367 -1.481 1.00 97.88 361 VAL A N 1
ATOM 2816 C CA . VAL A 1 361 ? 6.767 15.561 -0.724 1.00 97.88 361 VAL A CA 1
ATOM 2817 C C . VAL A 1 361 ? 5.277 15.507 -0.382 1.00 97.88 361 VAL A C 1
ATOM 2819 O O . VAL A 1 361 ? 4.917 15.719 0.775 1.00 97.88 361 VAL A O 1
ATOM 2822 N N . SER A 1 362 ? 4.416 15.139 -1.336 1.00 97.31 362 SER A N 1
ATOM 2823 C CA . SER A 1 362 ? 2.978 14.955 -1.090 1.00 97.31 362 SER A CA 1
ATOM 2824 C C . SER A 1 362 ? 2.724 13.913 0.001 1.00 97.31 362 SER A C 1
ATOM 2826 O O . SER A 1 362 ? 1.910 14.133 0.896 1.00 97.31 362 SER A O 1
ATOM 2828 N N . THR A 1 363 ? 3.488 12.816 -0.014 1.00 98.38 363 THR A N 1
ATOM 2829 C CA . THR A 1 363 ? 3.436 11.761 1.010 1.00 98.38 363 THR A CA 1
ATOM 2830 C C . THR A 1 363 ? 3.726 12.307 2.4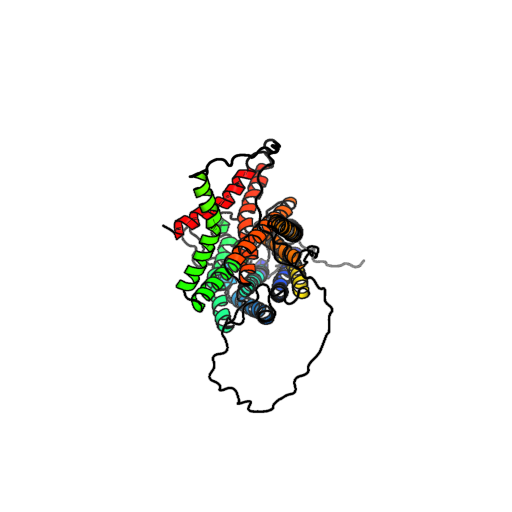03 1.00 98.38 363 THR A C 1
ATOM 2832 O O . THR A 1 363 ? 2.964 12.068 3.340 1.00 98.38 363 THR A O 1
ATOM 2835 N N . HIS A 1 364 ? 4.798 13.087 2.541 1.00 98.56 364 HIS A N 1
ATOM 2836 C CA . HIS A 1 364 ? 5.173 13.686 3.816 1.00 98.56 364 HIS A CA 1
ATOM 2837 C C . HIS A 1 364 ? 4.128 14.691 4.317 1.00 98.56 364 HIS A C 1
ATOM 2839 O O . HIS A 1 364 ? 3.718 14.629 5.476 1.00 98.56 364 HIS A O 1
ATOM 2845 N N . VAL A 1 365 ? 3.657 15.583 3.441 1.00 98.19 365 VAL A N 1
ATOM 2846 C CA . VAL A 1 365 ? 2.670 16.614 3.793 1.00 98.19 365 VAL A CA 1
ATOM 2847 C C . VAL A 1 365 ? 1.348 15.986 4.239 1.00 98.19 365 VAL A C 1
ATOM 2849 O O . VAL A 1 365 ? 0.811 16.376 5.277 1.00 98.19 365 VAL A O 1
ATOM 2852 N N . ALA A 1 366 ? 0.841 14.988 3.512 1.00 98.00 366 ALA A N 1
ATOM 2853 C CA . ALA A 1 366 ? -0.413 14.322 3.857 1.00 98.00 366 ALA A CA 1
ATOM 2854 C C . ALA A 1 366 ? -0.328 13.562 5.189 1.00 98.00 366 ALA A C 1
ATOM 2856 O O . ALA A 1 366 ? -1.259 13.628 5.992 1.00 98.00 366 ALA A O 1
ATOM 2857 N N . ALA A 1 367 ? 0.796 12.895 5.466 1.00 98.25 367 ALA A N 1
ATOM 2858 C CA . ALA A 1 367 ? 1.038 12.217 6.738 1.00 98.25 367 ALA A CA 1
ATOM 2859 C C . ALA A 1 367 ? 1.078 13.200 7.922 1.00 98.25 367 ALA A C 1
ATOM 2861 O O . ALA A 1 367 ? 0.403 12.984 8.931 1.00 98.25 367 ALA A O 1
ATOM 2862 N N . CYS A 1 368 ? 1.793 14.323 7.777 1.00 98.12 368 CYS A N 1
ATOM 2863 C CA . CYS A 1 368 ? 1.820 15.400 8.771 1.00 98.12 368 CYS A CA 1
ATOM 2864 C C . CYS A 1 368 ? 0.413 15.952 9.040 1.00 98.12 368 CYS A C 1
ATOM 2866 O O . CYS A 1 368 ? 0.003 16.086 10.199 1.00 98.12 368 CYS A O 1
ATOM 2868 N N . ALA A 1 369 ? -0.343 16.233 7.975 1.00 97.56 369 ALA A N 1
ATOM 2869 C CA . ALA A 1 369 ? -1.698 16.761 8.060 1.00 97.56 369 ALA A CA 1
ATOM 2870 C C . ALA A 1 369 ? -2.658 15.763 8.724 1.00 97.56 369 ALA A C 1
ATOM 2872 O O . ALA A 1 369 ? -3.389 16.138 9.641 1.00 97.56 369 ALA A O 1
ATOM 2873 N N . GLY A 1 370 ? -2.622 14.490 8.325 1.00 96.88 370 GLY A N 1
ATOM 2874 C CA . GLY A 1 370 ? -3.464 13.440 8.895 1.00 96.88 370 GLY A CA 1
ATOM 2875 C C . GLY A 1 370 ? -3.172 13.184 10.374 1.00 96.88 370 GLY A C 1
ATOM 2876 O O . GLY A 1 370 ? -4.100 13.131 11.186 1.00 96.88 370 GLY A O 1
ATOM 2877 N N . GLY A 1 371 ? -1.891 13.089 10.752 1.00 95.75 371 GLY A N 1
ATOM 2878 C CA . GLY A 1 371 ? -1.463 12.884 12.141 1.00 95.75 371 GLY A CA 1
ATOM 2879 C C . GLY A 1 371 ? -1.908 14.021 13.053 1.00 95.75 371 GLY A C 1
ATOM 2880 O O . GLY A 1 371 ? -2.540 13.800 14.087 1.00 95.75 371 GLY A O 1
ATOM 2881 N N . THR A 1 372 ? -1.653 15.252 12.617 1.00 95.81 372 THR A N 1
ATOM 2882 C CA . THR A 1 372 ? -2.044 16.465 13.344 1.00 95.81 372 THR A CA 1
ATOM 2883 C C . THR A 1 372 ? -3.564 16.582 13.458 1.00 95.81 372 THR A C 1
ATOM 2885 O O . THR A 1 372 ? -4.090 16.862 14.534 1.00 95.81 372 THR A O 1
ATOM 2888 N N . THR A 1 373 ? -4.292 16.299 12.377 1.00 95.31 373 THR A N 1
ATOM 2889 C CA . THR A 1 373 ? -5.758 16.384 12.360 1.00 95.31 373 THR A CA 1
ATOM 2890 C C . THR A 1 373 ? -6.399 15.374 13.301 1.00 95.31 373 THR A C 1
ATOM 2892 O O . THR A 1 373 ? -7.276 15.750 14.073 1.00 95.31 373 THR A O 1
ATOM 2895 N N . SER A 1 374 ? -5.951 14.114 13.304 1.00 92.19 374 SER A N 1
ATOM 2896 C CA . SER A 1 374 ? -6.477 13.097 14.229 1.00 92.19 374 SER A CA 1
ATOM 2897 C C . SER A 1 374 ? -6.242 13.469 15.693 1.00 92.19 374 SER A C 1
ATOM 2899 O O . SER A 1 374 ? -7.121 13.272 16.534 1.00 92.19 374 SER A O 1
ATOM 2901 N N . LEU A 1 375 ? -5.089 14.071 15.992 1.00 90.25 375 LEU A N 1
ATOM 2902 C CA . LEU A 1 375 ? -4.757 14.568 17.324 1.00 90.25 375 LEU A CA 1
ATOM 2903 C C . LEU A 1 375 ? -5.750 15.641 17.797 1.00 90.25 375 LEU A C 1
ATOM 2905 O O . LEU A 1 375 ? -6.332 15.524 18.879 1.00 90.25 375 LEU A O 1
ATOM 2909 N N . PHE A 1 376 ? -5.980 16.660 16.963 1.00 90.69 376 PHE A N 1
ATOM 2910 C CA . PHE A 1 376 ? -6.928 17.736 17.255 1.00 90.69 376 PHE A CA 1
ATOM 2911 C C . PHE A 1 376 ? -8.372 17.242 17.291 1.00 90.69 376 PHE A C 1
ATOM 2913 O O . PHE A 1 376 ? -9.133 17.655 18.162 1.00 90.69 376 PHE A O 1
ATOM 2920 N N . PHE A 1 377 ? -8.745 16.330 16.394 1.00 88.38 377 PHE A N 1
ATOM 2921 C CA . PHE A 1 377 ? -10.076 15.734 16.352 1.00 88.38 377 PHE A CA 1
ATOM 2922 C C . PHE A 1 377 ? -10.402 14.997 17.655 1.00 88.38 377 PHE A C 1
ATOM 2924 O O . PHE A 1 377 ? -11.485 15.171 18.217 1.00 88.38 377 PHE A O 1
ATOM 2931 N N . PHE A 1 378 ? -9.462 14.199 18.169 1.00 84.44 378 PHE A N 1
ATOM 2932 C CA . PHE A 1 378 ? -9.638 13.491 19.435 1.00 84.44 378 PHE A CA 1
ATOM 2933 C C . PHE A 1 378 ? -9.729 14.458 20.621 1.00 84.44 378 PHE A C 1
ATOM 2935 O O . PHE A 1 378 ? -10.626 14.330 21.456 1.00 84.44 378 PHE A O 1
ATOM 2942 N N . TRP A 1 379 ? -8.845 15.458 20.671 1.00 85.12 379 TRP A N 1
ATOM 2943 C CA . TRP A 1 379 ? -8.875 16.492 21.707 1.00 85.12 379 TRP A CA 1
ATOM 2944 C C . TRP A 1 379 ? -10.207 17.260 21.719 1.00 85.12 379 TRP A C 1
ATOM 2946 O O . TRP A 1 379 ? -10.861 17.338 22.761 1.00 85.12 379 TRP A O 1
ATOM 2956 N N . ALA A 1 380 ? -10.640 17.763 20.559 1.00 86.44 380 ALA A N 1
ATOM 2957 C CA . ALA A 1 380 ? -11.864 18.547 20.413 1.00 86.44 380 ALA A CA 1
ATOM 2958 C C . ALA A 1 380 ? -13.102 17.722 20.770 1.00 86.44 380 ALA A C 1
ATOM 2960 O O . ALA A 1 380 ? -14.011 18.207 21.441 1.00 86.44 380 ALA A O 1
ATOM 2961 N N . TRP A 1 381 ? -13.119 16.449 20.376 1.00 82.38 381 TRP A N 1
ATOM 2962 C CA . TRP A 1 381 ? -14.211 15.553 20.722 1.00 82.38 381 TRP A CA 1
ATOM 2963 C C . TRP A 1 381 ? -14.321 15.300 22.221 1.00 82.38 381 TRP A C 1
ATOM 2965 O O . TRP A 1 381 ? -15.417 15.363 22.765 1.00 82.38 381 TRP A O 1
ATOM 2975 N N . ASN A 1 382 ? -13.206 15.040 22.903 1.00 81.06 382 ASN A N 1
ATOM 2976 C CA . ASN A 1 382 ? -13.231 14.815 24.347 1.00 81.06 382 ASN A CA 1
ATOM 2977 C C . ASN A 1 382 ? -13.643 16.081 25.105 1.00 81.06 382 ASN A C 1
ATOM 2979 O O . ASN A 1 382 ? -14.341 15.993 26.112 1.00 81.06 382 ASN A O 1
ATOM 2983 N N . ALA A 1 383 ? -13.247 17.258 24.613 1.00 82.75 383 ALA A N 1
ATOM 2984 C CA . ALA A 1 383 ? -13.728 18.527 25.145 1.00 82.75 383 ALA A CA 1
ATOM 2985 C C . ALA A 1 383 ? -15.249 18.679 24.954 1.00 82.75 383 ALA A C 1
ATOM 2987 O O . ALA A 1 383 ? -15.946 19.054 25.896 1.00 82.75 383 ALA A O 1
ATOM 2988 N N . PHE A 1 384 ? -15.769 18.333 23.771 1.00 83.50 384 PHE A N 1
ATOM 2989 C CA . PHE A 1 384 ? -17.201 18.368 23.474 1.00 83.50 384 PHE A CA 1
ATOM 2990 C C . PHE A 1 384 ? -18.006 17.376 24.322 1.00 83.50 384 PHE A C 1
ATOM 2992 O O . PHE A 1 384 ? -18.991 17.774 24.934 1.00 83.50 384 PHE A O 1
ATOM 2999 N N . ALA A 1 385 ? -17.571 16.115 24.416 1.00 79.69 385 ALA A N 1
ATOM 3000 C CA . ALA A 1 385 ? -18.237 15.087 25.216 1.00 79.69 385 ALA A CA 1
ATOM 3001 C C . ALA A 1 385 ? -18.398 15.535 26.676 1.00 79.69 385 ALA A C 1
ATOM 3003 O O . ALA A 1 385 ? -19.499 15.521 27.207 1.00 79.69 385 ALA A O 1
ATOM 3004 N N . ARG A 1 386 ? -17.341 16.097 27.276 1.00 74.69 386 ARG A N 1
ATOM 3005 C CA . ARG A 1 386 ? -17.404 16.657 28.635 1.00 74.69 386 ARG A CA 1
ATOM 3006 C C . ARG A 1 386 ? -18.354 17.839 28.763 1.00 74.69 386 ARG A C 1
ATOM 3008 O O . ARG A 1 386 ? -18.988 18.003 29.799 1.00 74.69 386 ARG A O 1
ATOM 3015 N N . ALA A 1 387 ? -18.409 18.707 27.754 1.00 80.62 387 ALA A N 1
ATOM 3016 C CA . ALA A 1 387 ? -19.346 19.825 27.757 1.00 80.62 387 ALA A CA 1
ATOM 3017 C C . ALA A 1 387 ? -20.799 19.324 27.744 1.00 80.62 387 ALA A C 1
ATOM 3019 O O . ALA A 1 387 ? -21.638 19.887 28.444 1.00 80.62 387 ALA A O 1
ATOM 3020 N N . VAL A 1 388 ? -21.072 18.242 27.006 1.00 81.00 388 VAL A N 1
ATOM 3021 C CA . VAL A 1 388 ? -22.372 17.559 27.002 1.00 81.00 388 VAL A CA 1
ATOM 3022 C C . VAL A 1 388 ? -22.657 16.907 28.357 1.00 81.00 388 VAL A C 1
ATOM 3024 O O . VAL A 1 388 ? -23.723 17.156 28.910 1.00 81.00 388 VAL A O 1
ATOM 3027 N N . ASP A 1 389 ? -21.710 16.168 28.937 1.00 80.00 389 ASP A N 1
ATOM 3028 C CA . ASP A 1 389 ? -21.877 15.514 30.247 1.00 80.00 389 ASP A CA 1
ATOM 3029 C C . ASP A 1 389 ? -22.180 16.537 31.357 1.00 80.00 389 ASP A C 1
ATOM 3031 O O . ASP A 1 389 ? -23.101 16.359 32.158 1.00 80.00 389 ASP A O 1
ATOM 3035 N N . ARG A 1 390 ? -21.474 17.680 31.347 1.00 78.12 390 ARG A N 1
ATOM 3036 C CA . ARG A 1 390 ? -21.742 18.816 32.248 1.00 78.12 390 ARG A CA 1
ATOM 3037 C C . ARG A 1 390 ? -23.137 19.398 32.053 1.00 78.12 390 ARG A C 1
ATOM 3039 O O . ARG A 1 390 ? -23.784 19.752 33.032 1.00 78.12 390 ARG A O 1
ATOM 3046 N N . TYR A 1 391 ? -23.588 19.525 30.805 1.00 79.50 391 TYR A N 1
ATOM 3047 C CA . TYR A 1 391 ? -24.919 20.045 30.496 1.00 79.50 391 TYR A CA 1
ATOM 3048 C C . TYR A 1 391 ? -26.031 19.083 30.937 1.00 79.50 391 TYR A C 1
ATOM 3050 O O . TYR A 1 391 ? -27.080 19.528 31.393 1.00 79.50 391 TYR A O 1
ATOM 3058 N N . LEU A 1 392 ? -25.798 17.772 30.826 1.00 82.44 392 LEU A N 1
ATOM 3059 C CA . LEU A 1 392 ? -26.750 16.731 31.222 1.00 82.44 392 LEU A CA 1
ATOM 3060 C C . LEU A 1 392 ? -26.778 16.463 32.735 1.00 82.44 392 LEU A C 1
ATOM 3062 O O . LEU A 1 392 ? -27.659 15.745 33.198 1.00 82.44 392 LEU A O 1
ATOM 3066 N N . GLY A 1 393 ? -25.867 17.057 33.511 1.00 74.38 393 GLY A N 1
ATOM 3067 C CA . GLY A 1 393 ? -25.817 16.879 34.964 1.00 74.38 393 GLY A CA 1
ATOM 3068 C C . GLY A 1 393 ? -25.326 15.495 35.400 1.00 74.38 393 GLY A C 1
ATOM 3069 O O . GLY A 1 393 ? -25.542 15.118 36.548 1.00 74.38 393 GLY A O 1
ATOM 3070 N N . GLU A 1 394 ? -24.648 14.761 34.511 1.00 70.69 394 GLU A N 1
ATOM 3071 C CA . GLU A 1 394 ? -23.982 13.488 34.804 1.00 70.69 394 GLU A CA 1
ATOM 3072 C C . GLU A 1 394 ? -22.456 13.696 34.805 1.00 70.69 394 GLU A C 1
ATOM 3074 O O . GLU A 1 394 ? -21.780 13.327 33.843 1.00 70.69 394 GLU A O 1
ATOM 3079 N N . PRO A 1 395 ? -21.871 14.336 35.838 1.00 58.62 395 PRO A N 1
ATOM 3080 C CA . PRO A 1 395 ? -20.425 14.508 35.912 1.00 58.62 395 PRO A CA 1
ATOM 3081 C C . PRO A 1 395 ? -19.747 13.134 35.999 1.00 58.62 395 PRO A C 1
ATOM 3083 O O . PRO A 1 395 ? -19.780 12.458 37.027 1.00 58.62 395 PRO A O 1
ATOM 3086 N N . GLY A 1 396 ? -19.158 12.696 34.885 1.00 60.16 396 GLY A N 1
ATOM 3087 C CA . GLY A 1 396 ? -18.393 11.457 34.819 1.00 60.16 396 GLY A CA 1
ATOM 3088 C C . GLY A 1 396 ? -17.100 11.531 35.639 1.00 60.16 396 GLY A C 1
ATOM 3089 O O . GLY A 1 396 ? -16.479 12.585 35.766 1.00 60.16 396 GLY A O 1
ATOM 3090 N N . GLU A 1 397 ? -16.630 10.377 36.119 1.00 56.66 397 GLU A N 1
ATOM 3091 C CA . GLU A 1 397 ? -15.426 10.172 36.954 1.00 56.66 397 GLU A CA 1
ATOM 3092 C C . GLU A 1 397 ? -14.115 10.768 36.366 1.00 56.66 397 GLU A C 1
ATOM 3094 O O . GLU A 1 397 ? -13.097 10.903 37.045 1.00 56.66 397 GLU A O 1
ATOM 3099 N N . GLN A 1 398 ? -14.126 11.178 35.093 1.00 54.50 398 GLN A N 1
ATOM 3100 C CA . GLN A 1 398 ? -13.002 11.774 34.358 1.00 54.50 398 GLN A CA 1
ATOM 3101 C C . GLN A 1 398 ? -12.908 13.313 34.446 1.00 54.50 398 GLN A C 1
ATOM 3103 O O . GLN A 1 398 ? -12.122 13.920 33.710 1.00 54.50 398 GLN A O 1
ATOM 3108 N N . GLU A 1 399 ? -13.667 13.951 35.339 1.00 52.34 399 GLU A N 1
ATOM 3109 C CA . GLU A 1 399 ? -13.839 15.410 35.426 1.00 52.34 399 GLU A CA 1
ATOM 3110 C C . GLU A 1 399 ? -12.524 16.210 35.581 1.00 52.34 399 GLU A C 1
ATOM 3112 O O . GLU A 1 399 ? -12.409 17.323 35.063 1.00 52.34 399 GLU A O 1
ATOM 3117 N N . ASN A 1 400 ? -11.491 15.614 36.196 1.00 46.34 400 ASN A N 1
ATOM 3118 C CA . ASN A 1 400 ? -10.245 16.299 36.578 1.00 46.34 400 ASN A CA 1
ATOM 3119 C C . ASN A 1 400 ? -8.999 15.979 35.726 1.00 46.34 400 ASN A C 1
ATOM 3121 O O . ASN A 1 400 ? -7.924 16.518 35.991 1.00 46.34 400 ASN A O 1
ATOM 3125 N N . LYS A 1 401 ? -9.081 15.125 34.696 1.00 50.81 401 LYS A N 1
ATOM 3126 C CA . LYS A 1 401 ? -7.919 14.842 33.824 1.00 50.81 401 LYS A CA 1
ATOM 3127 C C . LYS A 1 401 ? -7.920 15.760 32.605 1.00 50.81 401 LYS A C 1
ATOM 3129 O O . LYS A 1 401 ? -8.885 15.758 31.848 1.00 50.81 401 LYS A O 1
ATOM 3134 N N . ILE A 1 402 ? -6.841 16.501 32.349 1.00 53.09 402 ILE A N 1
ATOM 3135 C CA . ILE A 1 402 ? -6.625 17.184 31.055 1.00 53.09 402 ILE A CA 1
ATOM 3136 C C . ILE A 1 402 ? -6.716 16.122 29.941 1.00 53.09 402 ILE A C 1
ATOM 3138 O O . ILE A 1 402 ? -6.186 15.026 30.150 1.00 53.09 402 ILE A O 1
ATOM 3142 N N . PRO A 1 403 ? -7.383 16.374 28.792 1.00 56.19 403 PRO A N 1
ATOM 3143 C CA . PRO A 1 403 ? -7.366 15.430 27.679 1.00 56.19 403 PRO A CA 1
ATOM 3144 C C . PRO A 1 403 ? -5.909 15.209 27.278 1.00 56.19 403 PRO A C 1
ATOM 3146 O O . PRO A 1 403 ? -5.264 16.119 26.755 1.00 56.19 403 PRO A O 1
ATOM 3149 N N . SER A 1 404 ? -5.356 14.037 27.589 1.00 57.09 404 SER A N 1
ATOM 3150 C CA . SER A 1 404 ? -3.981 13.745 27.223 1.00 57.09 404 SER A CA 1
ATOM 3151 C C . SER A 1 404 ? -3.907 13.666 25.705 1.00 57.09 404 SER A C 1
ATOM 3153 O O . SER A 1 404 ? -4.652 12.934 25.049 1.00 57.09 404 SER A O 1
ATOM 3155 N N . VAL A 1 405 ? -3.014 14.471 25.141 1.00 66.25 405 VAL A N 1
ATOM 3156 C CA . VAL A 1 405 ? -2.638 14.387 23.736 1.00 66.25 405 VAL A CA 1
ATOM 3157 C C . VAL A 1 405 ? -2.010 13.011 23.541 1.00 66.25 405 VAL A C 1
ATOM 3159 O O . VAL A 1 405 ? -0.932 12.728 24.061 1.00 66.25 405 VAL A O 1
ATOM 3162 N N . SER A 1 406 ? -2.731 12.114 22.873 1.00 79.50 406 SER A N 1
ATOM 3163 C CA . SER A 1 406 ? -2.316 10.722 22.747 1.00 79.50 406 SER A CA 1
ATOM 3164 C C . SER A 1 406 ? -1.521 10.530 21.464 1.00 79.50 406 SER A C 1
ATOM 3166 O O . SER A 1 406 ? -2.058 10.649 20.364 1.00 79.50 406 SER A O 1
ATOM 3168 N N . VAL A 1 407 ? -0.240 10.190 21.609 1.00 86.88 407 VAL A N 1
ATOM 3169 C CA . VAL A 1 407 ? 0.663 9.873 20.489 1.00 86.88 407 VAL A CA 1
ATOM 3170 C C . VAL A 1 407 ? 0.101 8.772 19.582 1.00 86.88 407 VAL A C 1
ATOM 3172 O O . VAL A 1 407 ? 0.298 8.810 18.375 1.00 86.88 407 VAL A O 1
ATOM 3175 N N . THR A 1 408 ? -0.690 7.849 20.133 1.00 86.94 408 THR A N 1
ATOM 3176 C CA . THR A 1 408 ? -1.368 6.799 19.355 1.00 86.94 408 THR A CA 1
ATOM 3177 C C . THR A 1 408 ? -2.343 7.376 18.325 1.00 86.94 408 THR A C 1
ATOM 3179 O O . THR A 1 408 ? -2.391 6.905 17.196 1.00 86.94 408 THR A O 1
ATOM 3182 N N . GLN A 1 409 ? -3.047 8.463 18.660 1.00 88.00 409 GLN A N 1
ATOM 3183 C CA . GLN A 1 409 ? -3.974 9.136 17.743 1.00 88.00 409 GLN A CA 1
ATOM 3184 C C . GLN A 1 409 ? -3.225 9.875 16.631 1.00 88.00 409 GLN A C 1
ATOM 3186 O O . GLN A 1 409 ? -3.686 9.920 15.492 1.00 88.00 409 GLN A O 1
ATOM 3191 N N . PHE A 1 410 ? -2.051 10.428 16.947 1.00 93.12 410 PHE A N 1
ATOM 3192 C CA . PHE A 1 410 ? -1.166 10.989 15.931 1.00 93.12 410 PHE A CA 1
ATOM 3193 C C . PHE A 1 410 ? -0.665 9.897 14.979 1.00 93.12 410 PHE A C 1
ATOM 3195 O O . PHE A 1 410 ? -0.751 10.063 13.766 1.00 93.12 410 PHE A O 1
ATOM 3202 N N . CYS A 1 411 ? -0.194 8.769 15.516 1.00 94.12 411 CYS A N 1
ATOM 3203 C CA . CYS A 1 411 ? 0.265 7.624 14.734 1.00 94.12 411 CYS A CA 1
ATOM 3204 C C . CYS A 1 411 ? -0.823 7.097 13.784 1.00 94.12 411 CYS A C 1
ATOM 3206 O O . CYS A 1 411 ? -0.575 6.941 12.591 1.00 94.12 411 CYS A O 1
ATOM 3208 N N . ASP A 1 412 ? -2.048 6.923 14.282 1.00 91.00 412 ASP A N 1
ATOM 3209 C CA 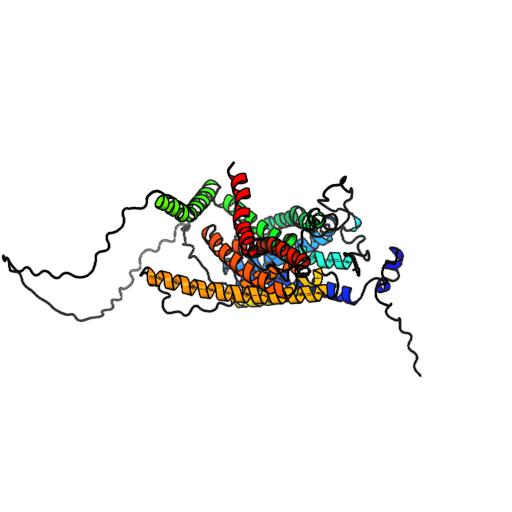. ASP A 1 412 ? -3.217 6.574 13.471 1.00 91.00 412 ASP A CA 1
ATOM 3210 C C . ASP A 1 412 ? -3.459 7.564 12.339 1.00 91.00 412 ASP A C 1
ATOM 3212 O O . ASP A 1 412 ? -3.646 7.174 11.188 1.00 91.00 412 ASP A O 1
ATOM 3216 N N . GLY A 1 413 ? -3.480 8.856 12.672 1.00 93.75 413 GLY A N 1
ATOM 3217 C CA . GLY A 1 413 ? -3.704 9.916 11.704 1.00 93.75 413 GLY A CA 1
ATOM 3218 C C . GLY A 1 413 ? -2.622 9.981 10.638 1.00 93.75 413 GLY A C 1
ATOM 3219 O O . GLY A 1 413 ? -2.940 10.216 9.475 1.00 93.75 413 GLY A O 1
ATOM 3220 N N . ALA A 1 414 ? -1.365 9.744 11.012 1.00 97.31 414 ALA A N 1
ATOM 3221 C CA . ALA A 1 414 ? -0.255 9.722 10.074 1.00 97.31 414 ALA A CA 1
ATOM 3222 C C . ALA A 1 414 ? -0.442 8.591 9.055 1.00 97.31 414 ALA A C 1
ATOM 3224 O O . ALA A 1 414 ? -0.370 8.842 7.855 1.00 97.31 414 ALA A O 1
ATOM 3225 N N . VAL A 1 415 ? -0.791 7.381 9.511 1.00 95.81 415 VAL A N 1
ATOM 3226 C CA . VAL A 1 415 ? -1.097 6.253 8.615 1.00 95.81 415 VAL A CA 1
ATOM 3227 C C . VAL A 1 415 ? -2.321 6.545 7.743 1.00 95.81 415 VAL A C 1
ATOM 3229 O O . VAL A 1 415 ? -2.288 6.247 6.553 1.00 95.81 415 VAL A O 1
ATOM 3232 N N . ILE A 1 416 ? -3.370 7.178 8.279 1.00 95.00 416 ILE A N 1
ATOM 3233 C CA . ILE A 1 416 ? -4.530 7.600 7.475 1.00 95.00 416 ILE A CA 1
ATOM 3234 C C . ILE A 1 416 ? -4.102 8.566 6.365 1.00 95.00 416 ILE A C 1
ATOM 3236 O O . ILE A 1 416 ? -4.502 8.376 5.222 1.00 95.00 416 ILE A O 1
ATOM 3240 N N . GLY A 1 417 ? -3.273 9.568 6.672 1.00 96.31 417 GLY A N 1
ATOM 3241 C CA . GLY A 1 417 ? -2.757 10.513 5.679 1.00 96.31 417 GLY A CA 1
ATOM 3242 C C . GLY A 1 417 ? -1.897 9.842 4.602 1.00 96.31 417 GLY A C 1
ATOM 3243 O O . GLY A 1 417 ? -2.028 10.161 3.422 1.00 96.31 417 GLY A O 1
ATOM 3244 N N . LEU A 1 418 ? -1.067 8.872 4.994 1.00 97.69 418 LEU A N 1
ATOM 3245 C CA . LEU A 1 418 ? -0.239 8.075 4.084 1.00 97.69 418 LEU A CA 1
ATOM 3246 C C . LEU A 1 418 ? -1.085 7.212 3.134 1.00 97.69 418 LEU A C 1
ATOM 3248 O O . LEU A 1 418 ? -0.908 7.271 1.916 1.00 97.69 418 LEU A O 1
ATOM 3252 N N . VAL A 1 419 ? -2.059 6.469 3.668 1.00 95.50 419 VAL A N 1
ATOM 3253 C CA . VAL A 1 419 ? -3.037 5.723 2.857 1.00 95.50 419 VAL A CA 1
ATOM 3254 C C . VAL A 1 419 ? -3.764 6.672 1.916 1.00 95.50 419 VAL A C 1
ATOM 3256 O O . VAL A 1 419 ? -3.923 6.379 0.733 1.00 95.50 419 VAL A O 1
ATOM 3259 N N . ALA A 1 420 ? -4.167 7.828 2.435 1.00 92.38 420 ALA A N 1
ATOM 3260 C CA . ALA A 1 420 ? -5.006 8.752 1.711 1.00 92.38 420 ALA A CA 1
ATOM 3261 C C . ALA A 1 420 ? -4.315 9.434 0.529 1.00 92.38 420 ALA A C 1
ATOM 3263 O O . ALA A 1 420 ? -4.957 9.758 -0.452 1.00 92.38 420 ALA A O 1
ATOM 3264 N N . ILE A 1 421 ? -3.014 9.684 0.573 1.00 95.38 421 ILE A N 1
ATOM 3265 C CA . ILE A 1 421 ? -2.332 10.308 -0.570 1.00 95.38 421 ILE A CA 1
ATOM 3266 C C . ILE A 1 421 ? -1.870 9.283 -1.612 1.00 95.38 421 ILE A C 1
ATOM 3268 O O . ILE A 1 421 ? -1.519 9.656 -2.723 1.00 95.38 421 ILE A O 1
ATOM 3272 N N . THR A 1 422 ? -1.890 7.990 -1.286 1.00 96.19 422 THR A N 1
ATOM 3273 C CA . THR A 1 422 ? -1.313 6.907 -2.102 1.00 96.19 422 THR A CA 1
ATOM 3274 C C . THR A 1 422 ? -1.765 6.887 -3.571 1.00 96.19 422 THR A C 1
ATOM 3276 O O . THR A 1 422 ? -0.900 6.938 -4.446 1.00 96.19 422 THR A O 1
ATOM 3279 N N . PRO A 1 423 ? -3.067 6.867 -3.914 1.00 92.00 423 PRO A N 1
ATOM 3280 C CA . PRO A 1 423 ? -3.478 6.860 -5.322 1.00 92.00 423 PRO A CA 1
ATOM 3281 C C . PRO A 1 423 ? -3.235 8.205 -6.029 1.00 92.00 423 PRO A C 1
ATOM 3283 O O . PRO A 1 423 ? -3.298 8.257 -7.252 1.00 92.00 423 PRO A O 1
ATOM 3286 N N . ALA A 1 424 ? -2.932 9.276 -5.287 1.00 90.69 424 ALA A N 1
ATOM 3287 C CA . ALA A 1 424 ? -2.872 10.652 -5.777 1.00 90.69 424 ALA A CA 1
ATOM 3288 C C . ALA A 1 424 ? -1.451 11.242 -5.822 1.00 90.69 424 ALA A C 1
ATOM 3290 O O . ALA A 1 424 ? -1.226 12.237 -6.506 1.00 90.69 424 ALA A O 1
ATOM 3291 N N . ALA A 1 425 ? -0.489 10.664 -5.094 1.00 93.62 425 ALA A N 1
ATOM 3292 C CA . ALA A 1 425 ? 0.755 11.334 -4.702 1.00 93.62 425 ALA A CA 1
ATOM 3293 C C . ALA A 1 425 ? 1.570 11.891 -5.880 1.00 93.62 425 ALA A C 1
ATOM 3295 O O . ALA A 1 425 ? 2.171 12.958 -5.765 1.00 93.62 425 ALA A O 1
ATOM 3296 N N . GLY A 1 426 ? 1.591 11.178 -7.007 1.00 88.75 426 GLY A N 1
ATOM 3297 C CA . GLY A 1 426 ? 2.280 11.591 -8.229 1.00 88.75 426 GLY A CA 1
ATOM 3298 C C . GLY A 1 426 ? 1.380 12.193 -9.307 1.00 88.75 426 GLY A C 1
ATOM 3299 O O . GLY A 1 426 ? 1.857 12.351 -10.431 1.00 88.75 426 GLY A O 1
ATOM 3300 N N . TYR A 1 427 ? 0.109 12.468 -9.005 1.00 86.00 427 TYR A N 1
ATOM 3301 C CA . TYR A 1 427 ? -0.854 13.116 -9.904 1.00 86.00 427 TYR A CA 1
ATOM 3302 C C . TYR A 1 427 ? -1.207 14.533 -9.447 1.00 86.00 427 TYR A C 1
ATOM 3304 O O . TYR A 1 427 ? -1.286 15.432 -10.276 1.00 86.00 427 TYR A O 1
ATOM 3312 N N . VAL A 1 428 ? -1.372 14.750 -8.140 1.00 86.19 428 VAL A N 1
ATOM 3313 C CA . VAL A 1 428 ? -1.884 16.017 -7.599 1.00 86.19 428 VAL A CA 1
ATOM 3314 C C . VAL A 1 428 ? -0.771 17.022 -7.291 1.00 86.19 428 VAL A C 1
ATOM 3316 O O . VAL A 1 428 ? 0.358 16.632 -6.969 1.00 86.19 428 VAL A O 1
ATOM 3319 N N . PRO A 1 429 ? -1.062 18.336 -7.320 1.00 85.25 429 PRO A N 1
ATOM 3320 C CA . PRO A 1 429 ? -0.105 19.340 -6.886 1.00 85.25 429 PRO A CA 1
ATOM 3321 C C . PRO A 1 429 ? 0.146 19.238 -5.376 1.00 85.25 429 PRO A C 1
ATOM 3323 O O . PRO A 1 429 ? -0.785 19.093 -4.581 1.00 85.25 429 PRO A O 1
ATOM 3326 N N . VAL A 1 430 ? 1.408 19.396 -4.972 1.00 87.88 430 VAL A N 1
ATOM 3327 C CA . VAL A 1 430 ? 1.882 19.183 -3.591 1.00 87.88 430 VAL A CA 1
ATOM 3328 C C . VAL A 1 430 ? 1.081 19.958 -2.537 1.00 87.88 430 VAL A C 1
ATOM 3330 O O . VAL A 1 430 ? 0.827 19.433 -1.454 1.00 87.88 430 VAL A O 1
ATOM 3333 N N . TRP A 1 431 ? 0.645 21.188 -2.833 1.00 88.00 431 TRP A N 1
ATOM 3334 C CA . TRP A 1 431 ? -0.125 22.003 -1.882 1.00 88.00 431 TRP A CA 1
ATOM 3335 C C . TRP A 1 431 ? -1.446 21.333 -1.469 1.00 88.00 431 TRP A C 1
ATOM 3337 O O . TRP A 1 431 ? -1.886 21.485 -0.330 1.00 88.00 431 TRP A O 1
ATOM 3347 N N . SER A 1 432 ? -2.057 20.558 -2.372 1.00 88.94 432 SER A N 1
ATOM 3348 C CA . SER A 1 432 ? -3.335 19.887 -2.126 1.00 88.94 432 SER A CA 1
ATOM 3349 C C . SER A 1 432 ? -3.187 18.657 -1.229 1.00 88.94 432 SER A C 1
ATOM 3351 O O . SER A 1 432 ? -4.151 18.262 -0.578 1.00 88.94 432 SER A O 1
ATOM 3353 N N . ALA A 1 433 ? -1.980 18.090 -1.100 1.00 92.56 433 ALA A N 1
ATOM 3354 C CA . ALA A 1 433 ? -1.733 16.877 -0.320 1.00 92.56 433 ALA A CA 1
ATOM 3355 C C . ALA A 1 433 ? -2.140 17.015 1.159 1.00 92.56 433 ALA A C 1
ATOM 3357 O O . ALA A 1 433 ? -2.598 16.054 1.779 1.00 92.56 433 ALA A O 1
ATOM 3358 N N . GLY A 1 434 ? -2.045 18.224 1.725 1.00 93.88 434 GLY A N 1
ATOM 3359 C CA . GLY A 1 434 ? -2.518 18.497 3.084 1.00 93.88 434 GLY A CA 1
ATOM 3360 C C . GLY A 1 434 ? -4.026 18.279 3.243 1.00 93.88 434 GLY A C 1
ATOM 3361 O O . GLY A 1 434 ? -4.466 17.762 4.269 1.00 93.88 434 GLY A O 1
ATOM 3362 N N . ILE A 1 435 ? -4.816 18.594 2.211 1.00 92.44 435 ILE A N 1
ATOM 3363 C CA . ILE A 1 435 ? -6.275 18.412 2.204 1.00 92.44 435 ILE A CA 1
ATOM 3364 C C . ILE A 1 435 ? -6.621 16.923 2.276 1.00 92.44 435 ILE A C 1
ATOM 3366 O O . ILE A 1 435 ? -7.471 16.544 3.080 1.00 92.44 435 ILE A O 1
ATOM 3370 N N . PHE A 1 436 ? -5.916 16.073 1.518 1.00 90.75 436 PHE A N 1
ATOM 3371 C CA . PHE A 1 436 ? -6.084 14.616 1.584 1.00 90.75 436 PHE A CA 1
ATOM 3372 C C . PHE A 1 436 ? -5.875 14.096 3.009 1.00 90.75 436 PHE A C 1
ATOM 3374 O O . PHE A 1 436 ? -6.690 13.314 3.500 1.00 90.75 436 PHE A O 1
ATOM 3381 N N . GLY A 1 437 ? -4.835 14.578 3.699 1.00 93.38 437 GLY A N 1
ATOM 3382 C CA . GLY A 1 437 ? -4.574 14.233 5.096 1.00 93.38 437 GLY A CA 1
ATOM 3383 C C . GLY A 1 437 ? -5.686 14.685 6.048 1.00 93.38 437 GLY A C 1
ATOM 3384 O O . GLY A 1 437 ? -6.179 13.877 6.834 1.00 93.38 437 GLY A O 1
ATOM 3385 N N . VAL A 1 438 ? -6.116 15.951 5.966 1.00 94.38 438 VAL A N 1
ATOM 3386 C CA . VAL A 1 438 ? -7.156 16.520 6.848 1.00 94.38 438 VAL A CA 1
ATOM 3387 C C . VAL A 1 438 ? -8.505 15.827 6.647 1.00 94.38 438 VAL A C 1
ATOM 3389 O O . VAL A 1 438 ? -9.102 15.334 7.606 1.00 94.38 438 VAL A O 1
ATOM 3392 N N . VAL A 1 439 ? -8.992 15.779 5.405 1.00 90.62 439 VAL A N 1
ATOM 3393 C CA . VAL A 1 439 ? -10.328 15.256 5.086 1.00 90.62 439 VAL A CA 1
ATOM 3394 C C . VAL A 1 439 ? -10.413 13.776 5.434 1.00 90.62 439 VAL A C 1
ATOM 3396 O O . VAL A 1 439 ? -11.361 13.353 6.099 1.00 90.62 439 VAL A O 1
ATOM 3399 N N . SER A 1 440 ? -9.394 12.998 5.067 1.00 89.38 440 SER A N 1
ATOM 3400 C CA . SER A 1 440 ? -9.379 11.561 5.343 1.00 89.38 440 SER A CA 1
ATOM 3401 C C . SER A 1 440 ? -9.260 11.274 6.834 1.00 89.38 440 SER A C 1
ATOM 3403 O O . SER A 1 440 ? -9.953 10.391 7.333 1.00 89.38 440 SER A O 1
ATOM 3405 N N . ALA A 1 441 ? -8.459 12.041 7.582 1.00 91.06 441 ALA A N 1
ATOM 3406 C CA . ALA A 1 441 ? -8.398 11.903 9.034 1.00 91.06 441 ALA A CA 1
ATOM 3407 C C . ALA A 1 441 ? -9.767 12.151 9.681 1.00 91.06 441 ALA A C 1
ATOM 3409 O O . ALA A 1 441 ? -10.198 11.350 10.509 1.00 91.06 441 ALA A O 1
ATOM 3410 N N . ILE A 1 442 ? -10.494 13.201 9.291 1.00 89.88 442 ILE A N 1
ATOM 3411 C CA . ILE A 1 442 ? -11.841 13.465 9.823 1.00 89.88 442 ILE A CA 1
ATOM 3412 C C . ILE A 1 442 ? -12.799 12.324 9.455 1.00 89.88 442 ILE A C 1
ATOM 3414 O O . ILE A 1 442 ? -13.444 11.752 10.337 1.00 89.88 442 ILE A O 1
ATOM 3418 N N . ALA A 1 443 ? -12.865 11.962 8.172 1.00 86.81 443 ALA A N 1
ATOM 3419 C CA . ALA A 1 443 ? -13.788 10.951 7.666 1.00 86.81 443 ALA A CA 1
ATOM 3420 C C . ALA A 1 443 ? -13.544 9.575 8.304 1.00 86.81 443 ALA A C 1
ATOM 3422 O O . ALA A 1 443 ? -14.478 8.941 8.797 1.00 86.81 443 ALA A O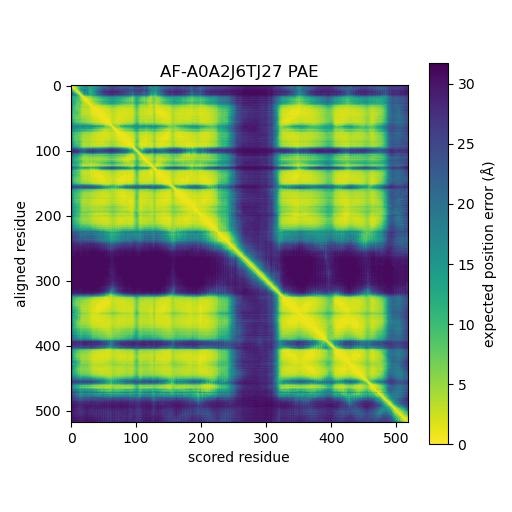 1
ATOM 3423 N N . VAL A 1 444 ? -12.286 9.132 8.370 1.00 85.69 444 VAL A N 1
ATOM 3424 C CA . VAL A 1 444 ? -11.921 7.840 8.959 1.00 85.69 444 VAL A CA 1
ATOM 3425 C C . VAL A 1 444 ? -12.142 7.833 10.469 1.00 85.69 444 VAL A C 1
ATOM 3427 O O . VAL A 1 444 ? -12.617 6.831 10.995 1.00 85.69 444 VAL A O 1
ATOM 3430 N N . ASN A 1 445 ? -11.860 8.920 11.195 1.00 85.19 445 ASN A N 1
ATOM 3431 C CA . ASN A 1 445 ? -12.137 8.954 12.634 1.00 85.19 445 ASN A CA 1
ATOM 3432 C C . ASN A 1 445 ? -13.644 8.941 12.946 1.00 85.19 445 ASN A C 1
ATOM 3434 O O . ASN A 1 445 ? -14.058 8.328 13.933 1.00 85.19 445 ASN A O 1
ATOM 3438 N N . LEU A 1 446 ? -14.479 9.553 12.100 1.00 84.06 446 LEU A N 1
ATOM 3439 C CA . LEU A 1 446 ? -15.937 9.415 12.186 1.00 84.06 446 LEU A CA 1
ATOM 3440 C C . LEU A 1 446 ? -16.381 7.979 11.875 1.00 84.06 446 LEU A C 1
ATOM 3442 O O . LEU A 1 446 ? -17.161 7.402 12.638 1.00 84.06 446 LEU A O 1
ATOM 3446 N N . LEU A 1 447 ? -15.837 7.378 10.811 1.00 80.62 447 LEU A N 1
ATOM 3447 C CA . LEU A 1 447 ? -16.116 5.993 10.434 1.00 80.62 447 LEU A CA 1
ATOM 3448 C C . LEU A 1 447 ? -15.741 5.023 11.558 1.00 80.62 447 LEU A C 1
ATOM 3450 O O . LEU A 1 447 ? -16.584 4.225 11.951 1.00 80.62 447 LEU A O 1
ATOM 3454 N N . LYS A 1 448 ? -14.541 5.150 12.142 1.00 76.50 448 LYS A N 1
ATOM 3455 C CA . LYS A 1 448 ? -14.065 4.331 13.272 1.00 76.50 448 LYS A CA 1
ATOM 3456 C C . LYS A 1 448 ? -15.058 4.329 14.436 1.00 76.50 448 LYS A C 1
ATOM 3458 O O . LYS A 1 448 ? -15.280 3.296 15.061 1.00 76.50 448 LYS A O 1
ATOM 3463 N N . ARG A 1 449 ? -15.670 5.477 14.751 1.00 74.19 449 ARG A N 1
ATOM 3464 C CA . ARG A 1 449 ? -16.681 5.566 15.820 1.00 74.19 449 ARG A CA 1
ATOM 3465 C C . ARG A 1 449 ? -17.966 4.839 15.455 1.00 74.19 449 ARG A C 1
ATOM 3467 O O . ARG A 1 449 ? -18.529 4.141 16.295 1.00 74.19 449 ARG A O 1
ATOM 3474 N N . TYR A 1 450 ? -18.420 4.994 14.216 1.00 69.56 450 TYR A N 1
ATOM 3475 C CA . TYR A 1 450 ? -19.607 4.306 13.725 1.00 69.56 450 TYR A CA 1
ATOM 3476 C C . TYR A 1 450 ? -19.402 2.785 13.695 1.00 69.56 450 TYR A C 1
ATOM 3478 O O . TYR A 1 450 ? -20.231 2.038 14.213 1.00 69.56 450 TYR A O 1
ATOM 3486 N N . THR A 1 451 ? -18.261 2.321 13.181 1.00 65.75 451 THR A N 1
ATOM 3487 C CA . THR A 1 451 ? -17.925 0.895 13.099 1.00 65.75 451 THR A CA 1
ATOM 3488 C C . THR A 1 451 ? -17.725 0.269 14.475 1.00 65.75 451 THR A C 1
ATOM 3490 O O . THR A 1 451 ? -18.238 -0.824 14.696 1.00 65.75 451 THR A O 1
ATOM 3493 N N . LYS A 1 452 ? -17.096 0.973 15.434 1.00 65.12 452 LYS A N 1
ATOM 3494 C CA . LYS A 1 452 ? -17.025 0.530 16.842 1.00 65.12 452 LYS A CA 1
ATOM 3495 C C . LYS A 1 452 ? -18.414 0.317 17.458 1.00 65.12 452 LYS A C 1
ATOM 3497 O O . LYS A 1 452 ? -18.596 -0.575 18.280 1.00 65.12 452 LYS A O 1
ATOM 3502 N N . GLY A 1 453 ? -19.402 1.123 17.064 1.00 58.91 453 GLY A N 1
ATOM 3503 C CA . GLY A 1 453 ? -20.791 0.960 17.501 1.00 58.91 453 GLY A CA 1
ATOM 3504 C C . GLY A 1 453 ? -21.506 -0.247 16.883 1.00 58.91 453 GLY A C 1
ATOM 3505 O O . GLY A 1 453 ? -22.459 -0.747 17.480 1.00 58.91 453 GLY A O 1
ATOM 3506 N N . LEU A 1 454 ? -21.054 -0.705 15.710 1.00 56.91 454 LEU A N 1
ATOM 3507 C CA . LEU A 1 454 ? -21.635 -1.805 14.932 1.00 56.91 454 LEU A CA 1
ATOM 3508 C C . LEU A 1 454 ? -21.039 -3.173 15.254 1.00 56.91 454 LEU A C 1
ATOM 3510 O O . LEU A 1 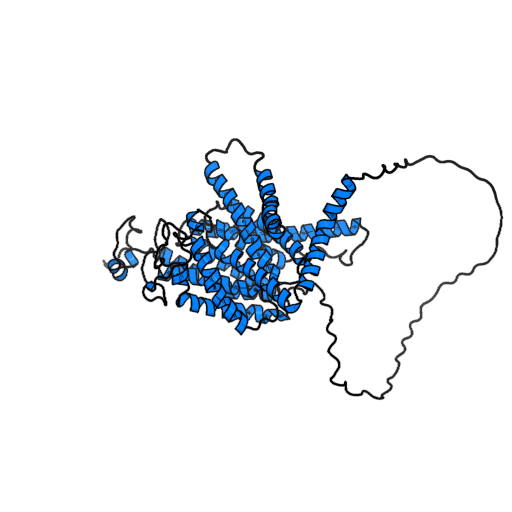454 ? -21.750 -4.174 15.259 1.00 56.91 454 LEU A O 1
ATOM 3514 N N . LEU A 1 455 ? -19.735 -3.225 15.476 1.00 55.78 455 LEU A N 1
ATOM 3515 C CA . LEU A 1 455 ? -18.962 -4.455 15.510 1.00 55.78 455 LEU A CA 1
ATOM 3516 C C . LEU A 1 455 ? -17.822 -4.216 16.509 1.00 55.78 455 LEU A C 1
ATOM 3518 O O . LEU A 1 455 ? -16.981 -3.337 16.324 1.00 55.78 455 LEU A O 1
ATOM 3522 N N . LYS A 1 456 ? -17.865 -4.936 17.631 1.00 53.72 456 LYS A N 1
ATOM 3523 C CA . LYS A 1 456 ? -17.154 -4.603 18.878 1.00 53.72 456 LYS A CA 1
ATOM 3524 C C . LYS A 1 456 ? -15.640 -4.908 18.883 1.00 53.72 456 LYS A C 1
ATOM 3526 O O . LYS A 1 456 ? -15.067 -5.089 19.951 1.00 53.72 456 LYS A O 1
ATOM 3531 N N . ASP A 1 457 ? -14.964 -4.951 17.732 1.00 55.00 457 ASP A N 1
ATOM 3532 C CA . ASP A 1 457 ? -13.630 -5.562 17.642 1.00 55.00 457 ASP A CA 1
ATOM 3533 C C . ASP A 1 457 ? -12.556 -4.734 16.901 1.00 55.00 457 ASP A C 1
ATOM 3535 O O . ASP A 1 457 ? -12.829 -4.029 15.928 1.00 55.00 457 ASP A O 1
ATOM 3539 N N . ASP A 1 458 ? -11.297 -4.941 17.317 1.00 59.75 458 ASP A N 1
ATOM 3540 C CA . ASP A 1 458 ? -10.049 -4.389 16.749 1.00 59.75 458 ASP A CA 1
ATOM 3541 C C . ASP A 1 458 ? -9.855 -4.500 15.218 1.00 59.75 458 ASP A C 1
ATOM 3543 O O . ASP A 1 458 ? -9.332 -3.555 14.630 1.00 59.75 458 ASP A O 1
ATOM 3547 N N . PRO A 1 459 ? -10.222 -5.584 14.502 1.00 56.94 459 PRO A N 1
ATOM 3548 C CA . PRO A 1 459 ? -9.820 -5.745 13.101 1.00 56.94 459 PRO A CA 1
ATOM 3549 C C . PRO A 1 459 ? -10.512 -4.776 12.131 1.00 56.94 459 PRO A C 1
ATOM 3551 O O . PRO A 1 459 ? -9.987 -4.497 11.052 1.00 56.94 459 PRO A O 1
ATOM 3554 N N . LEU A 1 460 ? -11.640 -4.173 12.519 1.00 61.03 460 LEU A N 1
ATOM 3555 C CA . LEU A 1 460 ? -12.295 -3.126 11.723 1.00 61.03 460 LEU A CA 1
ATOM 3556 C C . LEU A 1 460 ? -11.525 -1.817 11.659 1.00 61.03 460 LEU A C 1
ATOM 3558 O O . LEU A 1 460 ? -11.812 -0.954 10.825 1.00 61.03 460 LEU A O 1
ATOM 3562 N N . PHE A 1 461 ? -10.541 -1.668 12.530 1.00 73.25 461 PHE A N 1
ATOM 3563 C CA . PHE A 1 461 ? -9.602 -0.576 12.474 1.00 73.25 461 PHE A CA 1
ATOM 3564 C C . PHE A 1 461 ? -8.805 -0.579 11.163 1.00 73.25 461 PHE A C 1
ATOM 3566 O O . PHE A 1 461 ? -8.704 0.459 10.508 1.00 73.25 461 PHE A O 1
ATOM 3573 N N . VAL A 1 462 ? -8.330 -1.755 10.733 1.00 78.62 462 VAL A N 1
ATOM 3574 C CA . VAL A 1 462 ? -7.605 -1.943 9.465 1.00 78.62 462 VAL A CA 1
ATOM 3575 C C . VAL A 1 462 ? -8.513 -1.605 8.284 1.00 78.62 462 VAL A C 1
ATOM 3577 O O . VAL A 1 462 ? -8.117 -0.848 7.402 1.00 78.62 462 VAL A O 1
ATOM 3580 N N . PHE A 1 463 ? -9.762 -2.083 8.302 1.00 81.31 463 PHE A N 1
ATOM 3581 C CA . PHE A 1 463 ? -10.769 -1.715 7.301 1.00 81.31 463 PHE A CA 1
ATOM 3582 C C . PHE A 1 463 ? -10.991 -0.196 7.245 1.00 81.31 463 PHE A C 1
ATOM 3584 O O . PHE A 1 463 ? -10.935 0.399 6.170 1.00 81.31 463 PHE A O 1
ATOM 3591 N N . SER A 1 464 ? -11.206 0.449 8.393 1.00 78.56 464 SER A N 1
ATOM 3592 C CA . SER A 1 464 ? -11.524 1.880 8.449 1.00 78.56 464 SER A CA 1
ATOM 3593 C C . SER A 1 464 ? -10.376 2.741 7.926 1.00 78.56 464 SER A C 1
ATOM 3595 O O . SER A 1 464 ? -10.613 3.694 7.192 1.00 78.56 464 SER A O 1
ATOM 3597 N N . ILE A 1 465 ? -9.132 2.396 8.271 1.00 78.69 465 ILE A N 1
ATOM 3598 C CA . ILE A 1 465 ? -7.946 3.105 7.781 1.00 78.69 465 ILE A CA 1
ATOM 3599 C C . ILE A 1 465 ? -7.736 2.847 6.292 1.00 78.69 465 ILE A C 1
ATOM 3601 O O . ILE A 1 465 ? -7.626 3.799 5.527 1.00 78.69 465 ILE A O 1
ATOM 3605 N N . HIS A 1 466 ? -7.697 1.584 5.869 1.00 84.12 466 HIS A N 1
ATOM 3606 C CA . HIS A 1 466 ? -7.251 1.236 4.522 1.00 84.12 466 HIS A CA 1
ATOM 3607 C C . HIS A 1 466 ? -8.362 1.323 3.474 1.00 84.12 466 HIS A C 1
ATOM 3609 O O . HIS A 1 466 ? -8.176 1.968 2.446 1.00 84.12 466 HIS A O 1
ATOM 3615 N N . ALA A 1 467 ? -9.539 0.757 3.740 1.00 76.94 467 ALA A N 1
ATOM 3616 C CA . ALA A 1 467 ? -10.668 0.879 2.824 1.00 76.94 467 ALA A CA 1
ATOM 3617 C C . ALA A 1 467 ? -11.362 2.237 2.969 1.00 76.94 467 ALA A C 1
ATOM 3619 O O . ALA A 1 467 ? -11.635 2.882 1.963 1.00 76.94 467 ALA A O 1
ATOM 3620 N N . GLY A 1 468 ? -11.604 2.704 4.200 1.00 70.38 468 GLY A N 1
ATOM 3621 C CA . GLY A 1 468 ? -12.203 4.024 4.430 1.00 70.38 468 GLY A CA 1
ATOM 3622 C C . GLY A 1 468 ? -11.325 5.160 3.900 1.00 70.38 468 GLY A C 1
ATOM 3623 O O . GLY A 1 468 ? -11.805 5.990 3.132 1.00 70.38 468 GLY A O 1
ATOM 3624 N N . GLY A 1 469 ? -10.030 5.152 4.237 1.00 62.88 469 GLY A N 1
ATOM 3625 C CA . GLY A 1 469 ? -9.062 6.115 3.707 1.00 62.88 469 GLY A CA 1
ATOM 3626 C C . GLY A 1 469 ? -8.902 6.022 2.189 1.00 62.88 469 GLY A C 1
ATOM 3627 O O . GLY A 1 469 ? -8.911 7.048 1.522 1.00 62.88 469 GLY A O 1
ATOM 3628 N N . GLY A 1 470 ? -8.832 4.811 1.623 1.00 57.88 470 GLY A N 1
ATOM 3629 C CA . GLY A 1 470 ? -8.728 4.626 0.172 1.00 57.88 470 GLY A CA 1
ATOM 3630 C C . GLY A 1 470 ? -9.963 5.104 -0.608 1.00 57.88 470 GLY A C 1
ATOM 3631 O O . GLY A 1 470 ? -9.823 5.732 -1.654 1.00 57.88 470 GLY A O 1
ATOM 3632 N N . MET A 1 471 ? -11.177 4.862 -0.096 1.00 69.69 471 MET A N 1
ATOM 3633 C CA . MET A 1 471 ? -12.433 5.233 -0.772 1.00 69.69 471 MET A CA 1
ATOM 3634 C C . MET A 1 471 ? -12.711 6.738 -0.768 1.00 69.69 471 MET A C 1
ATOM 3636 O O . MET A 1 471 ? -13.124 7.275 -1.794 1.00 69.69 471 MET A O 1
ATOM 3640 N N . VAL A 1 472 ? -12.466 7.421 0.360 1.00 66.94 472 VAL A N 1
ATOM 3641 C CA . VAL A 1 472 ? -12.595 8.892 0.463 1.00 66.94 472 VAL A CA 1
ATOM 3642 C C . VAL A 1 472 ? -11.736 9.586 -0.595 1.00 66.94 472 VAL A C 1
ATOM 3644 O O . VAL A 1 472 ? -12.045 10.680 -1.052 1.00 66.94 472 VAL A O 1
ATOM 3647 N N . VAL A 1 473 ? -10.661 8.928 -1.007 1.00 59.38 473 VAL A N 1
ATOM 3648 C CA . VAL A 1 473 ? -9.595 9.537 -1.777 1.00 59.38 473 VAL A CA 1
ATOM 3649 C C . VAL A 1 473 ? -9.739 9.355 -3.267 1.00 59.38 473 VAL A C 1
ATOM 3651 O O . VAL A 1 473 ? -9.466 10.323 -3.963 1.00 59.38 473 VAL A O 1
ATOM 3654 N N . LEU A 1 474 ? -10.201 8.203 -3.766 1.00 57.44 474 LEU A N 1
ATOM 3655 C CA . LEU A 1 474 ? -10.517 8.084 -5.198 1.00 57.44 474 LEU A CA 1
ATOM 3656 C C . LEU A 1 474 ? -11.454 9.226 -5.631 1.00 57.44 474 LEU A C 1
ATOM 3658 O O . LEU A 1 474 ? -11.244 9.863 -6.653 1.00 57.44 474 LEU A O 1
ATOM 3662 N N . GLN A 1 475 ? -12.394 9.584 -4.757 1.00 63.81 475 GLN A N 1
ATOM 3663 C CA . GLN A 1 475 ? -13.332 10.686 -4.968 1.00 63.81 475 GLN A CA 1
ATOM 3664 C C . GLN A 1 475 ? -12.676 12.079 -4.885 1.00 63.81 475 GLN A C 1
ATOM 3666 O O . GLN A 1 475 ? -13.090 12.994 -5.595 1.00 63.81 475 GLN A O 1
ATOM 3671 N N . LEU A 1 476 ? -11.667 12.271 -4.024 1.00 61.09 476 LEU A N 1
ATOM 3672 C CA . LEU A 1 476 ? -10.928 13.539 -3.914 1.00 61.09 476 LEU A CA 1
ATOM 3673 C C . LEU A 1 476 ? -9.924 13.733 -5.055 1.00 61.09 476 LEU A C 1
ATOM 3675 O O . LEU A 1 476 ? -9.733 14.859 -5.509 1.00 61.09 476 LEU A O 1
ATOM 3679 N N . SER A 1 477 ? -9.295 12.655 -5.521 1.00 55.56 477 SER A N 1
ATOM 3680 C CA . SER A 1 477 ? -8.376 12.670 -6.659 1.00 55.56 477 SER A CA 1
ATOM 3681 C C . SER A 1 477 ? -9.085 13.145 -7.924 1.00 55.56 477 SER A C 1
ATOM 3683 O O . SER A 1 477 ? -8.591 14.070 -8.571 1.00 55.56 477 SER A O 1
ATOM 3685 N N . ASP A 1 478 ? -10.284 12.618 -8.188 1.00 59.28 478 ASP A N 1
ATOM 3686 C CA . ASP A 1 478 ? -11.146 13.063 -9.290 1.00 59.28 478 ASP A CA 1
ATOM 3687 C C . ASP A 1 478 ? -11.487 14.563 -9.185 1.00 59.28 478 ASP A C 1
ATOM 3689 O O . ASP A 1 478 ? -11.533 15.276 -10.186 1.00 59.28 478 ASP A O 1
ATOM 3693 N N . TRP A 1 479 ? -11.675 15.084 -7.965 1.00 56.50 479 TRP A N 1
ATOM 3694 C CA . TRP A 1 479 ? -11.961 16.505 -7.740 1.00 56.50 479 TRP A CA 1
ATOM 3695 C C . TRP A 1 479 ? -10.758 17.416 -8.033 1.00 56.50 479 TRP A C 1
ATOM 3697 O O . TRP A 1 479 ? -10.919 18.491 -8.616 1.00 56.50 479 TRP A O 1
ATOM 3707 N N . THR A 1 480 ? -9.548 17.007 -7.645 1.00 54.72 480 THR A N 1
ATOM 3708 C CA . THR A 1 480 ? -8.333 17.810 -7.862 1.00 54.72 480 THR A CA 1
ATOM 3709 C C . THR A 1 480 ? -7.862 17.838 -9.316 1.00 54.72 480 THR A C 1
ATOM 3711 O O . THR A 1 480 ? -7.311 18.852 -9.741 1.00 54.72 480 THR A O 1
ATOM 3714 N N . ASP A 1 481 ? -8.116 16.785 -10.097 1.00 49.84 481 ASP A N 1
ATOM 3715 C CA . ASP A 1 481 ? -7.761 16.752 -11.524 1.00 49.84 481 ASP A CA 1
ATOM 3716 C C . ASP A 1 481 ? -8.641 17.711 -12.349 1.00 49.84 481 ASP A C 1
ATOM 3718 O O . ASP A 1 481 ? -8.146 18.480 -13.176 1.00 49.84 481 ASP A O 1
ATOM 3722 N N . ILE A 1 482 ? -9.935 17.820 -12.009 1.00 47.69 482 ILE A N 1
ATOM 3723 C CA . ILE A 1 482 ? -10.835 18.839 -12.582 1.00 47.69 482 ILE A CA 1
ATOM 3724 C C . ILE A 1 482 ? -10.265 20.255 -12.386 1.00 47.69 482 ILE A C 1
ATOM 3726 O O . ILE A 1 482 ? -10.357 21.094 -13.285 1.00 47.69 482 ILE A O 1
ATOM 3730 N N . GLN A 1 483 ? -9.639 20.530 -11.237 1.00 39.88 483 GLN A N 1
ATOM 3731 C CA . GLN A 1 483 ? -9.004 21.824 -10.979 1.00 39.88 483 GLN A CA 1
ATOM 3732 C C . GLN A 1 483 ? -7.739 22.020 -11.824 1.00 39.88 483 GLN A C 1
ATOM 3734 O O . GLN A 1 483 ? -7.508 23.127 -12.293 1.00 39.88 483 GLN A O 1
ATOM 3739 N N . GLN A 1 484 ? -6.949 20.982 -12.103 1.00 42.97 484 GLN A N 1
ATOM 3740 C CA . GLN A 1 484 ? -5.734 21.116 -12.916 1.00 42.97 484 GLN A CA 1
ATOM 3741 C C . GLN A 1 484 ? -6.040 21.484 -14.381 1.00 42.97 484 GLN A C 1
ATOM 3743 O O . GLN A 1 484 ? -5.297 22.267 -14.976 1.00 42.97 484 GLN A O 1
ATOM 3748 N N . TYR A 1 485 ? -7.175 21.030 -14.926 1.00 39.28 485 TYR A N 1
ATOM 3749 C CA . TYR A 1 485 ? -7.670 21.460 -16.242 1.00 39.28 485 TYR A CA 1
ATOM 3750 C C . TYR A 1 485 ? -8.422 22.804 -16.221 1.00 39.28 485 TYR A C 1
ATOM 3752 O O . TYR A 1 485 ? -8.440 23.505 -17.232 1.00 39.28 485 TYR A O 1
ATOM 3760 N N . GLN A 1 486 ? -9.026 23.200 -15.094 1.00 36.31 486 GLN A N 1
ATOM 3761 C CA . GLN A 1 486 ? -9.788 24.455 -14.986 1.00 36.31 486 GLN A CA 1
ATOM 3762 C C . GLN A 1 486 ? -9.000 25.638 -14.393 1.00 36.31 486 GLN A C 1
ATOM 3764 O O . GLN A 1 486 ? -9.439 26.773 -14.544 1.00 36.31 486 GLN A O 1
ATOM 3769 N N . ILE A 1 487 ? -7.825 25.437 -13.787 1.00 36.09 487 ILE A N 1
ATOM 3770 C CA . ILE A 1 487 ? -6.980 26.519 -13.238 1.00 36.09 487 ILE A CA 1
ATOM 3771 C C . ILE A 1 487 ? -6.442 27.453 -14.337 1.00 36.09 487 ILE A C 1
ATOM 3773 O O . ILE A 1 487 ? -6.130 28.607 -14.062 1.00 36.09 487 ILE A O 1
ATOM 3777 N N . VAL A 1 488 ? -6.423 27.017 -15.602 1.00 35.97 488 VAL A N 1
ATOM 3778 C CA . VAL A 1 488 ? -6.132 27.903 -16.747 1.00 35.97 488 VAL A CA 1
ATOM 3779 C C . VAL A 1 488 ? -7.320 28.833 -17.078 1.00 35.97 488 VAL A C 1
ATOM 3781 O O . VAL A 1 488 ? -7.147 29.799 -17.814 1.00 35.97 488 VAL A O 1
ATOM 3784 N N . LEU A 1 489 ? -8.514 28.601 -16.512 1.00 34.22 489 LEU A N 1
ATOM 3785 C CA . LEU A 1 489 ? -9.745 29.344 -16.826 1.00 34.22 489 LEU A CA 1
ATOM 3786 C C . LEU A 1 489 ? -10.539 29.872 -15.612 1.00 34.22 489 LEU A C 1
ATOM 3788 O O . LEU A 1 489 ? -11.495 30.611 -15.814 1.00 34.22 489 LEU A O 1
ATOM 3792 N N . LEU A 1 490 ? -10.174 29.552 -14.366 1.00 32.44 490 LEU A N 1
ATOM 3793 C CA . LEU A 1 490 ? -10.943 29.933 -13.16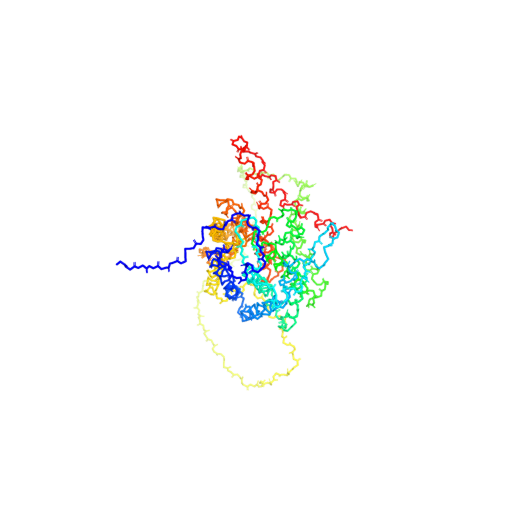9 1.00 32.44 490 LEU A CA 1
ATOM 3794 C C . LEU A 1 490 ? -10.152 30.817 -12.194 1.00 32.44 490 LEU A C 1
ATOM 3796 O O . LEU A 1 490 ? -10.013 30.498 -11.015 1.00 32.44 490 LEU A O 1
ATOM 3800 N N . LEU A 1 491 ? -9.682 31.968 -12.676 1.00 33.50 491 LEU A N 1
ATOM 3801 C CA . LEU A 1 491 ? -9.420 33.120 -11.802 1.00 33.50 491 LEU A CA 1
ATOM 3802 C C . LEU A 1 491 ? -10.654 34.028 -11.624 1.00 33.50 491 LEU A C 1
ATOM 3804 O O . LEU A 1 491 ? -10.527 35.060 -10.974 1.00 33.50 491 LEU A O 1
ATOM 3808 N N . GLU A 1 492 ? -11.837 33.655 -12.134 1.00 35.72 492 GLU A N 1
ATOM 3809 C CA . GLU A 1 492 ? -13.024 34.530 -12.063 1.00 35.72 492 GLU A CA 1
ATOM 3810 C C . GLU A 1 492 ? -14.243 33.991 -11.297 1.00 35.72 492 GLU A C 1
ATOM 3812 O O . GLU A 1 492 ? -14.998 34.815 -10.800 1.00 35.72 492 GLU A O 1
ATOM 3817 N N . ASP A 1 493 ? -14.422 32.684 -11.066 1.00 33.56 493 ASP A N 1
ATOM 3818 C CA . ASP A 1 493 ? -15.661 32.192 -10.427 1.00 33.56 493 ASP A CA 1
ATOM 3819 C C . ASP A 1 493 ? -15.404 31.172 -9.312 1.00 33.56 493 ASP A C 1
ATOM 3821 O O . ASP A 1 493 ? -15.518 29.955 -9.484 1.00 33.56 493 ASP A O 1
ATOM 3825 N N . PHE A 1 494 ? -15.066 31.689 -8.130 1.00 33.91 494 PHE A N 1
ATOM 3826 C CA . PHE A 1 494 ? -14.916 30.911 -6.904 1.00 33.91 494 PHE A CA 1
ATOM 3827 C C . PHE A 1 494 ? -16.152 31.079 -6.015 1.00 33.91 494 PHE A C 1
ATOM 3829 O O . PHE A 1 494 ? -16.100 31.782 -5.013 1.00 33.91 494 PHE A O 1
ATOM 3836 N N . ASP A 1 495 ? -17.270 30.435 -6.364 1.00 40.72 495 ASP A N 1
ATOM 3837 C CA . ASP A 1 495 ? -18.324 30.180 -5.380 1.00 40.72 495 ASP A CA 1
ATOM 3838 C C . ASP A 1 495 ? -19.278 29.032 -5.783 1.00 40.72 495 ASP A C 1
ATOM 3840 O O . ASP A 1 495 ? -19.456 28.703 -6.954 1.00 40.72 495 ASP A O 1
ATOM 3844 N N . ILE A 1 496 ? -19.903 28.402 -4.784 1.00 37.00 496 ILE A N 1
ATOM 3845 C CA . ILE A 1 496 ? -21.060 27.475 -4.876 1.00 37.00 496 ILE A CA 1
ATOM 3846 C C . ILE A 1 496 ? -20.799 25.992 -5.262 1.00 37.00 496 ILE A C 1
ATOM 3848 O O . ILE A 1 496 ? -21.512 25.118 -4.758 1.00 37.00 496 ILE A O 1
ATOM 3852 N N . LYS A 1 497 ? -19.770 25.616 -6.039 1.00 32.31 497 LYS A N 1
ATOM 3853 C CA . LYS A 1 497 ? -19.574 24.186 -6.431 1.00 32.31 497 LYS A CA 1
ATOM 3854 C C . LYS A 1 497 ? -19.025 23.262 -5.327 1.00 32.31 497 LYS A C 1
ATOM 3856 O O . LYS A 1 497 ? -19.222 22.052 -5.377 1.00 32.31 497 LYS A O 1
ATOM 3861 N N . CYS A 1 498 ? -18.376 23.799 -4.293 1.00 36.03 498 CYS A N 1
ATOM 3862 C CA . CYS A 1 498 ? -17.754 22.983 -3.236 1.00 36.03 498 CYS A CA 1
ATOM 3863 C C . CYS A 1 498 ? -18.789 22.289 -2.314 1.00 36.03 498 CYS A C 1
ATOM 3865 O O . CYS A 1 498 ? -18.546 21.204 -1.787 1.00 36.03 498 CYS A O 1
ATOM 3867 N N . LEU A 1 499 ? -19.989 22.866 -2.173 1.00 31.97 499 LEU A N 1
ATOM 3868 C CA . LEU A 1 499 ? -21.064 22.329 -1.324 1.00 31.97 499 LEU A CA 1
ATOM 3869 C C . LEU A 1 499 ? -21.872 21.201 -1.990 1.00 31.97 499 LEU A C 1
ATOM 3871 O O . LEU A 1 499 ? -22.424 20.350 -1.296 1.00 31.97 499 LEU A O 1
ATOM 3875 N N . THR A 1 500 ? -21.901 21.138 -3.322 1.00 35.41 500 THR A N 1
ATOM 3876 C CA . THR A 1 500 ? -22.638 20.106 -4.073 1.00 35.41 500 THR A CA 1
ATOM 3877 C C . THR A 1 500 ? -21.900 18.761 -4.116 1.00 35.41 500 THR A C 1
ATOM 3879 O O . THR A 1 500 ? -22.543 17.713 -4.127 1.00 35.41 500 THR A O 1
ATOM 3882 N N . HIS A 1 501 ? -20.565 18.747 -4.022 1.00 37.44 501 HIS A N 1
ATOM 3883 C CA . HIS A 1 501 ? -19.778 17.502 -3.983 1.00 37.44 501 HIS A CA 1
ATOM 3884 C C . HIS A 1 501 ? -19.791 16.802 -2.610 1.00 37.44 501 HIS A C 1
ATOM 3886 O O . HIS A 1 501 ? -19.801 15.573 -2.548 1.00 37.44 501 HIS A O 1
ATOM 3892 N N . LEU A 1 502 ? -19.932 17.549 -1.508 1.00 33.75 502 LEU A N 1
ATOM 3893 C CA . LEU A 1 502 ? -20.234 16.989 -0.178 1.00 33.75 502 LEU A CA 1
ATOM 3894 C C . LEU A 1 502 ? -21.614 16.305 -0.130 1.00 33.75 502 LEU A C 1
ATOM 3896 O O . LEU A 1 502 ? -21.824 15.364 0.630 1.00 33.75 502 LEU A O 1
ATOM 3900 N N . GLN A 1 503 ? -22.547 16.719 -0.988 1.00 28.16 503 GLN A N 1
ATOM 3901 C CA . GLN A 1 503 ? -23.838 16.055 -1.186 1.00 28.16 503 GLN A CA 1
ATOM 3902 C C . GLN A 1 503 ? -23.693 14.735 -1.978 1.00 28.16 503 GLN A C 1
ATOM 3904 O O . GLN A 1 503 ? -24.449 13.785 -1.757 1.00 28.16 503 GLN A O 1
ATOM 3909 N N . GLY A 1 504 ? -22.660 14.636 -2.825 1.00 33.75 504 GLY A N 1
ATOM 3910 C CA . GLY A 1 504 ? -22.186 13.407 -3.482 1.00 33.75 504 GLY A CA 1
ATOM 3911 C C . GLY A 1 504 ? -21.781 12.307 -2.490 1.00 33.75 504 GLY A C 1
ATOM 3912 O O . GLY A 1 504 ? -22.170 11.147 -2.629 1.00 33.75 504 GLY A O 1
ATOM 3913 N N . PHE A 1 505 ? -21.086 12.697 -1.418 1.00 35.88 505 PHE A N 1
ATOM 3914 C CA . PHE A 1 505 ? -20.654 11.800 -0.337 1.00 35.88 505 PHE A CA 1
ATOM 3915 C C . PHE A 1 505 ? -21.835 11.112 0.379 1.00 35.88 505 PHE A C 1
ATOM 3917 O O . PHE A 1 505 ? -21.744 9.944 0.750 1.00 35.88 505 PHE A O 1
ATOM 3924 N N . PHE A 1 506 ? -22.979 11.794 0.512 1.00 33.88 506 PHE A N 1
ATOM 3925 C CA . PHE A 1 506 ? -24.198 11.210 1.092 1.00 33.88 506 PHE A CA 1
ATOM 3926 C C . PHE A 1 506 ? -25.060 10.438 0.081 1.00 33.88 506 PHE A C 1
ATOM 3928 O O . PHE A 1 506 ? -25.810 9.546 0.474 1.00 33.88 506 PHE A O 1
ATOM 3935 N N . THR A 1 507 ? -24.957 10.737 -1.216 1.00 34.38 507 THR A N 1
ATOM 3936 C CA . THR A 1 507 ? -25.767 10.088 -2.264 1.00 34.38 507 THR A CA 1
ATOM 3937 C C . THR A 1 507 ? -25.189 8.752 -2.735 1.00 34.38 507 THR A C 1
ATOM 3939 O O . THR A 1 507 ? -25.959 7.882 -3.133 1.00 34.38 507 THR A O 1
ATOM 3942 N N . LEU A 1 508 ? -23.881 8.511 -2.581 1.00 37.94 508 LEU A N 1
ATOM 3943 C CA . LEU A 1 508 ? -23.228 7.221 -2.874 1.00 37.94 508 LEU A CA 1
ATOM 3944 C C . LEU A 1 508 ? -23.666 6.059 -1.959 1.00 37.94 508 LEU A C 1
ATOM 3946 O O . LEU A 1 508 ? -23.517 4.896 -2.330 1.00 37.94 508 LEU A O 1
ATOM 3950 N N . PHE A 1 509 ? -24.282 6.347 -0.809 1.00 34.47 509 PHE A N 1
ATOM 3951 C CA . PHE A 1 509 ? -24.904 5.329 0.049 1.00 34.47 509 PHE A CA 1
ATOM 3952 C C . PHE A 1 509 ? -26.316 4.913 -0.410 1.00 34.47 509 PHE A C 1
ATOM 3954 O O . PHE A 1 509 ? -26.848 3.917 0.076 1.00 34.47 509 PHE A O 1
ATOM 3961 N N . SER A 1 510 ? -26.927 5.625 -1.365 1.00 33.59 510 SER A N 1
ATOM 3962 C CA . SER A 1 510 ? -28.299 5.355 -1.823 1.00 33.59 510 SER A CA 1
ATOM 3963 C C . SER A 1 510 ? -28.448 4.174 -2.802 1.00 33.59 510 SER A C 1
ATOM 3965 O O . SER A 1 510 ? -29.468 3.489 -2.720 1.00 33.59 510 SER A O 1
ATOM 3967 N N . PRO A 1 511 ? -27.508 3.882 -3.725 1.00 32.97 511 PRO A N 1
ATOM 3968 C CA . PRO A 1 511 ? -27.665 2.756 -4.653 1.00 32.97 511 PRO A CA 1
ATOM 3969 C C . PRO A 1 511 ? -27.404 1.395 -3.990 1.00 32.97 511 PRO A C 1
ATOM 3971 O O . PRO A 1 511 ? -28.130 0.437 -4.242 1.00 32.97 511 PRO A O 1
ATOM 3974 N N . LEU A 1 512 ? -26.428 1.327 -3.073 1.00 30.88 512 LEU A N 1
ATOM 3975 C CA . LEU A 1 512 ? -26.161 0.148 -2.230 1.00 30.88 512 LEU A CA 1
ATOM 3976 C C . LEU A 1 512 ? -27.354 -0.198 -1.324 1.00 30.88 512 LEU A C 1
ATOM 3978 O O . LEU A 1 512 ? -27.579 -1.360 -1.001 1.00 30.88 512 LEU A O 1
ATOM 3982 N N . TRP A 1 513 ? -28.150 0.806 -0.957 1.00 32.25 513 TRP A N 1
ATOM 3983 C CA . TRP A 1 513 ? -29.387 0.644 -0.201 1.00 32.25 513 TRP A CA 1
ATOM 3984 C C . TRP A 1 513 ? -30.530 0.045 -1.028 1.00 32.25 513 TRP A C 1
ATOM 3986 O O . TRP A 1 513 ? -31.266 -0.801 -0.530 1.00 32.25 513 TRP A O 1
ATOM 3996 N N . GLN A 1 514 ? -30.680 0.453 -2.292 1.00 29.36 514 GLN A N 1
ATOM 3997 C CA . GLN A 1 514 ? -31.745 -0.060 -3.162 1.00 29.36 514 GLN A CA 1
ATOM 3998 C C . GLN A 1 514 ? -31.446 -1.460 -3.707 1.00 29.36 514 GLN A C 1
ATOM 4000 O O . GLN A 1 514 ? -32.371 -2.238 -3.886 1.00 29.36 514 GLN A O 1
ATOM 4005 N N . PHE A 1 515 ? -30.174 -1.812 -3.912 1.00 30.28 515 PHE A N 1
ATOM 4006 C CA . PHE A 1 515 ? -29.795 -3.152 -4.375 1.00 30.28 515 PHE A CA 1
ATOM 4007 C C . PHE A 1 515 ? -29.904 -4.230 -3.282 1.00 30.28 515 PHE A C 1
ATOM 4009 O O . PHE A 1 515 ? -30.129 -5.395 -3.584 1.00 30.28 515 PHE A O 1
ATOM 4016 N N . CYS A 1 516 ? -29.764 -3.854 -2.007 1.00 27.84 516 CYS A N 1
ATOM 4017 C CA . CYS A 1 516 ? -29.867 -4.792 -0.884 1.00 27.84 516 CYS A CA 1
ATOM 4018 C C . CYS A 1 516 ? -31.303 -4.988 -0.360 1.00 27.84 516 CYS A C 1
ATOM 4020 O O . CYS A 1 516 ? -31.515 -5.873 0.468 1.00 27.84 516 CYS A O 1
ATOM 4022 N N . PHE A 1 517 ? -32.272 -4.167 -0.791 1.00 36.44 517 PHE A N 1
ATOM 4023 C CA . PHE A 1 517 ? -33.638 -4.148 -0.240 1.00 36.44 517 PHE A CA 1
ATOM 4024 C C . PHE A 1 517 ? -34.760 -3.965 -1.285 1.00 36.44 517 PHE A C 1
ATOM 4026 O O . PHE A 1 517 ? -35.880 -3.604 -0.917 1.00 36.44 517 PHE A O 1
ATOM 4033 N N . ALA A 1 518 ? -34.482 -4.230 -2.562 1.00 28.67 518 ALA A N 1
ATOM 4034 C CA . ALA A 1 518 ? -35.491 -4.555 -3.575 1.00 28.67 518 ALA A CA 1
ATOM 4035 C C . ALA A 1 518 ? -35.387 -6.049 -3.889 1.00 28.67 518 ALA A C 1
ATOM 4037 O O . ALA A 1 518 ? -36.453 -6.680 -4.066 1.00 28.67 518 ALA A O 1
#

Foldseek 3Di:
DDDDDDPPQPDPADPDDDDDPVNCVVCVSNQADPQLLVLLVVLLVLLLLLQQLQLLQLLQFDFPVQSVLSRPLLVVQLVLLLVVLLAPLCQFAAAQAPDDPDLDADQTGHDCCSGNVNPQFADFDDDPDRTDGRVSVSSSVSSLLSNLLSLLSSLVRDDDDSVVSSVVSSVCSVPPLRRQSNLAPHCRRVCVVVVQFALQPLPNRQQRSLVSSVVVVVVVCCVPVNDVRLVVLQVVLVVVVCVVVVVVVVCVVDVDDDDDDDDDDDDDDDDDDDDDDDDDDDDDDDDDDDDDDDDDDDDDDDDDPDDPPDDDPPDPDPPADDGRPRVVSSVSSLVSNLSSLLSRQLCSNSGPDVLSVQLNLLLVLLLQLQLVLQLVVQLVVVVVVQVVCVVVVNRDPCNPDRPDSDSSSSSLRSLLSNSQCRSPRSPAGSVCSSVSSNVSSVQLVVVVVSVCSRPVDDSNSSSSSRSVSSVVRSLVNVVRVVCVVCVVPPPDDPDDPVVVVVVVVVCVVVVVVVVVPD

Solvent-accessible surface area (backbone atoms only — not comparable to full-atom values): 28339 Å² total; per-residue (Å²): 132,93,81,80,94,72,87,71,76,67,78,72,72,70,83,86,70,92,77,56,73,65,54,41,73,75,47,44,77,68,66,37,57,65,60,27,54,53,40,39,54,53,13,27,55,25,30,49,46,28,46,63,12,48,18,30,23,50,21,7,58,33,45,73,89,33,21,65,56,40,43,51,50,24,56,55,40,20,54,53,41,38,52,46,27,45,47,39,40,47,6,32,22,69,35,62,41,82,66,74,55,71,99,53,72,41,65,47,24,49,32,69,44,38,28,63,60,71,60,34,63,63,53,77,39,75,69,97,71,75,41,37,40,30,41,59,52,54,53,34,54,36,26,52,54,13,38,29,51,20,50,34,45,60,27,56,64,68,91,65,56,62,71,61,50,56,53,49,52,54,52,39,42,63,73,46,41,27,29,42,39,11,21,46,67,28,80,66,4,55,40,30,68,66,69,50,74,46,50,48,31,19,54,45,32,28,28,49,23,12,48,48,17,48,50,51,46,52,53,51,48,38,73,74,60,33,61,72,51,52,50,55,49,49,51,52,43,54,50,63,70,44,44,64,60,52,50,52,55,50,46,74,75,52,76,70,81,81,80,81,80,80,77,89,84,81,92,75,90,82,90,86,83,88,79,89,84,83,89,81,83,88,84,88,84,81,86,82,91,81,92,79,90,76,92,80,82,88,81,94,81,84,87,72,80,82,72,95,78,69,79,73,80,92,70,74,78,79,74,83,80,73,64,51,53,30,63,68,37,24,52,52,9,39,55,39,34,56,60,10,42,39,18,42,36,14,30,52,52,60,28,72,44,73,50,14,52,42,5,33,51,13,37,52,42,2,17,54,29,0,11,52,38,25,38,51,52,53,49,53,46,56,54,48,53,51,54,50,32,59,73,71,70,53,80,56,98,65,78,85,61,78,83,73,86,50,67,68,41,24,44,51,9,23,51,21,3,41,42,21,26,27,26,34,21,65,76,55,63,54,81,55,25,35,53,39,1,36,55,30,16,54,53,27,56,53,44,46,54,54,46,52,71,69,46,90,56,75,31,55,54,50,19,28,39,26,23,44,12,20,55,60,25,58,61,48,46,58,56,54,52,56,44,70,72,36,61,85,72,56,92,80,73,91,73,77,68,74,65,59,54,63,51,46,69,64,50,67,58,50,60,65,50,52,72,74,73,110

pLDDT: mean 71.6, std 23.12, range [23.62, 98.56]

Nearest PDB structures (foldseek):
  5aex-assembly3_H  TM=8.830E-01  e=3.995E-18  Saccharomyces cerevisiae
  6ejh-assembly1_A  TM=8.814E-01  e=6.930E-18  Candida albicans SC5314
  5fuf-assembly1_A  TM=8.825E-01  e=1.059E-17  Candida albicans
  5ah3-assembly1_A  TM=8.630E-01  e=1.836E-17  Candida albicans
  5aex-assembly2_D  TM=8.495E-01  e=7.126E-17  Saccharomyces cerevisiae

InterPro domains:
  IPR001905 Ammonium transporter [PTHR43029] (33-472)
  IPR024041 Ammonium transporter AmtB-like domain [PF00909] (38-221)
  IPR024041 Ammonium transporter AmtB-like domain [PF00909] (323-379)
  IPR024041 Ammonium transporter AmtB-like domain [PF00909] (405-472)
  IPR029020 Ammonium/urea transporter [G3DSA:1.10.3430.10] (12-479)